Protein AF-0000000077528931 (afdb_homodimer)

Foldseek 3Di:
DPAFFEEEEEEAWAQLLWDDPDQADLDDIDTQVHDPVVLCVVAVVLVVQGHYHYDYLYHDAQVPDFQLSLLVVLLVLLVVLVDPSHQFYEYEHHQPCQLLSQLLSLQAHDFQQEYEYEYWSGHPSHPDTQSNLQVLLRSNLNRDPQNGQQGYWYTFDFFTAASFFKDQCDNHDRPRIFGDPVTTQFGDDVSHTDGPDGHHYDPLRHHQHCNPPNSVVGFAAEEEDEADPPDDLVVLVVCVVVRHQEYEYQAAAQQAHDLVNQVSNVVSVVVPSQHAYERAHNDSWDAHAQDPVVRNHHNSYAYQGGGGRSSSRSLSRSCVSSPHDNVVSSCSRNPD/DPAFFEEEEEEAWAQLLWDDPDQADLDDIDTQVHDPVVLCVVAVVLVVQGHYHYDYLYHDAQVPDFQLSLLVVLLVLLVVLVDPSHQFYEYEHHQPCQLLSQLLSLQAHDFQQEYEYEYWSGHPSHPDTQSNLQVLLRSNLNRDPQNGQQGYWYTFDFFTAASFFKDQCDNHDRPRIFGDPVTTQFGDDVSHTDGPDGHHYDPLRHHQHCNPPNSVVGFAAEEEDEADPPDDLVVLVVCVVVRHQEYEYQAAAQQAHDLVNQVSNVVSVVVPSQHAYERAHVDSWDAHAQDPVVRNHHNSYAYQGGGHRSSSRSLSRSCVSSPHDNVVSSCSRNPD

Structure (mmCIF, N/CA/C/O backbone):
data_AF-0000000077528931-model_v1
#
loop_
_entity.id
_entity.type
_entity.pdbx_description
1 polymer asparaginase
#
loop_
_atom_site.group_PDB
_atom_site.id
_atom_site.type_symbol
_atom_site.label_atom_id
_atom_site.label_alt_id
_atom_site.label_comp_id
_atom_site.label_asym_id
_atom_site.label_entity_id
_atom_site.label_seq_id
_atom_site.pdbx_PDB_ins_code
_atom_site.Cartn_x
_atom_site.Cartn_y
_atom_site.Cartn_z
_atom_site.occupancy
_atom_site.B_iso_or_equiv
_atom_site.auth_seq_id
_atom_site.auth_comp_id
_atom_site.auth_asym_id
_atom_site.auth_atom_id
_atom_site.pdbx_PDB_model_num
ATOM 1 N N . MET A 1 1 ? -2.42 -29.531 -40.875 1 33.91 1 MET A N 1
ATOM 2 C CA . MET A 1 1 ? -3.104 -28.703 -39.875 1 33.91 1 MET A CA 1
ATOM 3 C C . MET A 1 1 ? -2.15 -28.297 -38.75 1 33.91 1 MET A C 1
ATOM 5 O O . MET A 1 1 ? -1.534 -29.156 -38.125 1 33.91 1 MET A O 1
ATOM 9 N N . THR A 1 2 ? -1.497 -27.219 -38.781 1 44.16 2 THR A N 1
ATOM 10 C CA . THR A 1 2 ? -0.448 -26.891 -37.844 1 44.16 2 THR A CA 1
ATOM 11 C C . THR A 1 2 ? -0.882 -27.234 -36.406 1 44.16 2 THR A C 1
ATOM 13 O O . THR A 1 2 ? -1.938 -26.797 -35.969 1 44.16 2 THR A O 1
ATOM 16 N N . THR A 1 3 ? -0.545 -28.391 -35.906 1 55.44 3 THR A N 1
ATOM 17 C CA . THR A 1 3 ? -0.952 -29.031 -34.656 1 55.44 3 THR A CA 1
ATOM 18 C C . THR A 1 3 ? -0.969 -28.016 -33.531 1 55.44 3 THR A C 1
ATOM 20 O O . THR A 1 3 ? 0.022 -27.312 -33.281 1 55.44 3 THR A O 1
ATOM 23 N N . LYS A 1 4 ? -2.238 -27.5 -33.219 1 72.31 4 LYS A N 1
ATOM 24 C CA . LYS A 1 4 ? -2.412 -26.562 -32.125 1 72.31 4 LYS A CA 1
ATOM 25 C C . LYS A 1 4 ? -1.664 -27.031 -30.875 1 72.31 4 LYS A C 1
ATOM 27 O O . LYS A 1 4 ? -1.69 -28.219 -30.547 1 72.31 4 LYS A O 1
ATOM 32 N N . GLY A 1 5 ? -0.824 -26.312 -30.375 1 84.81 5 GLY A N 1
ATOM 33 C CA . GLY A 1 5 ? -0.206 -26.641 -29.094 1 84.81 5 GLY A CA 1
ATOM 34 C C . GLY A 1 5 ? -1.21 -26.797 -27.969 1 84.81 5 GLY A C 1
ATOM 35 O O . GLY A 1 5 ? -2.35 -26.344 -28.078 1 84.81 5 GLY A O 1
ATOM 36 N N . THR A 1 6 ? -0.949 -27.688 -27 1 95.62 6 THR A N 1
ATOM 37 C CA . THR A 1 6 ? -1.797 -27.922 -25.844 1 95.62 6 THR A CA 1
ATOM 38 C C . THR A 1 6 ? -1.542 -26.875 -24.766 1 95.62 6 THR A C 1
ATOM 40 O O . THR A 1 6 ? -0.391 -26.531 -24.484 1 95.62 6 THR A O 1
ATOM 43 N N . VAL A 1 7 ? -2.584 -26.297 -24.281 1 97.94 7 VAL A N 1
ATOM 44 C CA . VAL A 1 7 ? -2.533 -25.422 -23.109 1 97.94 7 VAL A CA 1
ATOM 45 C C . VAL A 1 7 ? -3.244 -26.078 -21.938 1 97.94 7 VAL A C 1
ATOM 47 O O . VAL A 1 7 ? -4.375 -26.562 -22.062 1 97.94 7 VAL A O 1
ATOM 50 N N . ILE A 1 8 ? -2.596 -26.188 -20.812 1 98.38 8 ILE A N 1
ATOM 51 C CA . ILE A 1 8 ? -3.205 -26.719 -19.609 1 98.38 8 ILE A CA 1
ATOM 52 C C . ILE A 1 8 ? -3.705 -25.578 -18.734 1 98.38 8 ILE A C 1
ATOM 54 O O . ILE A 1 8 ? -2.959 -24.641 -18.438 1 98.38 8 ILE A O 1
ATOM 58 N N . ILE A 1 9 ? -4.949 -25.641 -18.328 1 98.25 9 ILE A N 1
ATOM 59 C CA . ILE A 1 9 ? -5.535 -24.656 -17.422 1 98.25 9 ILE A CA 1
ATOM 60 C C . ILE A 1 9 ? -5.645 -25.234 -16.016 1 98.25 9 ILE A C 1
ATOM 62 O O . ILE A 1 9 ? -6.305 -26.25 -15.805 1 98.25 9 ILE A O 1
ATOM 66 N N . TYR A 1 10 ? -4.938 -24.625 -15.086 1 98.38 10 TYR A N 1
ATOM 67 C CA . TYR A 1 10 ? -5.059 -24.922 -13.656 1 98.38 10 TYR A CA 1
ATOM 68 C C . TYR A 1 10 ? -5.98 -23.922 -12.977 1 98.38 10 TYR A C 1
ATOM 70 O O . TYR A 1 10 ? -5.727 -22.703 -13 1 98.38 10 TYR A O 1
ATOM 78 N N . ALA A 1 11 ? -7.023 -24.391 -12.336 1 97.44 11 ALA A N 1
ATOM 79 C CA . ALA A 1 11 ? -8.016 -23.5 -11.742 1 97.44 11 ALA A CA 1
ATOM 80 C C . ALA A 1 11 ? -7.91 -23.516 -10.219 1 97.44 11 ALA A C 1
ATOM 82 O O . ALA A 1 11 ? -7.914 -24.578 -9.594 1 97.44 11 ALA A O 1
ATOM 83 N N . THR A 1 12 ? -7.836 -22.328 -9.625 1 96.56 12 THR A N 1
ATOM 84 C CA . THR A 1 12 ? -7.719 -22.25 -8.172 1 96.56 12 THR A CA 1
ATOM 85 C C . THR A 1 12 ? -8.93 -21.547 -7.57 1 96.56 12 THR A C 1
ATOM 87 O O . THR A 1 12 ? -9.07 -21.469 -6.348 1 96.56 12 THR A O 1
ATOM 90 N N . GLY A 1 13 ? -9.836 -21.078 -8.391 1 94.44 13 GLY A N 1
ATOM 91 C CA . GLY A 1 13 ? -11 -20.344 -7.941 1 94.44 13 GLY A CA 1
ATOM 92 C C . GLY A 1 13 ? -10.938 -18.859 -8.289 1 94.44 13 GLY A C 1
ATOM 93 O O . GLY A 1 13 ? -10.672 -18.5 -9.43 1 94.44 13 GLY A O 1
ATOM 94 N N . GLY A 1 14 ? -11.336 -18.062 -7.266 1 90.75 14 GLY A N 1
ATOM 95 C CA . GLY A 1 14 ? -11.281 -16.625 -7.465 1 90.75 14 GLY A CA 1
ATOM 96 C C . GLY A 1 14 ? -12.539 -16.062 -8.094 1 90.75 14 GLY A C 1
ATOM 97 O O . GLY A 1 14 ? -13.484 -16.812 -8.383 1 90.75 14 GLY A O 1
ATOM 98 N N . THR A 1 15 ? -12.477 -14.766 -8.312 1 85 15 THR A N 1
ATOM 99 C CA . THR A 1 15 ? -13.609 -14.016 -8.844 1 85 15 THR A CA 1
ATOM 100 C C . THR A 1 15 ? -13.969 -14.508 -10.242 1 85 15 THR A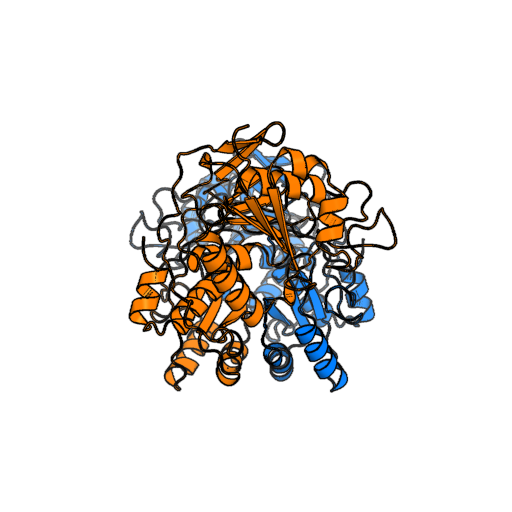 C 1
ATOM 102 O O . THR A 1 15 ? -15.148 -14.547 -10.609 1 85 15 THR A O 1
ATOM 105 N N . ILE A 1 16 ? -12.984 -14.875 -11.016 1 89.75 16 ILE A N 1
ATOM 106 C CA . ILE A 1 16 ? -13.195 -15.32 -12.391 1 89.75 16 ILE A CA 1
ATOM 107 C C . ILE A 1 16 ? -14.125 -16.531 -12.406 1 89.75 16 ILE A C 1
ATOM 109 O O . ILE A 1 16 ? -14.844 -16.75 -13.383 1 89.75 16 ILE A O 1
ATOM 113 N N . ALA A 1 17 ? -14.102 -17.266 -11.328 1 88.56 17 ALA A N 1
ATOM 114 C CA . ALA A 1 17 ? -15 -18.406 -11.133 1 88.56 17 ALA A CA 1
ATOM 115 C C . ALA A 1 17 ? -16.109 -18.078 -10.133 1 88.56 17 ALA A C 1
ATOM 117 O O . ALA A 1 17 ? -16.641 -18.969 -9.477 1 88.56 17 ALA A O 1
ATOM 118 N N . GLY A 1 18 ? -16.328 -16.781 -9.938 1 87.69 18 GLY A N 1
ATOM 119 C CA . GLY A 1 18 ? -17.297 -16.359 -8.93 1 87.69 18 GLY A CA 1
ATOM 120 C C . GLY A 1 18 ? -18.703 -16.266 -9.461 1 87.69 18 GLY A C 1
ATOM 121 O O . GLY A 1 18 ? -18.922 -16.031 -10.656 1 87.69 18 GLY A O 1
ATOM 122 N N . ALA A 1 19 ? -19.641 -16.375 -8.539 1 86.31 19 ALA A N 1
ATOM 123 C CA . ALA A 1 19 ? -21.062 -16.25 -8.883 1 86.31 19 ALA A CA 1
ATOM 124 C C . ALA A 1 19 ? -21.812 -15.445 -7.832 1 86.31 19 ALA A C 1
ATOM 126 O O . ALA A 1 19 ? -21.578 -15.602 -6.633 1 86.31 19 ALA A O 1
ATOM 127 N N . ALA A 1 20 ? -22.609 -14.562 -8.32 1 83.44 20 ALA A N 1
ATOM 128 C CA . ALA A 1 20 ? -23.469 -13.75 -7.453 1 83.44 20 ALA A CA 1
ATOM 129 C C . ALA A 1 20 ? -24.938 -13.992 -7.762 1 83.44 20 ALA A C 1
ATOM 131 O O . ALA A 1 20 ? -25.281 -14.414 -8.867 1 83.44 20 ALA A O 1
ATOM 132 N N . PRO A 1 21 ? -25.797 -13.734 -6.684 1 78.25 21 PRO A N 1
ATOM 133 C CA . PRO A 1 21 ? -27.234 -13.867 -6.938 1 78.25 21 PRO A CA 1
ATOM 134 C C . PRO A 1 21 ? -27.75 -12.852 -7.953 1 78.25 21 PRO A C 1
ATOM 136 O O . PRO A 1 21 ? -28.719 -13.133 -8.664 1 78.25 21 PRO A O 1
ATOM 139 N N . SER A 1 22 ? -27.125 -11.695 -7.938 1 80.75 22 SER A N 1
ATOM 140 C CA . SER A 1 22 ? -27.516 -10.648 -8.867 1 80.75 22 SER A CA 1
ATOM 141 C C . SER A 1 22 ? -26.438 -10.398 -9.914 1 80.75 22 SER A C 1
ATOM 143 O O . SER A 1 22 ? -25.25 -10.375 -9.594 1 80.75 22 SER A O 1
ATOM 145 N N . SER A 1 23 ? -26.969 -10.227 -11.18 1 81.12 23 SER A N 1
ATOM 146 C CA . SER A 1 23 ? -26.031 -10.016 -12.273 1 81.12 23 SER A CA 1
ATOM 147 C C . SER A 1 23 ? -25.406 -8.625 -12.203 1 81.12 23 SER A C 1
ATOM 149 O O . SER A 1 23 ? -24.406 -8.359 -12.875 1 81.12 23 SER A O 1
ATOM 151 N N . THR A 1 24 ? -25.938 -7.758 -11.344 1 74.38 24 THR A N 1
ATOM 152 C CA . THR A 1 24 ? -25.391 -6.414 -11.234 1 74.38 24 THR A CA 1
ATOM 153 C C . THR A 1 24 ? -24.422 -6.32 -10.055 1 74.38 24 THR A C 1
ATOM 155 O O . THR A 1 24 ? -23.781 -5.289 -9.852 1 74.38 24 THR A O 1
ATOM 158 N N . SER A 1 25 ? -24.312 -7.414 -9.344 1 75.31 25 SER A N 1
ATOM 159 C CA . SER A 1 25 ? -23.391 -7.41 -8.203 1 75.31 25 SER A CA 1
ATOM 160 C C . SER A 1 25 ? -21.953 -7.613 -8.656 1 75.31 25 SER A C 1
ATOM 162 O O . SER A 1 25 ? -21.641 -8.578 -9.352 1 75.31 25 SER A O 1
ATOM 164 N N . THR A 1 26 ? -21.109 -6.684 -8.266 1 71.94 26 THR A N 1
ATOM 165 C CA . THR A 1 26 ? -19.688 -6.816 -8.578 1 71.94 26 THR A CA 1
ATOM 166 C C . THR A 1 26 ? -18.859 -6.941 -7.301 1 71.94 26 THR A C 1
ATOM 168 O O . THR A 1 26 ? -17.641 -7.039 -7.355 1 71.94 26 THR A O 1
ATOM 171 N N . ALA A 1 27 ? -19.5 -6.941 -6.098 1 75.06 27 ALA A N 1
ATOM 172 C CA . ALA A 1 27 ? -18.766 -6.992 -4.836 1 75.06 27 ALA A CA 1
ATOM 173 C C . ALA A 1 27 ? -19.312 -8.102 -3.934 1 75.06 27 ALA A C 1
ATOM 175 O O . ALA A 1 27 ? -18.594 -8.586 -3.051 1 75.06 27 ALA A O 1
ATOM 176 N N . MET A 1 28 ? -20.516 -8.523 -4.105 1 73.44 28 MET A N 1
ATOM 177 C CA . MET A 1 28 ? -21.141 -9.547 -3.277 1 73.44 28 MET A CA 1
ATOM 178 C C . MET A 1 28 ? -21.344 -10.836 -4.066 1 73.44 28 MET A C 1
ATOM 180 O O . MET A 1 28 ? -22.391 -11.039 -4.68 1 73.44 28 MET A O 1
ATOM 184 N N . TYR A 1 29 ? -20.328 -11.625 -3.973 1 75.38 29 TYR A N 1
ATOM 185 C CA . TYR A 1 29 ? -20.344 -12.883 -4.707 1 75.38 29 TYR A CA 1
ATOM 186 C C . TYR A 1 29 ? -19.547 -13.953 -3.984 1 75.38 29 TYR A C 1
ATOM 188 O O . TYR A 1 29 ? -18.703 -13.648 -3.133 1 75.38 29 TYR A O 1
ATOM 196 N N . GLN A 1 30 ? -19.844 -15.18 -4.301 1 79.81 30 GLN A N 1
ATOM 197 C CA . GLN A 1 30 ? -19.062 -16.312 -3.801 1 79.81 30 GLN A CA 1
ATOM 198 C C . GLN A 1 30 ? -17.891 -16.609 -4.727 1 79.81 30 GLN A C 1
ATOM 200 O O . GLN A 1 30 ? -18.094 -16.984 -5.883 1 79.81 30 GLN A O 1
ATOM 205 N N . SER A 1 31 ? -16.734 -16.422 -4.246 1 81.12 31 SER A N 1
ATOM 206 C CA . SER A 1 31 ? -15.547 -16.75 -5.023 1 81.12 31 SER A CA 1
ATOM 207 C C . SER A 1 31 ? -15.445 -18.25 -5.289 1 81.12 31 SER A C 1
ATOM 209 O O . SER A 1 31 ? -15.742 -19.062 -4.41 1 81.12 31 SER A O 1
ATOM 211 N N . GLY A 1 32 ? -14.984 -18.594 -6.488 1 83.56 32 GLY A N 1
ATOM 212 C CA . GLY A 1 32 ? -14.75 -19.984 -6.828 1 83.56 32 GLY A CA 1
ATOM 213 C C . GLY A 1 32 ? -16.031 -20.797 -6.887 1 83.56 32 GLY A C 1
ATOM 214 O O . GLY A 1 32 ? -16.031 -21.984 -6.539 1 83.56 32 GLY A O 1
ATOM 215 N N . ALA A 1 33 ? -17.078 -20.219 -7.254 1 84.25 33 ALA A N 1
ATOM 216 C CA . ALA A 1 33 ? -18.375 -20.891 -7.316 1 84.25 33 ALA A CA 1
ATOM 217 C C . ALA A 1 33 ? -18.438 -21.828 -8.523 1 84.25 33 ALA A C 1
ATOM 219 O O . ALA A 1 33 ? -19.109 -22.859 -8.484 1 84.25 33 ALA A O 1
ATOM 220 N N . LEU A 1 34 ? -17.734 -21.531 -9.648 1 87.06 34 LEU A N 1
ATOM 221 C CA . LEU A 1 34 ? -17.734 -22.312 -10.875 1 87.06 34 LEU A CA 1
ATOM 222 C C . LEU A 1 34 ? -16.453 -23.156 -10.969 1 87.06 34 LEU A C 1
ATOM 224 O O . LEU A 1 34 ? -15.383 -22.719 -10.547 1 87.06 34 LEU A O 1
ATOM 228 N N . ARG A 1 35 ? -16.625 -24.281 -11.539 1 90.38 35 ARG A N 1
ATOM 229 C CA . ARG A 1 35 ? -15.469 -25.125 -11.828 1 90.38 35 ARG A CA 1
ATOM 230 C C . ARG A 1 35 ? -14.883 -24.797 -13.195 1 90.38 35 ARG A C 1
ATOM 232 O O . ARG A 1 35 ? -15.555 -24.188 -14.031 1 90.38 35 ARG A O 1
ATOM 239 N N . VAL A 1 36 ? -13.695 -25.266 -13.336 1 92.69 36 VAL A N 1
ATOM 240 C CA . VAL A 1 36 ? -12.938 -24.891 -14.523 1 92.69 36 VAL A CA 1
ATOM 241 C C . VAL A 1 36 ? -13.664 -25.391 -15.773 1 92.69 36 VAL A C 1
ATOM 243 O O . VAL A 1 36 ? -13.672 -24.719 -16.812 1 92.69 36 VAL A O 1
ATOM 246 N N . ASP A 1 37 ? -14.25 -26.516 -15.734 1 92.25 37 ASP A N 1
ATOM 247 C CA . ASP A 1 37 ? -14.953 -27.062 -16.891 1 92.25 37 ASP A CA 1
ATOM 248 C C . ASP A 1 37 ? -16.109 -26.156 -17.312 1 92.25 37 ASP A C 1
ATOM 250 O O . ASP A 1 37 ? -16.391 -26.031 -18.5 1 92.25 37 ASP A O 1
ATOM 254 N N . GLU A 1 38 ? -16.75 -25.562 -16.328 1 91.81 38 GLU A N 1
ATOM 255 C CA . GLU A 1 38 ? -17.844 -24.641 -16.609 1 91.81 38 GLU A CA 1
ATOM 256 C C . GLU A 1 38 ? -17.328 -23.375 -17.297 1 91.81 38 GLU A C 1
ATOM 258 O O . GLU A 1 38 ? -17.969 -22.844 -18.203 1 91.81 38 GLU A O 1
ATOM 263 N N . LEU A 1 39 ? -16.219 -22.891 -16.844 1 91.94 39 LEU A N 1
ATOM 264 C CA . LEU A 1 39 ? -15.617 -21.703 -17.453 1 91.94 39 LEU A CA 1
ATOM 265 C C . LEU A 1 39 ? -15.273 -21.969 -18.922 1 91.94 39 LEU A C 1
ATOM 267 O O . LEU A 1 39 ? -15.555 -21.141 -19.797 1 91.94 39 LEU A O 1
ATOM 271 N N . ILE A 1 40 ? -14.727 -23.125 -19.203 1 93.19 40 ILE A N 1
ATOM 272 C CA . ILE A 1 40 ? -14.289 -23.5 -20.547 1 93.19 40 ILE A CA 1
ATOM 273 C C . ILE A 1 40 ? -15.5 -23.703 -21.438 1 93.19 40 ILE A C 1
ATOM 275 O O . ILE A 1 40 ? -15.516 -23.234 -22.578 1 93.19 40 ILE A O 1
ATOM 279 N N . ARG A 1 41 ? -16.5 -24.344 -20.922 1 92.38 41 ARG A N 1
ATOM 280 C CA . ARG A 1 41 ? -17.719 -24.578 -21.703 1 92.38 41 ARG A CA 1
ATOM 281 C C . ARG A 1 41 ? -18.375 -23.266 -22.094 1 92.38 41 ARG A C 1
ATOM 283 O O . ARG A 1 41 ? -18.984 -23.156 -23.172 1 92.38 41 ARG A O 1
ATOM 290 N N . GLY A 1 42 ? -18.234 -22.344 -21.219 1 91 42 GLY A N 1
ATOM 291 C CA . GLY A 1 42 ? -18.844 -21.047 -21.453 1 91 42 GLY A CA 1
ATOM 292 C C . GLY A 1 42 ? -18.094 -20.203 -22.469 1 91 42 GLY A C 1
ATOM 293 O O . GLY A 1 42 ? -18.562 -19.125 -22.875 1 91 42 GLY A O 1
ATOM 294 N N . LEU A 1 43 ? -16.969 -20.672 -22.875 1 93.19 43 LEU A N 1
ATOM 295 C CA . LEU A 1 43 ? -16.125 -19.922 -23.781 1 93.19 43 LEU A CA 1
ATOM 296 C C . LEU A 1 43 ? -15.656 -20.797 -24.938 1 93.19 43 LEU A C 1
ATOM 298 O O . LEU A 1 43 ? -14.461 -21.094 -25.062 1 93.19 43 LEU A O 1
ATOM 302 N N . PRO A 1 44 ? -16.469 -21.141 -25.891 1 92.88 44 PRO A N 1
ATOM 303 C CA . PRO A 1 44 ? -16.141 -22.062 -26.984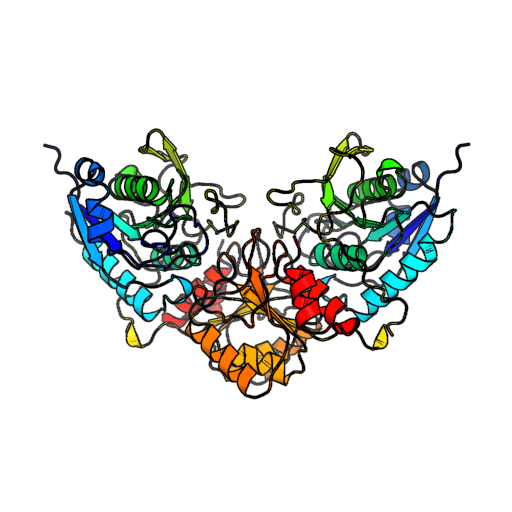 1 92.88 44 PRO A CA 1
ATOM 304 C C . PRO A 1 44 ? -15.016 -21.531 -27.875 1 92.88 44 PRO A C 1
ATOM 306 O O . PRO A 1 44 ? -14.336 -22.328 -28.547 1 92.88 44 PRO A O 1
ATOM 309 N N . GLU A 1 45 ? -14.805 -20.234 -27.859 1 90.88 45 GLU A N 1
ATOM 310 C CA . GLU A 1 45 ? -13.742 -19.625 -28.656 1 90.88 45 GLU A CA 1
ATOM 311 C C . GLU A 1 45 ? -12.383 -20.203 -28.312 1 90.88 45 GLU A C 1
ATOM 313 O O . GLU A 1 45 ? -11.453 -20.172 -29.125 1 90.88 45 GLU A O 1
ATOM 318 N N . LEU A 1 46 ? -12.234 -20.812 -27.141 1 94.12 46 LEU A N 1
ATOM 319 C CA . LEU A 1 46 ? -10.961 -21.375 -26.703 1 94.12 46 LEU A CA 1
ATOM 320 C C . LEU A 1 46 ? -10.508 -22.5 -27.641 1 94.12 46 LEU A C 1
ATOM 322 O O . LEU A 1 46 ? -9.312 -22.672 -27.859 1 94.12 46 LEU A O 1
ATOM 326 N N . GLU A 1 47 ? -11.422 -23.203 -28.188 1 90.56 47 GLU A N 1
ATOM 327 C CA . GLU A 1 47 ? -11.133 -24.344 -29.062 1 90.56 47 GLU A CA 1
ATOM 328 C C . GLU A 1 47 ? -10.406 -23.906 -30.328 1 90.56 47 GLU A C 1
ATOM 330 O O . GLU A 1 47 ? -9.664 -24.688 -30.922 1 90.56 47 GLU A O 1
ATOM 335 N N . HIS A 1 48 ? -10.633 -22.703 -30.688 1 91.19 48 HIS A N 1
ATOM 336 C CA . HIS A 1 48 ? -10.008 -22.188 -31.906 1 91.19 48 HIS A CA 1
ATOM 337 C C . HIS A 1 48 ? -8.586 -21.719 -31.641 1 91.19 48 HIS A C 1
ATOM 339 O O . HIS A 1 48 ? -7.832 -21.438 -32.594 1 91.19 48 HIS A O 1
ATOM 345 N N . VAL A 1 49 ? -8.234 -21.672 -30.406 1 92.31 49 VAL A N 1
ATOM 346 C CA . VAL A 1 49 ? -6.938 -21.109 -30.047 1 92.31 49 VAL A CA 1
ATOM 347 C C . VAL A 1 49 ? -5.945 -22.234 -29.75 1 92.31 49 VAL A C 1
ATOM 349 O O . VAL A 1 49 ? -4.816 -22.219 -30.234 1 92.31 49 VAL A O 1
ATOM 352 N N . ALA A 1 50 ? -6.379 -23.219 -28.984 1 94.38 50 ALA A N 1
ATOM 353 C CA . ALA A 1 50 ? -5.496 -24.297 -28.578 1 94.38 50 ALA A CA 1
ATOM 354 C C . ALA A 1 50 ? -6.297 -25.531 -28.156 1 94.38 50 ALA A C 1
ATOM 356 O O . ALA A 1 50 ? -7.516 -25.453 -28 1 94.38 50 ALA A O 1
ATOM 357 N N . GLU A 1 51 ? -5.582 -26.688 -28.125 1 95.69 51 GLU A N 1
ATOM 358 C CA . GLU A 1 51 ? -6.125 -27.828 -27.391 1 95.69 51 GLU A CA 1
ATOM 359 C C . GLU A 1 51 ? -6.055 -27.578 -25.875 1 95.69 51 GLU A C 1
ATOM 361 O O . GLU A 1 51 ? -4.984 -27.297 -25.344 1 95.69 51 GLU A O 1
ATOM 366 N N . ILE A 1 52 ? -7.199 -27.719 -25.234 1 96.12 52 ILE A N 1
ATOM 367 C CA . ILE A 1 52 ? -7.266 -27.344 -23.828 1 96.12 52 ILE A CA 1
ATOM 368 C C . ILE A 1 52 ? -7.391 -28.594 -22.953 1 96.12 52 ILE A C 1
ATOM 370 O O . ILE A 1 52 ? -8.195 -29.484 -23.25 1 96.12 52 ILE A O 1
ATOM 374 N N . THR A 1 53 ? -6.59 -28.703 -22.031 1 95.69 53 THR A N 1
ATOM 375 C CA . THR A 1 53 ? -6.75 -29.594 -20.875 1 95.69 53 THR A CA 1
ATOM 376 C C . THR A 1 53 ? -6.844 -28.781 -19.578 1 95.69 53 THR A C 1
ATOM 378 O O . THR A 1 53 ? -6.281 -27.688 -19.484 1 95.69 53 THR A O 1
ATOM 381 N N . SER A 1 54 ? -7.668 -29.281 -18.625 1 95.88 54 SER A N 1
ATOM 382 C CA . SER A 1 54 ? -7.84 -28.484 -17.422 1 95.88 54 SER A CA 1
ATOM 383 C C . SER A 1 54 ? -7.738 -29.359 -16.172 1 95.88 54 SER A C 1
ATOM 385 O O . SER A 1 54 ? -7.941 -30.578 -16.234 1 95.88 54 SER A O 1
ATOM 387 N N . GLN A 1 55 ? -7.328 -28.781 -15.102 1 96.19 55 GLN A N 1
ATOM 388 C CA . GLN A 1 55 ? -7.258 -29.391 -13.773 1 96.19 55 GLN A CA 1
ATOM 389 C C . GLN A 1 55 ? -7.762 -28.422 -12.703 1 96.19 55 GLN A C 1
ATOM 391 O O . GLN A 1 55 ? -7.328 -27.266 -12.648 1 96.19 55 GLN A O 1
ATOM 396 N N . GLN A 1 56 ? -8.664 -28.969 -11.898 1 95.81 56 GLN A N 1
ATOM 397 C CA . GLN A 1 56 ? -9.109 -28.203 -10.734 1 95.81 56 GLN A CA 1
ATOM 398 C C . GLN A 1 56 ? -8.18 -28.422 -9.547 1 95.81 56 GLN A C 1
ATOM 400 O O . GLN A 1 56 ? -8.164 -29.516 -8.953 1 95.81 56 GLN A O 1
ATOM 405 N N . ILE A 1 57 ? -7.426 -27.438 -9.164 1 96 57 ILE A N 1
ATOM 406 C CA . ILE A 1 57 ? -6.473 -27.547 -8.062 1 96 57 ILE A CA 1
ATOM 407 C C . ILE A 1 57 ? -7.188 -27.297 -6.738 1 96 57 ILE A C 1
ATOM 409 O O . ILE A 1 57 ? -6.98 -28.047 -5.773 1 96 57 ILE A O 1
ATOM 413 N N . CYS A 1 58 ? -7.938 -26.266 -6.656 1 93.38 58 CYS A N 1
ATOM 414 C CA . CYS A 1 58 ? -8.789 -25.875 -5.535 1 93.38 58 CYS A CA 1
ATOM 415 C C . CYS A 1 58 ? -9.844 -24.859 -5.9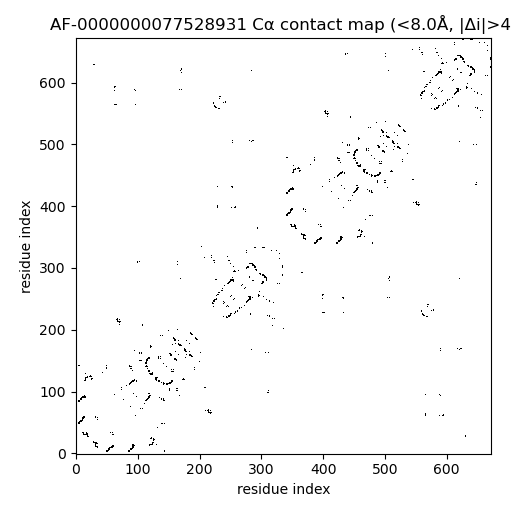69 1 93.38 58 CYS A C 1
ATOM 417 O O . CYS A 1 58 ? -9.898 -24.484 -7.141 1 93.38 58 CYS A O 1
ATOM 419 N N . ASN A 1 59 ? -10.734 -24.547 -5.09 1 92.38 59 ASN A N 1
ATOM 420 C CA . ASN A 1 59 ? -11.773 -23.547 -5.324 1 92.38 59 ASN A CA 1
ATOM 421 C C . ASN A 1 59 ? -11.898 -22.578 -4.148 1 92.38 59 ASN A C 1
ATOM 423 O O . ASN A 1 59 ? -12.914 -22.578 -3.449 1 92.38 59 ASN A O 1
ATOM 427 N N . LEU A 1 60 ? -10.93 -21.719 -4.109 1 91 60 LEU A N 1
ATOM 428 C CA . LEU A 1 60 ? -10.82 -20.844 -2.947 1 91 60 LEU A CA 1
ATOM 429 C C . LEU A 1 60 ? -10.734 -19.375 -3.371 1 91 60 LEU A C 1
ATOM 431 O O . LEU A 1 60 ? -10.359 -19.078 -4.508 1 91 60 LEU A O 1
ATOM 435 N N . GLY A 1 61 ? -11.188 -18.5 -2.426 1 92.12 61 GLY A N 1
ATOM 436 C CA . GLY A 1 61 ? -10.695 -17.141 -2.545 1 92.12 61 GLY A CA 1
ATOM 437 C C . GLY A 1 61 ? -9.188 -17.031 -2.373 1 92.12 61 GLY A C 1
ATOM 438 O O . GLY A 1 61 ? -8.602 -17.734 -1.555 1 92.12 61 GLY A O 1
ATOM 439 N N . SER A 1 62 ? -8.578 -16.203 -3.156 1 94.5 62 SER A N 1
ATOM 440 C CA . SER A 1 62 ? -7.125 -16.172 -3.236 1 94.5 62 SER A CA 1
ATOM 441 C C . SER A 1 62 ? -6.5 -15.875 -1.879 1 94.5 62 SER A C 1
ATOM 443 O O . SER A 1 62 ? -5.379 -16.297 -1.594 1 94.5 62 SER A O 1
ATOM 445 N N . PRO A 1 63 ? -7.117 -15.117 -0.956 1 94.19 63 PRO A N 1
ATOM 446 C CA . PRO A 1 63 ? -6.516 -14.914 0.365 1 94.19 63 PRO A CA 1
ATOM 447 C C . PRO A 1 63 ? -6.348 -16.219 1.141 1 94.19 63 PRO A C 1
ATOM 449 O O . PRO A 1 63 ? -5.598 -16.266 2.119 1 94.19 63 PRO A O 1
ATOM 452 N N . ASP A 1 64 ? -7.02 -17.234 0.736 1 94.5 64 ASP A N 1
ATOM 453 C CA . ASP A 1 64 ? -6.984 -18.5 1.452 1 94.5 64 ASP A CA 1
ATOM 454 C C . ASP A 1 64 ? -6.039 -19.5 0.767 1 94.5 64 ASP A C 1
ATOM 456 O O . ASP A 1 64 ? -5.891 -20.625 1.215 1 94.5 64 ASP A O 1
ATOM 460 N N . LEU A 1 65 ? -5.449 -19.094 -0.33 1 95 65 LEU A N 1
ATOM 461 C CA . LEU A 1 65 ? -4.445 -19.922 -0.991 1 95 65 LEU A CA 1
ATOM 462 C C . LEU A 1 65 ? -3.154 -19.969 -0.177 1 95 65 LEU A C 1
ATOM 464 O O . LEU A 1 65 ? -2.473 -18.953 -0.031 1 95 65 LEU A O 1
ATOM 468 N N . ASN A 1 66 ? -2.879 -21.141 0.409 1 95.81 66 ASN A N 1
ATOM 469 C CA . ASN A 1 66 ? -1.691 -21.266 1.25 1 95.81 66 ASN A CA 1
ATOM 470 C C . ASN A 1 66 ? -0.514 -21.844 0.48 1 95.81 66 ASN A C 1
ATOM 472 O O . ASN A 1 66 ? -0.648 -22.203 -0.691 1 95.81 66 ASN A O 1
ATOM 476 N N . SER A 1 67 ? 0.648 -21.953 1.161 1 97.5 67 SER A N 1
ATOM 477 C CA . SER A 1 67 ? 1.873 -22.312 0.459 1 97.5 67 SER A CA 1
ATOM 478 C C . SER A 1 67 ? 1.914 -23.812 0.169 1 97.5 67 SER A C 1
ATOM 480 O O . SER A 1 67 ? 2.707 -24.266 -0.659 1 97.5 67 SER A O 1
ATOM 482 N N . GLU A 1 68 ? 1.071 -24.625 0.852 1 97.94 68 GLU A N 1
ATOM 483 C CA . GLU A 1 68 ? 0.933 -26.031 0.46 1 97.94 68 GLU A CA 1
ATOM 484 C C . GLU A 1 68 ? 0.447 -26.141 -0.981 1 97.94 68 GLU A C 1
ATOM 486 O O . GLU A 1 68 ? 1.026 -26.891 -1.775 1 97.94 68 GLU A O 1
ATOM 491 N N . VAL A 1 69 ? -0.585 -25.406 -1.28 1 97.5 69 VAL A N 1
ATOM 492 C CA . VAL A 1 69 ? -1.167 -25.422 -2.619 1 97.5 69 VAL A CA 1
ATOM 493 C C . VAL A 1 69 ? -0.166 -24.844 -3.621 1 97.5 69 VAL A C 1
ATOM 495 O O . VAL A 1 69 ? -0.003 -25.375 -4.719 1 97.5 69 VAL A O 1
ATOM 498 N N . LEU A 1 70 ? 0.543 -23.781 -3.273 1 98.25 70 LEU A N 1
ATOM 499 C CA . LEU A 1 70 ? 1.467 -23.125 -4.184 1 98.25 70 LEU A CA 1
ATOM 500 C C . LEU A 1 70 ? 2.623 -24.031 -4.559 1 98.25 70 LEU A C 1
ATOM 502 O O . LEU A 1 70 ? 3.002 -24.125 -5.727 1 98.25 70 LEU A O 1
ATOM 506 N N . ILE A 1 71 ? 3.205 -24.703 -3.553 1 98.62 71 ILE A N 1
ATOM 507 C CA . ILE A 1 71 ? 4.316 -25.609 -3.805 1 98.62 71 ILE A CA 1
ATOM 508 C C . ILE A 1 71 ? 3.863 -26.734 -4.73 1 98.62 71 ILE A C 1
ATOM 510 O O . ILE A 1 71 ? 4.516 -27.031 -5.738 1 98.62 71 ILE A O 1
ATOM 514 N N . SER A 1 72 ? 2.691 -27.312 -4.414 1 98.5 72 SER A N 1
ATOM 515 C CA . SER A 1 72 ? 2.16 -28.391 -5.227 1 98.5 72 SER A CA 1
ATOM 516 C C . SER A 1 72 ? 1.889 -27.938 -6.656 1 98.5 72 SER A C 1
ATOM 518 O O . SER A 1 72 ? 2.191 -28.656 -7.609 1 98.5 72 SER A O 1
ATOM 520 N N . LEU A 1 73 ? 1.297 -26.797 -6.762 1 98.5 73 LEU A N 1
ATOM 521 C CA . LEU A 1 73 ? 0.979 -26.234 -8.07 1 98.5 73 LEU A CA 1
ATOM 522 C C . LEU A 1 73 ? 2.244 -26.031 -8.891 1 98.5 73 LEU A C 1
ATOM 524 O O . LEU A 1 73 ? 2.297 -26.406 -10.062 1 98.5 73 LEU A O 1
ATOM 528 N N . SER A 1 74 ? 3.27 -25.406 -8.312 1 98.75 74 SER A N 1
ATOM 529 C CA . SER A 1 74 ? 4.535 -25.156 -9 1 98.75 74 SER A CA 1
ATOM 530 C C . SER A 1 74 ? 5.188 -26.453 -9.469 1 98.75 74 SER A C 1
ATOM 532 O O . SER A 1 74 ? 5.645 -26.547 -10.602 1 98.75 74 SER A O 1
ATOM 534 N N . GLN A 1 75 ? 5.234 -27.469 -8.609 1 98.56 75 GLN A N 1
ATOM 535 C CA . GLN A 1 75 ? 5.836 -28.75 -8.938 1 98.56 75 GLN A CA 1
ATOM 536 C C . GLN A 1 75 ? 5.09 -29.422 -10.078 1 98.56 75 GLN A C 1
ATOM 538 O O . GLN A 1 75 ? 5.711 -29.984 -10.992 1 98.56 75 GLN A O 1
ATOM 543 N N . GLN A 1 76 ? 3.795 -29.344 -10.008 1 98.25 76 GLN A N 1
ATOM 544 C CA . GLN A 1 76 ? 2.977 -29.953 -11.055 1 98.25 76 GLN A CA 1
ATOM 545 C C . GLN A 1 76 ? 3.178 -29.25 -12.391 1 98.25 76 GLN A C 1
ATOM 547 O O . GLN A 1 76 ? 3.33 -29.891 -13.43 1 98.25 76 GLN A O 1
ATOM 552 N N . ILE A 1 77 ? 3.135 -27.922 -12.375 1 98.5 77 ILE A N 1
ATOM 553 C CA . ILE A 1 77 ? 3.314 -27.141 -13.594 1 98.5 77 ILE A CA 1
ATOM 554 C C . ILE A 1 77 ? 4.672 -27.469 -14.219 1 98.5 77 ILE A C 1
ATOM 556 O O . ILE A 1 77 ? 4.773 -27.672 -15.43 1 98.5 77 ILE A O 1
ATOM 560 N N . GLU A 1 78 ? 5.727 -27.5 -13.406 1 97.56 78 GLU A N 1
ATOM 561 C CA . GLU A 1 78 ? 7.062 -27.797 -13.914 1 97.56 78 GLU A CA 1
ATOM 562 C C . GLU A 1 78 ? 7.09 -29.156 -14.609 1 97.56 78 GLU A C 1
ATOM 564 O O . GLU A 1 78 ? 7.684 -29.297 -15.68 1 97.56 78 GLU A O 1
ATOM 569 N N . ARG A 1 79 ? 6.438 -30.125 -14.039 1 97.38 79 ARG A N 1
ATOM 570 C CA . ARG A 1 79 ? 6.387 -31.469 -14.617 1 97.38 79 ARG A CA 1
ATOM 571 C C . ARG A 1 79 ? 5.637 -31.453 -15.945 1 97.38 79 ARG A C 1
ATOM 573 O O . ARG A 1 79 ? 6.105 -32.031 -16.938 1 97.38 79 ARG A O 1
ATOM 580 N N . ASP A 1 80 ? 4.527 -30.812 -15.953 1 97.88 80 ASP A N 1
ATOM 581 C CA . ASP A 1 80 ? 3.691 -30.812 -17.156 1 97.88 80 ASP A CA 1
ATOM 582 C C . ASP A 1 80 ? 4.379 -30.062 -18.297 1 97.88 80 ASP A C 1
ATOM 584 O O . ASP A 1 80 ? 4.219 -30.438 -19.469 1 97.88 80 ASP A O 1
ATOM 588 N N . LEU A 1 81 ? 5.121 -29.047 -18 1 97.75 81 LEU A N 1
ATOM 589 C CA . LEU A 1 81 ? 5.777 -28.234 -19.016 1 97.75 81 LEU A CA 1
ATOM 590 C C . LEU A 1 81 ? 6.953 -28.984 -19.641 1 97.75 81 LEU A C 1
ATOM 592 O O . LEU A 1 81 ? 7.496 -28.562 -20.656 1 97.75 81 LEU A O 1
ATOM 596 N N . MET A 1 82 ? 7.359 -30.125 -19.078 1 96.69 82 MET A N 1
ATOM 597 C CA . MET A 1 82 ? 8.398 -30.953 -19.672 1 96.69 82 MET A CA 1
ATOM 598 C C . MET A 1 82 ? 7.871 -31.688 -20.891 1 96.69 82 MET A C 1
ATOM 600 O O . MET A 1 82 ? 8.648 -32.156 -21.734 1 96.69 82 MET A O 1
ATOM 604 N N . ASP A 1 83 ? 6.559 -31.859 -20.969 1 96.31 83 ASP A N 1
ATOM 605 C CA . ASP A 1 83 ? 5.93 -32.469 -22.125 1 96.31 83 ASP A CA 1
ATOM 606 C C . ASP A 1 83 ? 5.996 -31.547 -23.344 1 96.31 83 ASP A C 1
ATOM 608 O O . ASP A 1 83 ? 5.438 -30.438 -23.328 1 96.31 83 ASP A O 1
ATOM 612 N N . ASP A 1 84 ? 6.57 -32 -24.406 1 95.06 84 ASP A N 1
ATOM 613 C CA . ASP A 1 84 ? 6.797 -31.203 -25.609 1 95.06 84 ASP A CA 1
ATOM 614 C C . ASP A 1 84 ? 5.473 -30.781 -26.25 1 95.06 84 ASP A C 1
ATOM 616 O O . ASP A 1 84 ? 5.41 -29.797 -26.984 1 95.06 84 ASP A O 1
ATOM 620 N N . SER A 1 85 ? 4.457 -31.516 -25.984 1 95.62 85 SER A N 1
ATOM 621 C CA . SER A 1 85 ? 3.162 -31.219 -26.578 1 95.62 85 SER A CA 1
ATOM 622 C C . SER A 1 85 ? 2.486 -30.047 -25.891 1 95.62 85 SER A C 1
ATOM 624 O O . SER A 1 85 ? 1.526 -29.484 -26.422 1 95.62 85 SER A O 1
ATOM 626 N N . VAL A 1 86 ? 2.963 -29.75 -24.688 1 97.25 86 VAL A N 1
ATOM 627 C CA . VAL A 1 86 ? 2.387 -28.641 -23.938 1 97.25 86 VAL A CA 1
ATOM 628 C C . VAL A 1 86 ? 3.072 -27.344 -24.328 1 97.25 86 VAL A C 1
ATOM 630 O O . VAL A 1 86 ? 4.289 -27.203 -24.188 1 97.25 86 VAL A O 1
ATOM 633 N N . SER A 1 87 ? 2.303 -26.375 -24.812 1 97.12 87 SER A N 1
ATOM 634 C CA . SER A 1 87 ? 2.826 -25.078 -25.25 1 97.12 87 SER A CA 1
ATOM 635 C C . SER A 1 87 ? 2.99 -24.125 -24.062 1 97.12 87 SER A C 1
ATOM 637 O O . SER A 1 87 ? 3.885 -23.281 -24.062 1 97.12 87 SER A O 1
ATOM 639 N N . GLY A 1 88 ? 2.143 -24.219 -23.141 1 98.06 88 GLY A N 1
ATOM 640 C CA . GLY A 1 88 ? 2.119 -23.344 -21.984 1 98.06 88 GLY A CA 1
ATOM 641 C C . GLY A 1 88 ? 0.988 -23.672 -21.031 1 98.06 88 GLY A C 1
ATOM 642 O O . GLY A 1 88 ? 0.23 -24.609 -21.234 1 98.06 88 GLY A O 1
ATOM 643 N N . VAL A 1 89 ? 0.919 -22.953 -19.984 1 98.62 89 VAL A N 1
ATOM 644 C CA . VAL A 1 89 ? -0.118 -23.203 -18.984 1 98.62 89 VAL A CA 1
ATOM 645 C C . VAL A 1 89 ? -0.782 -21.875 -18.594 1 98.62 89 VAL A C 1
ATOM 647 O O . VAL A 1 89 ? -0.176 -20.812 -18.719 1 98.62 89 VAL A O 1
ATOM 650 N N . VAL A 1 90 ? -2.039 -21.969 -18.172 1 98.75 90 VAL A N 1
ATOM 651 C CA . VAL A 1 90 ? -2.828 -20.875 -17.625 1 98.75 90 VAL A CA 1
ATOM 652 C C . VAL A 1 90 ? -3.289 -21.234 -16.219 1 98.75 90 VAL A C 1
ATOM 654 O O . VAL A 1 90 ? -3.705 -22.359 -15.953 1 98.75 90 VAL A O 1
ATOM 657 N N . VAL A 1 91 ? -3.139 -20.344 -15.281 1 98.75 91 VAL A N 1
ATOM 658 C CA . VAL A 1 91 ? -3.662 -20.5 -13.93 1 98.75 91 VAL A CA 1
ATOM 659 C C . VAL A 1 91 ? -4.746 -19.469 -13.672 1 98.75 91 VAL A C 1
ATOM 661 O O . VAL A 1 91 ? -4.473 -18.266 -13.656 1 98.75 91 VAL A O 1
ATOM 664 N N . THR A 1 92 ? -5.98 -19.891 -13.523 1 98.25 92 THR A N 1
ATOM 665 C CA . THR A 1 92 ? -7.023 -18.984 -13.07 1 98.25 92 THR A CA 1
ATOM 666 C C . THR A 1 92 ? -6.906 -18.719 -11.57 1 98.25 92 THR A C 1
ATOM 668 O O . THR A 1 92 ? -6.625 -19.641 -10.797 1 98.25 92 THR A O 1
ATOM 671 N N . HIS A 1 93 ? -7.07 -17.547 -11.156 1 97.94 93 HIS A N 1
ATOM 672 C CA . HIS A 1 93 ? -6.715 -17.141 -9.797 1 97.94 93 HIS A CA 1
ATOM 673 C C . HIS A 1 93 ? -7.547 -15.945 -9.344 1 97.94 93 HIS A C 1
ATOM 675 O O . HIS A 1 93 ? -8.07 -15.195 -10.18 1 97.94 93 HIS A O 1
ATOM 681 N N . GLY A 1 94 ? -7.758 -15.828 -8.039 1 96.75 94 GLY A N 1
ATOM 682 C CA . GLY A 1 94 ? -8.312 -14.602 -7.504 1 96.75 94 GLY A CA 1
ATOM 683 C C . GLY A 1 94 ? -7.375 -13.414 -7.629 1 96.75 94 GLY A C 1
ATOM 684 O O . GLY A 1 94 ? -6.164 -13.562 -7.461 1 96.75 94 GLY A O 1
ATOM 685 N N . THR A 1 95 ? -7.961 -12.211 -7.785 1 96.81 95 THR A N 1
ATOM 686 C CA . THR A 1 95 ? -7.152 -11.039 -8.102 1 96.81 95 THR A CA 1
ATOM 687 C C . THR A 1 95 ? -6.508 -10.469 -6.844 1 96.81 95 THR A C 1
ATOM 689 O O . THR A 1 95 ? -5.535 -9.711 -6.926 1 96.81 95 THR A O 1
ATOM 692 N N . ASP A 1 96 ? -6.949 -10.805 -5.664 1 96.5 96 ASP A N 1
ATOM 693 C CA . ASP A 1 96 ? -6.457 -10.195 -4.43 1 96.5 96 ASP A CA 1
ATOM 694 C C . ASP A 1 96 ? -4.988 -10.539 -4.199 1 96.5 96 ASP A C 1
ATOM 696 O O . ASP A 1 96 ? -4.246 -9.742 -3.621 1 96.5 96 ASP A O 1
ATOM 700 N N . THR A 1 97 ? -4.543 -11.773 -4.605 1 97.75 97 THR A N 1
ATOM 701 C CA . THR A 1 97 ? -3.164 -12.18 -4.348 1 97.75 97 THR A CA 1
ATOM 702 C C . THR A 1 97 ? -2.535 -12.781 -5.602 1 97.75 97 THR A C 1
ATOM 704 O O . THR A 1 97 ? -1.573 -13.547 -5.512 1 97.75 97 THR A O 1
ATOM 707 N N . ILE A 1 98 ? -3.113 -12.453 -6.793 1 98.44 98 ILE A N 1
ATOM 708 C CA . ILE A 1 98 ? -2.654 -13.047 -8.047 1 98.44 98 ILE A CA 1
ATOM 709 C C . ILE A 1 98 ? -1.2 -12.648 -8.297 1 98.44 98 ILE A C 1
ATOM 711 O O . ILE A 1 98 ? -0.418 -13.453 -8.82 1 98.44 98 ILE A O 1
ATOM 715 N N . GLU A 1 99 ? -0.822 -11.43 -7.938 1 98.31 99 GLU A N 1
ATOM 716 C CA . GLU A 1 99 ? 0.553 -11 -8.18 1 98.31 99 GLU A CA 1
ATOM 717 C C . GLU A 1 99 ? 1.533 -11.789 -7.312 1 98.31 99 GLU A C 1
ATOM 719 O O . GLU A 1 99 ? 2.664 -12.055 -7.727 1 98.31 99 GLU A O 1
ATOM 724 N N . GLU A 1 100 ? 1.129 -12.211 -6.125 1 98.44 100 GLU A N 1
ATOM 725 C CA . GLU A 1 100 ? 1.965 -13.023 -5.246 1 98.44 100 GLU A CA 1
ATOM 726 C C . GLU A 1 100 ? 2.186 -14.414 -5.824 1 98.44 100 GLU A C 1
ATOM 728 O O . GLU A 1 100 ? 3.318 -14.898 -5.867 1 98.44 100 GLU A O 1
ATOM 733 N N . THR A 1 101 ? 1.098 -15.008 -6.277 1 98.69 101 THR A N 1
ATOM 734 C CA . THR A 1 101 ? 1.198 -16.344 -6.871 1 98.69 101 THR A CA 1
ATOM 735 C C . THR A 1 101 ? 2.018 -16.297 -8.156 1 98.69 101 THR A C 1
ATOM 737 O O . THR A 1 101 ? 2.842 -17.188 -8.406 1 98.69 101 THR A O 1
ATOM 740 N N . ALA A 1 102 ? 1.806 -15.273 -8.984 1 98.75 102 ALA A N 1
ATOM 741 C CA . ALA A 1 102 ? 2.561 -15.125 -10.227 1 98.75 102 ALA A CA 1
ATOM 742 C C . ALA A 1 102 ? 4.055 -14.992 -9.945 1 98.75 102 ALA A C 1
ATOM 744 O O . ALA A 1 102 ? 4.879 -15.625 -10.609 1 98.75 102 ALA A O 1
ATOM 745 N N . PHE A 1 103 ? 4.414 -14.188 -8.992 1 98.69 103 PHE A N 1
ATOM 746 C CA . PHE A 1 103 ? 5.809 -13.969 -8.633 1 98.69 103 PHE A CA 1
ATOM 747 C C . PHE A 1 103 ? 6.434 -15.25 -8.094 1 98.69 103 PHE A C 1
ATOM 749 O O . PHE A 1 103 ? 7.57 -15.586 -8.43 1 98.69 103 PHE A O 1
ATOM 756 N N . PHE A 1 104 ? 5.699 -16 -7.258 1 98.81 104 PHE A N 1
ATOM 757 C CA . PHE A 1 104 ? 6.156 -17.281 -6.73 1 98.81 104 PHE A CA 1
ATOM 758 C C . PHE A 1 104 ? 6.477 -18.25 -7.863 1 98.81 104 PHE A C 1
ATOM 760 O O . PHE A 1 104 ? 7.551 -18.859 -7.879 1 98.81 104 PHE A O 1
ATOM 767 N N . LEU A 1 105 ? 5.539 -18.359 -8.789 1 98.88 105 LEU A N 1
ATOM 768 C CA . LEU A 1 105 ? 5.734 -19.281 -9.906 1 98.88 105 LEU A CA 1
ATOM 769 C C . LEU A 1 105 ? 6.891 -18.812 -10.789 1 98.88 105 LEU A C 1
ATOM 771 O O . LEU A 1 105 ? 7.637 -19.641 -11.312 1 98.88 105 LEU A O 1
ATOM 775 N N . ASP A 1 106 ? 7.016 -17.531 -10.969 1 98.56 106 ASP A N 1
ATOM 776 C CA . ASP A 1 106 ? 8.117 -17 -11.766 1 98.56 106 ASP A CA 1
ATOM 777 C C . ASP A 1 106 ? 9.469 -17.422 -11.188 1 98.56 106 ASP A C 1
ATOM 779 O O . ASP A 1 106 ? 10.406 -17.703 -11.938 1 98.56 106 ASP A O 1
ATOM 783 N N . LEU A 1 107 ? 9.531 -17.469 -9.867 1 98.38 107 LEU A N 1
ATOM 784 C CA . LEU A 1 107 ? 10.789 -17.766 -9.195 1 98.38 107 LEU A CA 1
ATOM 785 C C . LEU A 1 107 ? 11.016 -19.266 -9.078 1 98.38 107 LEU A C 1
ATOM 787 O O . LEU A 1 107 ? 12.125 -19.719 -8.789 1 98.38 107 LEU A O 1
ATOM 791 N N . THR A 1 108 ? 10.008 -20.062 -9.305 1 98.75 108 THR A N 1
ATOM 792 C CA . THR A 1 108 ? 10.148 -21.469 -8.953 1 98.75 108 THR A CA 1
ATOM 793 C C . THR A 1 108 ? 10.016 -22.359 -10.195 1 98.75 108 THR A C 1
ATOM 795 O O . THR A 1 108 ? 10.281 -23.562 -10.133 1 98.75 108 THR A O 1
ATOM 798 N N . ILE A 1 109 ? 9.617 -21.828 -11.32 1 98.12 109 ILE A N 1
ATOM 799 C CA . ILE A 1 109 ? 9.523 -22.578 -12.562 1 98.12 109 ILE A CA 1
ATOM 800 C C . ILE A 1 109 ? 10.695 -22.219 -13.477 1 98.12 109 ILE A C 1
ATOM 802 O O . ILE A 1 109 ? 10.906 -21.047 -13.789 1 98.12 109 ILE A O 1
ATOM 806 N N . LYS A 1 110 ? 11.367 -23.156 -13.914 1 96.38 110 LYS A N 1
ATOM 807 C CA . LYS A 1 110 ? 12.57 -22.953 -14.719 1 96.38 110 LYS A CA 1
ATOM 808 C C . LYS A 1 110 ? 12.234 -22.938 -16.203 1 96.38 110 LYS A C 1
ATOM 810 O O . LYS A 1 110 ? 12.961 -22.328 -17 1 96.38 110 LYS A O 1
ATOM 815 N N . SER A 1 111 ? 11.203 -23.594 -16.641 1 97.19 111 SER A N 1
ATOM 816 C CA . SER A 1 111 ? 10.828 -23.734 -18.047 1 97.19 111 SER A CA 1
ATOM 817 C C . SER A 1 111 ? 10.766 -22.391 -18.75 1 97.19 111 SER A C 1
ATOM 819 O O . SER A 1 111 ? 10.336 -21.391 -18.141 1 97.19 111 SER A O 1
ATOM 821 N N . ASP A 1 112 ? 11.117 -22.344 -19.984 1 96.69 112 ASP A N 1
ATOM 822 C CA . ASP A 1 112 ? 11.008 -21.125 -20.781 1 96.69 112 ASP A CA 1
ATOM 823 C C . ASP A 1 112 ? 9.617 -21 -21.391 1 96.69 112 ASP A C 1
ATOM 825 O O . ASP A 1 112 ? 9.289 -19.969 -22 1 96.69 112 ASP A O 1
ATOM 829 N N . LYS A 1 113 ? 8.82 -22.062 -21.281 1 98 113 LYS A N 1
ATOM 830 C CA . LYS A 1 113 ? 7.457 -22.016 -21.812 1 98 113 LYS A CA 1
ATOM 831 C C . LYS A 1 113 ? 6.582 -21.062 -21.016 1 98 113 LYS A C 1
ATOM 833 O O . LYS A 1 113 ? 6.82 -20.844 -19.828 1 98 113 LYS A O 1
ATOM 838 N N . PRO A 1 114 ? 5.57 -20.516 -21.625 1 98.12 114 PRO A N 1
ATOM 839 C CA . PRO A 1 114 ? 4.777 -19.469 -20.969 1 98.12 114 PRO A CA 1
ATOM 840 C C . PRO A 1 114 ? 3.941 -20.016 -19.812 1 98.12 114 PRO A C 1
ATOM 842 O O . PRO A 1 114 ? 3.316 -21.078 -19.938 1 98.12 114 PRO A O 1
ATOM 845 N N . VAL A 1 115 ? 3.957 -19.375 -18.703 1 98.81 115 VAL A N 1
ATOM 846 C CA . VAL A 1 115 ? 3.057 -19.516 -17.562 1 98.81 115 VAL A CA 1
ATOM 847 C C . VAL A 1 115 ? 2.25 -18.234 -17.391 1 98.81 115 VAL A C 1
ATOM 849 O O . VAL A 1 115 ? 2.82 -17.172 -17.156 1 98.81 115 VAL A O 1
ATOM 852 N N . VAL A 1 116 ? 0.953 -18.344 -17.484 1 98.88 116 VAL A N 1
ATOM 853 C CA . VAL A 1 116 ? 0.117 -17.156 -17.516 1 98.88 116 VAL A CA 1
ATOM 854 C C . VAL A 1 116 ? -0.931 -17.234 -16.406 1 98.88 116 VAL A C 1
ATOM 856 O O . VAL A 1 116 ? -1.716 -18.172 -16.359 1 98.88 116 VAL A O 1
ATOM 859 N N . LEU A 1 117 ? -0.894 -16.297 -15.492 1 98.88 117 LEU A N 1
ATOM 860 C CA . LEU A 1 117 ? -1.976 -16.141 -14.523 1 98.88 117 LEU A CA 1
ATOM 861 C C . LEU A 1 117 ? -3.049 -15.195 -15.047 1 98.88 117 LEU A C 1
ATOM 863 O O . LEU A 1 117 ? -2.734 -14.172 -15.664 1 98.88 117 LEU A O 1
ATOM 867 N N . VAL A 1 118 ? -4.277 -15.555 -14.742 1 98.56 118 VAL A N 1
ATOM 868 C CA . VAL A 1 118 ? -5.395 -14.75 -15.219 1 98.56 118 VAL A CA 1
ATOM 869 C C . VAL A 1 118 ? -6.5 -14.719 -14.164 1 98.56 118 VAL A C 1
ATOM 871 O O . VAL A 1 118 ? -6.719 -15.703 -13.453 1 98.56 118 VAL A O 1
ATOM 874 N N . GLY A 1 119 ? -7.098 -13.656 -13.914 1 97.25 119 GLY A N 1
ATOM 875 C CA . GLY A 1 119 ? -8.258 -13.438 -13.062 1 97.25 119 GLY A CA 1
ATOM 876 C C . GLY A 1 119 ? -9.273 -12.484 -13.656 1 97.25 119 GLY A C 1
ATOM 877 O O . GLY A 1 119 ? -9.258 -12.242 -14.867 1 97.25 119 GLY A O 1
ATOM 878 N N . SER A 1 120 ? -10.203 -12.133 -12.883 1 95.69 120 SER A N 1
ATOM 879 C CA . SER A 1 120 ? -11.195 -11.133 -13.258 1 95.69 120 SER A CA 1
ATOM 880 C C . SER A 1 120 ? -11.594 -10.273 -12.07 1 95.69 120 SER A C 1
ATOM 882 O O . SER A 1 120 ? -11.461 -10.695 -10.914 1 95.69 120 SER A O 1
ATOM 884 N N . MET A 1 121 ? -11.977 -9.039 -12.383 1 94.25 121 MET A N 1
ATOM 885 C CA . MET A 1 121 ? -12.438 -8.133 -11.328 1 94.25 121 MET A CA 1
ATOM 886 C C . MET A 1 121 ? -13.938 -8.297 -11.094 1 94.25 121 MET A C 1
ATOM 888 O O . MET A 1 121 ? -14.43 -8.023 -10 1 94.25 121 MET A O 1
ATOM 892 N N . ARG A 1 122 ? -14.641 -8.773 -12.062 1 92.56 122 ARG A N 1
ATOM 893 C CA . ARG A 1 122 ? -16.062 -9.047 -11.953 1 92.56 122 ARG A CA 1
ATOM 894 C C . ARG A 1 122 ? -16.344 -10.547 -11.969 1 92.56 122 ARG A C 1
ATOM 896 O O . ARG A 1 122 ? -15.641 -11.305 -12.641 1 92.56 122 ARG A O 1
ATOM 903 N N . PRO A 1 123 ? -17.406 -10.938 -11.156 1 91 123 PRO A N 1
ATOM 904 C CA . PRO A 1 123 ? -17.734 -12.359 -11.156 1 91 123 PRO A CA 1
ATOM 905 C C . PRO A 1 123 ? -18.312 -12.836 -12.492 1 91 123 PRO A C 1
ATOM 907 O O . PRO A 1 123 ? -18.766 -12.023 -13.297 1 91 123 PRO A O 1
ATOM 910 N N . ALA A 1 124 ? -18.234 -14.133 -12.672 1 89.44 124 ALA A N 1
ATOM 911 C CA . ALA A 1 124 ? -18.719 -14.734 -13.922 1 89.44 124 ALA A CA 1
ATOM 912 C C . ALA A 1 124 ? -20.188 -14.438 -14.141 1 89.44 124 ALA A C 1
ATOM 914 O O . ALA A 1 124 ? -20.656 -14.367 -15.281 1 89.44 124 ALA A O 1
ATOM 915 N N . SER A 1 125 ? -20.906 -14.164 -13.062 1 86.69 125 SER A N 1
ATOM 916 C CA . SER A 1 125 ? -22.344 -13.961 -13.148 1 86.69 125 SER A CA 1
ATOM 917 C C . SER A 1 125 ? -22.672 -12.508 -13.492 1 86.69 125 SER A C 1
ATOM 919 O O . SER A 1 125 ? -23.844 -12.164 -13.703 1 86.69 125 SER A O 1
ATOM 921 N N . SER A 1 126 ? -21.688 -11.695 -13.531 1 85.94 126 SER A N 1
ATOM 922 C CA . SER A 1 126 ? -21.906 -10.289 -13.82 1 85.94 126 SER A CA 1
ATOM 923 C C . SER A 1 126 ? -22.484 -10.086 -15.219 1 85.94 126 SER A C 1
ATOM 925 O O . SER A 1 126 ? -22.234 -10.898 -16.109 1 85.94 126 SER A O 1
ATOM 927 N N . LEU A 1 127 ? -23.203 -8.984 -15.438 1 82.12 127 LEU A N 1
ATOM 928 C CA . LEU A 1 127 ? -23.75 -8.602 -16.734 1 82.12 127 LEU A CA 1
ATOM 929 C C . LEU A 1 127 ? -22.641 -8.422 -17.766 1 82.12 127 LEU A C 1
ATOM 931 O O . LEU A 1 127 ? -22.828 -8.695 -18.953 1 82.12 127 LEU A O 1
ATOM 935 N N . SER A 1 128 ? -21.578 -7.906 -17.344 1 83.69 128 SER A N 1
ATOM 936 C CA . SER A 1 128 ? -20.406 -7.668 -18.188 1 83.69 128 SER A CA 1
ATOM 937 C C . SER A 1 128 ? -19.141 -8.195 -17.547 1 83.69 128 SER A C 1
ATOM 939 O O . SER A 1 128 ? -18.266 -7.422 -17.141 1 83.69 128 SER A O 1
ATOM 941 N N . PRO A 1 129 ? -19.047 -9.461 -17.484 1 91.69 129 PRO A N 1
ATOM 942 C CA . PRO A 1 129 ? -17.859 -10.016 -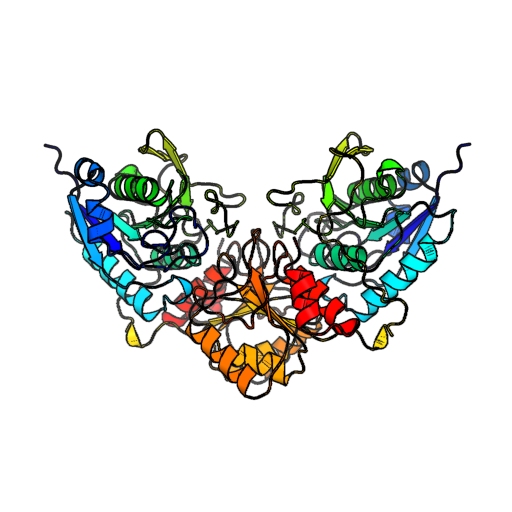16.859 1 91.69 129 PRO A CA 1
ATOM 943 C C . PRO A 1 129 ? -16.594 -9.836 -17.719 1 91.69 129 PRO A C 1
ATOM 945 O O . PRO A 1 129 ? -16.641 -10.016 -18.938 1 91.69 129 PRO A O 1
ATOM 948 N N . ASP A 1 130 ? -15.492 -9.398 -17.094 1 94.25 130 ASP A N 1
ATOM 949 C CA . ASP A 1 130 ? -14.234 -9.273 -17.812 1 94.25 130 ASP A CA 1
ATOM 950 C C . ASP A 1 130 ? -13.516 -10.617 -17.922 1 94.25 130 ASP A C 1
ATOM 952 O O . ASP A 1 130 ? -12.594 -10.773 -18.719 1 94.25 130 ASP A O 1
ATOM 956 N N . GLY A 1 131 ? -13.953 -11.648 -17.234 1 95.06 131 GLY A N 1
ATOM 957 C CA . GLY A 1 131 ? -13.32 -12.953 -17.109 1 95.06 131 GLY A CA 1
ATOM 958 C C . GLY A 1 131 ? -13.156 -13.672 -18.438 1 95.06 131 GLY A C 1
ATOM 959 O O . GLY A 1 131 ? -12.07 -14.148 -18.766 1 95.06 131 GLY A O 1
ATOM 960 N N . PRO A 1 132 ? -14.266 -13.711 -19.219 1 94.06 132 PRO A N 1
ATOM 961 C CA . PRO A 1 132 ? -14.188 -14.477 -20.469 1 94.06 132 PRO A CA 1
ATOM 962 C C . PRO A 1 132 ? -13.109 -13.945 -21.422 1 94.06 132 PRO A C 1
ATOM 964 O O . PRO A 1 132 ? -12.305 -14.719 -21.938 1 94.06 132 PRO A O 1
ATOM 967 N N . MET A 1 133 ? -13.062 -12.664 -21.625 1 94.12 133 MET A N 1
ATOM 968 C CA . MET A 1 133 ? -12.039 -12.102 -22.5 1 94.12 133 MET A CA 1
ATOM 969 C C . MET A 1 133 ? -10.648 -12.281 -21.906 1 94.12 133 MET A C 1
ATOM 971 O O . MET A 1 133 ? -9.703 -12.609 -22.625 1 94.12 133 MET A O 1
ATOM 975 N N . ASN A 1 134 ? -10.523 -12.047 -20.594 1 97.38 134 ASN A N 1
ATOM 976 C CA . ASN A 1 134 ? -9.242 -12.281 -19.938 1 97.38 134 ASN A CA 1
ATOM 977 C C . ASN A 1 134 ? -8.75 -13.711 -20.156 1 97.38 134 ASN A C 1
ATOM 979 O O . ASN A 1 134 ? -7.578 -13.922 -20.469 1 97.38 134 ASN A O 1
ATOM 983 N N . LEU A 1 135 ? -9.633 -14.656 -19.984 1 97.19 135 LEU A N 1
ATOM 984 C CA . LEU A 1 135 ? -9.273 -16.062 -20.109 1 97.19 135 LEU A CA 1
ATOM 985 C C . LEU A 1 135 ? -8.875 -16.391 -21.547 1 97.19 135 LEU A C 1
ATOM 987 O O . LEU A 1 135 ? -7.887 -17.094 -21.781 1 97.19 135 LEU A O 1
ATOM 991 N N . LEU A 1 136 ? -9.617 -15.898 -22.5 1 96.56 136 LEU A N 1
ATOM 992 C CA . LEU A 1 136 ? -9.281 -16.109 -23.906 1 96.56 136 LEU A CA 1
ATOM 993 C C . LEU A 1 136 ? -7.887 -15.57 -24.219 1 96.56 136 LEU A C 1
ATOM 995 O O . LEU A 1 136 ? -7.078 -16.266 -24.844 1 96.56 136 LEU A O 1
ATOM 999 N N . GLU A 1 137 ? -7.633 -14.422 -23.781 1 97.31 137 GLU A N 1
ATOM 1000 C CA . GLU A 1 137 ? -6.344 -13.781 -24.016 1 97.31 137 GLU A CA 1
ATOM 1001 C C . GLU A 1 137 ? -5.215 -14.539 -23.312 1 97.31 137 GLU A C 1
ATOM 1003 O O . GLU A 1 137 ? -4.121 -14.672 -23.875 1 97.31 137 GLU A O 1
ATOM 1008 N N . ALA A 1 138 ? -5.508 -14.992 -22.125 1 98.38 138 ALA A N 1
ATOM 1009 C CA . ALA A 1 138 ? -4.508 -15.766 -21.391 1 98.38 138 ALA A CA 1
ATOM 1010 C C . ALA A 1 138 ? -4.129 -17.031 -22.141 1 98.38 138 ALA A C 1
ATOM 1012 O O . ALA A 1 138 ? -2.949 -17.375 -22.25 1 98.38 138 ALA A O 1
ATOM 1013 N N . VAL A 1 139 ? -5.09 -17.719 -22.672 1 97.62 139 VAL A N 1
ATOM 1014 C CA . VAL A 1 139 ? -4.844 -18.953 -23.422 1 97.62 139 VAL A CA 1
ATOM 1015 C C . VAL A 1 139 ? -4.086 -18.641 -24.719 1 97.62 139 VAL A C 1
ATOM 1017 O O . VAL A 1 139 ? -3.15 -19.344 -25.078 1 97.62 139 VAL A O 1
ATOM 1020 N N . ARG A 1 140 ? -4.461 -17.578 -25.359 1 96.88 140 ARG A N 1
ATOM 1021 C CA . ARG A 1 140 ? -3.734 -17.141 -26.562 1 96.88 140 ARG A CA 1
ATOM 1022 C C . ARG A 1 140 ? -2.271 -16.859 -26.234 1 96.88 140 ARG A C 1
ATOM 1024 O O . ARG A 1 140 ? -1.375 -17.25 -26.984 1 96.88 140 ARG A O 1
ATOM 1031 N N . LEU A 1 141 ? -2.082 -16.188 -25.125 1 98.06 141 LEU A N 1
ATOM 1032 C CA . LEU A 1 141 ? -0.724 -15.844 -24.719 1 98.06 141 LEU A CA 1
ATOM 1033 C C . LEU A 1 141 ? 0.076 -17.094 -24.391 1 98.06 141 LEU A C 1
ATOM 1035 O O . LEU A 1 141 ? 1.243 -17.219 -24.781 1 98.06 141 LEU A O 1
ATOM 1039 N N . ALA A 1 142 ? -0.536 -18.031 -23.719 1 97.94 142 ALA A N 1
ATOM 1040 C CA . ALA A 1 142 ? 0.124 -19.281 -23.328 1 97.94 142 ALA A CA 1
ATOM 1041 C C . ALA A 1 142 ? 0.496 -20.125 -24.547 1 97.94 142 ALA A C 1
ATOM 1043 O O . ALA A 1 142 ? 1.383 -20.969 -24.469 1 97.94 142 ALA A O 1
ATOM 1044 N N . SER A 1 143 ? -0.184 -19.891 -25.641 1 95.75 143 SER A N 1
ATOM 1045 C CA . SER A 1 143 ? 0.064 -20.641 -26.859 1 95.75 143 SER A CA 1
ATOM 1046 C C . SER A 1 143 ? 0.95 -19.859 -27.812 1 95.75 143 SER A C 1
ATOM 1048 O O . SER A 1 143 ? 1.272 -20.344 -28.906 1 95.75 143 SER A O 1
ATOM 1050 N N . CYS A 1 144 ? 1.332 -18.734 -27.469 1 94.38 144 CYS A N 1
ATOM 1051 C CA . CYS A 1 144 ? 2.068 -17.828 -28.344 1 94.38 144 CYS A CA 1
ATOM 1052 C C . CYS A 1 144 ? 3.566 -18.094 -28.266 1 94.38 144 CYS A C 1
ATOM 1054 O O . CYS A 1 144 ? 4.156 -18.062 -27.188 1 94.38 144 CYS A O 1
ATOM 1056 N N . LYS A 1 145 ? 4.215 -18.281 -29.344 1 94.12 145 LYS A N 1
ATOM 1057 C CA . LYS A 1 145 ? 5.648 -18.562 -29.391 1 94.12 145 LYS A CA 1
ATOM 1058 C C . LYS A 1 145 ? 6.453 -17.375 -28.875 1 94.12 145 LYS A C 1
ATOM 1060 O O . LYS A 1 145 ? 7.5 -17.562 -28.25 1 94.12 145 LYS A O 1
ATOM 1065 N N . ASP A 1 146 ? 5.941 -16.219 -29.125 1 95.25 146 ASP A N 1
ATOM 1066 C CA . ASP A 1 146 ? 6.656 -15.008 -28.719 1 95.25 146 ASP A CA 1
ATOM 1067 C C . ASP A 1 146 ? 6.617 -14.82 -27.203 1 95.25 146 ASP A C 1
ATOM 1069 O O . ASP A 1 146 ? 7.328 -13.977 -26.656 1 95.25 146 ASP A O 1
ATOM 1073 N N . ALA A 1 147 ? 5.805 -15.586 -26.531 1 96.81 147 ALA A N 1
ATOM 1074 C CA . ALA A 1 147 ? 5.691 -15.484 -25.078 1 96.81 147 ALA A CA 1
ATOM 1075 C C . ALA A 1 147 ? 6.773 -16.312 -24.391 1 96.81 147 ALA A C 1
ATOM 1077 O O . ALA A 1 147 ? 7.004 -16.156 -23.188 1 96.81 147 ALA A O 1
ATOM 1078 N N . LYS A 1 148 ? 7.441 -17.172 -25.156 1 96.81 148 LYS A N 1
ATOM 1079 C CA . LYS A 1 148 ? 8.5 -18 -24.578 1 96.81 148 LYS A CA 1
ATOM 1080 C C . LYS A 1 148 ? 9.664 -17.156 -24.094 1 96.81 148 LYS A C 1
ATOM 1082 O O . LYS A 1 148 ? 10.047 -16.172 -24.734 1 96.81 148 LYS A O 1
ATOM 1087 N N . GLY A 1 149 ? 10.234 -17.562 -22.969 1 96.81 149 GLY A N 1
ATOM 1088 C CA . GLY A 1 149 ? 11.43 -16.922 -22.453 1 96.81 149 GLY A CA 1
ATOM 1089 C C . GLY A 1 149 ? 11.133 -15.672 -21.641 1 96.81 149 GLY A C 1
ATOM 1090 O O . GLY A 1 149 ? 12.047 -14.93 -21.266 1 96.81 149 GLY A O 1
ATOM 1091 N N . ARG A 1 150 ? 9.859 -15.461 -21.344 1 96.5 150 ARG A N 1
ATOM 1092 C CA . ARG A 1 150 ? 9.484 -14.219 -20.672 1 96.5 150 ARG A CA 1
ATOM 1093 C C . ARG A 1 150 ? 9.133 -14.477 -19.219 1 96.5 150 ARG A C 1
ATOM 1095 O O . ARG A 1 150 ? 8.852 -13.539 -18.469 1 96.5 150 ARG A O 1
ATOM 1102 N N . GLY A 1 151 ? 9.141 -15.75 -18.781 1 95.69 151 GLY A N 1
ATOM 1103 C CA . GLY A 1 151 ? 8.742 -16.094 -17.422 1 95.69 151 GLY A CA 1
ATOM 1104 C C . GLY A 1 151 ? 7.242 -16.062 -17.219 1 95.69 151 GLY A C 1
ATOM 1105 O O . GLY A 1 151 ? 6.477 -16.266 -18.172 1 95.69 151 GLY A O 1
ATOM 1106 N N . THR A 1 152 ? 6.828 -15.969 -16.016 1 98.5 152 THR A N 1
ATOM 1107 C CA . THR A 1 152 ? 5.414 -15.945 -15.656 1 98.5 152 THR A CA 1
ATOM 1108 C C . THR A 1 152 ? 4.816 -14.562 -15.93 1 98.5 152 THR A C 1
ATOM 1110 O O . THR A 1 152 ? 5.441 -13.547 -15.633 1 98.5 152 THR A O 1
ATOM 1113 N N . MET A 1 153 ? 3.674 -14.531 -16.5 1 98.62 153 MET A N 1
ATOM 1114 C CA . MET A 1 153 ? 2.994 -13.289 -16.844 1 98.62 153 MET A CA 1
ATOM 1115 C C . MET A 1 153 ? 1.576 -13.266 -16.281 1 98.62 153 MET A C 1
ATOM 1117 O O . MET A 1 153 ? 1.04 -14.305 -15.898 1 98.62 153 MET A O 1
ATOM 1121 N N . ILE A 1 154 ? 1.003 -12.117 -16.141 1 98.69 154 ILE A N 1
ATOM 1122 C CA . ILE A 1 154 ? -0.37 -11.898 -15.695 1 98.69 154 ILE A CA 1
ATOM 1123 C C . ILE A 1 154 ? -1.169 -11.211 -16.797 1 98.69 154 ILE A C 1
ATOM 1125 O O . ILE A 1 154 ? -0.682 -10.273 -17.438 1 98.69 154 ILE A O 1
ATOM 1129 N N . VAL A 1 155 ? -2.4 -11.688 -16.984 1 98.31 155 VAL A N 1
ATOM 1130 C CA . VAL A 1 155 ? -3.232 -11.117 -18.031 1 98.31 155 VAL A CA 1
ATOM 1131 C C . VAL A 1 155 ? -4.551 -10.625 -17.438 1 98.31 155 VAL A C 1
ATOM 1133 O O . VAL A 1 155 ? -5.293 -11.398 -16.828 1 98.31 155 VAL A O 1
ATOM 1136 N N . LEU A 1 156 ? -4.844 -9.406 -17.578 1 96.69 156 LEU A N 1
ATOM 1137 C CA . LEU A 1 156 ? -6.121 -8.758 -17.297 1 96.69 156 LEU A CA 1
ATOM 1138 C C . LEU A 1 156 ? -6.254 -7.461 -18.109 1 96.69 156 LEU A C 1
ATOM 1140 O O . LEU A 1 156 ? -5.266 -6.766 -18.344 1 96.69 156 LEU A O 1
ATOM 1144 N N . ASN A 1 157 ? -7.418 -7.141 -18.562 1 96.62 157 ASN A N 1
ATOM 1145 C CA . ASN A 1 157 ? -7.758 -5.848 -19.141 1 96.62 157 ASN A CA 1
ATOM 1146 C C . ASN A 1 157 ? -6.875 -5.531 -20.344 1 96.62 157 ASN A C 1
ATOM 1148 O O . ASN A 1 157 ? -6.363 -4.418 -20.469 1 96.62 157 ASN A O 1
ATOM 1152 N N . ASP A 1 158 ? -6.617 -6.477 -21.156 1 96.06 158 ASP A N 1
ATOM 1153 C CA . ASP A 1 158 ? -5.91 -6.375 -22.422 1 96.06 158 ASP A CA 1
ATOM 1154 C C . ASP A 1 158 ? -4.445 -5.996 -22.219 1 96.06 158 ASP A C 1
ATOM 1156 O O . ASP A 1 158 ? -3.85 -5.309 -23.047 1 96.06 158 ASP A O 1
ATOM 1160 N N . ARG A 1 159 ? -3.938 -6.312 -21.031 1 97.38 159 ARG A N 1
ATOM 1161 C CA . ARG A 1 159 ? -2.539 -6.012 -20.734 1 97.38 159 ARG A CA 1
ATOM 1162 C C . ARG A 1 159 ? -1.758 -7.285 -20.422 1 97.38 159 ARG A C 1
ATOM 1164 O O . ARG A 1 159 ? -2.289 -8.211 -19.812 1 97.38 159 ARG A O 1
ATOM 1171 N N . ILE A 1 160 ? -0.558 -7.367 -20.906 1 97.81 160 ILE A N 1
ATOM 1172 C CA . ILE A 1 160 ? 0.403 -8.398 -20.516 1 97.81 160 ILE A CA 1
ATOM 1173 C C . ILE A 1 160 ? 1.36 -7.844 -19.469 1 97.81 160 ILE A C 1
ATOM 1175 O O . ILE A 1 160 ? 2.17 -6.961 -19.766 1 97.81 160 ILE A O 1
ATOM 1179 N N . CYS A 1 161 ? 1.27 -8.445 -18.297 1 97.44 161 CYS A N 1
ATOM 1180 C CA . CYS A 1 161 ? 1.952 -7.879 -17.141 1 97.44 161 CYS A CA 1
ATOM 1181 C C . CYS A 1 161 ? 3.08 -8.789 -16.672 1 97.44 161 CYS A C 1
ATOM 1183 O O . CYS A 1 161 ? 2.957 -10.016 -16.734 1 97.44 161 CYS A O 1
ATOM 1185 N N . SER A 1 162 ? 4.18 -8.148 -16.172 1 96.25 162 SER A N 1
ATOM 1186 C CA . SER A 1 162 ? 5.277 -8.883 -15.562 1 96.25 162 SER A CA 1
ATOM 1187 C C . SER A 1 162 ? 4.887 -9.406 -14.188 1 96.25 162 SER A C 1
ATOM 1189 O O . SER A 1 162 ? 4.262 -8.695 -13.398 1 96.25 162 SER A O 1
ATOM 1191 N N . ALA A 1 163 ? 5.25 -10.648 -13.898 1 97.56 163 ALA A N 1
ATOM 1192 C CA . ALA A 1 163 ? 5.023 -11.195 -12.562 1 97.56 163 ALA A CA 1
ATOM 1193 C C . ALA A 1 163 ? 5.812 -10.422 -11.516 1 97.56 163 ALA A C 1
ATOM 1195 O O . ALA A 1 163 ? 5.359 -10.266 -10.375 1 97.56 163 ALA A O 1
ATOM 1196 N N . ARG A 1 164 ? 6.938 -9.938 -11.844 1 96.38 164 ARG A N 1
ATOM 1197 C CA . ARG A 1 164 ? 7.848 -9.328 -10.883 1 96.38 164 ARG A CA 1
ATOM 1198 C C . ARG A 1 164 ? 7.406 -7.91 -10.531 1 96.38 164 ARG A C 1
ATOM 1200 O O . ARG A 1 164 ? 7.445 -7.512 -9.367 1 96.38 164 ARG A O 1
ATOM 1207 N N . PHE A 1 165 ? 6.867 -7.172 -11.508 1 95.62 165 PHE A N 1
ATOM 1208 C CA . PHE A 1 165 ? 6.777 -5.734 -11.281 1 95.62 165 PHE A CA 1
ATOM 1209 C C . PHE A 1 165 ? 5.32 -5.289 -11.219 1 95.62 165 PHE A C 1
ATOM 1211 O O . PHE A 1 165 ? 5.023 -4.184 -10.758 1 95.62 165 PHE A O 1
ATOM 1218 N N . THR A 1 166 ? 4.398 -6.133 -11.625 1 95.75 166 THR A N 1
ATOM 1219 C CA . THR A 1 166 ? 2.996 -5.734 -11.656 1 95.75 166 THR A CA 1
ATOM 1220 C C . THR A 1 166 ? 2.357 -5.898 -10.281 1 95.75 166 THR A C 1
ATOM 1222 O O . THR A 1 166 ? 2.607 -6.887 -9.586 1 95.75 166 THR A O 1
ATOM 1225 N N . THR A 1 167 ? 1.587 -4.941 -9.867 1 96.44 167 THR A N 1
ATOM 1226 C CA . THR A 1 167 ? 0.85 -4.977 -8.609 1 96.44 167 THR A CA 1
ATOM 1227 C C . THR A 1 167 ? -0.588 -4.508 -8.812 1 96.44 167 THR A C 1
ATOM 1229 O O . THR A 1 167 ? -0.872 -3.734 -9.734 1 96.44 167 THR A O 1
ATOM 1232 N N . LYS A 1 168 ? -1.485 -5.137 -8.055 1 96.19 168 LYS A N 1
ATOM 1233 C CA . LYS A 1 168 ? -2.842 -4.602 -7.996 1 96.19 168 LYS A CA 1
ATOM 1234 C C . LYS A 1 168 ? -2.857 -3.201 -7.391 1 96.19 168 LYS A C 1
ATOM 1236 O O . LYS A 1 168 ? -2.453 -3.012 -6.242 1 96.19 168 LYS A O 1
ATOM 1241 N N . ILE A 1 169 ? -3.348 -2.188 -8.148 1 95.25 169 ILE A N 1
ATOM 1242 C CA . ILE A 1 169 ? -3.266 -0.81 -7.68 1 95.25 169 ILE A CA 1
ATOM 1243 C C . ILE A 1 169 ? -4.652 -0.323 -7.262 1 95.25 169 ILE A C 1
ATOM 1245 O O . ILE A 1 169 ? -4.777 0.656 -6.523 1 95.25 169 ILE A O 1
ATOM 1249 N N . ASN A 1 170 ? -5.668 -0.924 -7.766 1 95.44 170 ASN A N 1
ATOM 1250 C CA . ASN A 1 170 ? -7.035 -0.562 -7.414 1 95.44 170 ASN A CA 1
ATOM 1251 C C . ASN A 1 170 ? -7.859 -1.789 -7.039 1 95.44 170 ASN A C 1
ATOM 1253 O O . ASN A 1 170 ? -7.887 -2.775 -7.777 1 95.44 170 ASN A O 1
ATOM 1257 N N . ALA A 1 171 ? -8.57 -1.694 -5.949 1 93.81 171 ALA A N 1
ATOM 1258 C CA . ALA A 1 171 ? -9.273 -2.846 -5.395 1 93.81 171 ALA A CA 1
ATOM 1259 C C . ALA A 1 171 ? -10.555 -3.135 -6.176 1 93.81 171 ALA A C 1
ATOM 1261 O O . ALA A 1 171 ? -11.133 -4.215 -6.055 1 93.81 171 ALA A O 1
ATOM 1262 N N . ASN A 1 172 ? -11.031 -2.182 -7.023 1 92.81 172 ASN A N 1
ATOM 1263 C CA . ASN A 1 172 ? -12.422 -2.285 -7.457 1 92.81 172 ASN A CA 1
ATOM 1264 C C . ASN A 1 172 ? -12.547 -2.135 -8.969 1 92.81 172 ASN A C 1
ATOM 1266 O O . ASN A 1 172 ? -13.57 -2.486 -9.555 1 92.81 172 ASN A O 1
ATOM 1270 N N . ARG A 1 173 ? -11.508 -1.604 -9.656 1 92.19 173 ARG A N 1
ATOM 1271 C CA . ARG A 1 173 ? -11.609 -1.257 -11.07 1 92.19 173 ARG A CA 1
ATOM 1272 C C . ARG A 1 173 ? -11.117 -2.4 -11.953 1 92.19 173 ARG A C 1
ATOM 1274 O O . ARG A 1 173 ? -10.266 -3.186 -11.539 1 92.19 173 ARG A O 1
ATOM 1281 N N . VAL A 1 174 ? -11.625 -2.428 -13.164 1 93 174 VAL A N 1
ATOM 1282 C CA . VAL A 1 174 ? -11.234 -3.482 -14.094 1 93 174 VAL A CA 1
ATOM 1283 C C . VAL A 1 174 ? -9.781 -3.287 -14.516 1 93 174 VAL A C 1
ATOM 1285 O O . VAL A 1 174 ? -9.062 -4.262 -14.758 1 93 174 VAL A O 1
ATOM 1288 N N . ASP A 1 175 ? -9.336 -2.072 -14.648 1 93.31 175 ASP A N 1
ATOM 1289 C CA . ASP A 1 175 ? -7.934 -1.791 -14.953 1 93.31 175 ASP A CA 1
ATOM 1290 C C . ASP A 1 175 ? -7.102 -1.71 -13.672 1 93.31 175 ASP A C 1
ATOM 1292 O O . ASP A 1 175 ? -6.379 -0.735 -13.461 1 93.31 175 ASP A O 1
ATOM 1296 N N . ALA A 1 176 ? -7.137 -2.787 -12.93 1 93.94 176 ALA A N 1
ATOM 1297 C CA . ALA A 1 176 ? -6.719 -2.785 -11.531 1 93.94 176 ALA A CA 1
ATOM 1298 C C . ALA A 1 176 ? -5.223 -3.049 -11.406 1 93.94 176 ALA A C 1
ATOM 1300 O O . ALA A 1 176 ? -4.637 -2.865 -10.336 1 93.94 176 ALA A O 1
ATOM 1301 N N . PHE A 1 177 ? -4.527 -3.504 -12.461 1 96.12 177 PHE A N 1
ATOM 1302 C CA . PHE A 1 177 ? -3.137 -3.92 -12.328 1 96.12 177 PHE A CA 1
ATOM 1303 C C . PHE A 1 177 ? -2.225 -3.027 -13.164 1 96.12 177 PHE A C 1
ATOM 1305 O O . PHE A 1 177 ? -2.512 -2.756 -14.328 1 96.12 177 PHE A O 1
ATOM 1312 N N . LYS A 1 178 ? -1.166 -2.518 -12.531 1 94.25 178 LYS A N 1
ATOM 1313 C CA . LYS A 1 178 ? -0.178 -1.654 -13.172 1 94.25 178 LYS A CA 1
ATOM 1314 C C . LYS A 1 178 ? 1.226 -1.941 -12.648 1 94.25 178 LYS A C 1
ATOM 1316 O O . LYS A 1 178 ? 1.386 -2.447 -11.531 1 94.25 178 LYS A O 1
ATOM 1321 N N . ALA A 1 179 ? 2.076 -1.686 -13.586 1 91.94 179 ALA A N 1
ATOM 1322 C CA . ALA A 1 179 ? 3.465 -1.548 -13.148 1 91.94 179 ALA A CA 1
ATOM 1323 C C . ALA A 1 179 ? 3.889 -0.082 -13.125 1 91.94 179 ALA A C 1
ATOM 1325 O O . ALA A 1 179 ? 3.301 0.752 -13.82 1 91.94 179 ALA A O 1
ATOM 1326 N N . GLY A 1 180 ? 4.754 0.302 -12.125 1 90.06 180 GLY A N 1
ATOM 1327 C CA . GLY A 1 180 ? 5.254 1.666 -12.07 1 90.06 180 GLY A CA 1
ATOM 1328 C C . GLY A 1 180 ? 6.086 2.039 -13.289 1 90.06 180 GLY A C 1
ATOM 1329 O O . GLY A 1 180 ? 5.586 2.033 -14.414 1 90.06 180 GLY A O 1
ATOM 1330 N N . ASP A 1 181 ? 7.305 2.328 -13.188 1 86.81 181 ASP A N 1
ATOM 1331 C CA . ASP A 1 181 ? 8.211 2.797 -14.227 1 86.81 181 ASP A CA 1
ATOM 1332 C C . ASP A 1 181 ? 8.477 1.701 -15.258 1 86.81 181 ASP A C 1
ATOM 1334 O O . ASP A 1 181 ? 8.742 1.991 -16.422 1 86.81 181 ASP A O 1
ATOM 1338 N N . GLN A 1 182 ? 8.289 0.47 -14.867 1 91 182 GLN A N 1
ATOM 1339 C CA . GLN A 1 182 ? 8.625 -0.656 -15.734 1 91 182 GLN A CA 1
ATOM 1340 C C . GLN A 1 182 ? 7.57 -0.85 -16.812 1 91 182 GLN A C 1
ATOM 1342 O O . GLN A 1 182 ? 7.871 -1.359 -17.906 1 91 182 GLN A O 1
ATOM 1347 N N . GLY A 1 183 ? 6.312 -0.465 -16.531 1 92.44 183 GLY A N 1
ATOM 1348 C CA . GLY A 1 183 ? 5.238 -0.577 -17.5 1 92.44 183 GLY A CA 1
ATOM 1349 C C . GLY A 1 183 ? 4.832 -2.012 -17.781 1 92.44 183 GLY A C 1
ATOM 1350 O O . GLY A 1 183 ? 4.977 -2.881 -16.922 1 92.44 183 GLY A O 1
ATOM 1351 N N . TYR A 1 184 ? 4.098 -2.215 -18.891 1 95.25 184 TYR A N 1
ATOM 1352 C CA . TYR A 1 184 ? 3.625 -3.533 -19.297 1 95.25 184 TYR A CA 1
ATOM 1353 C C . TYR A 1 184 ? 4.621 -4.203 -20.234 1 95.25 184 TYR A C 1
ATOM 1355 O O . TYR A 1 184 ? 5.488 -3.539 -20.812 1 95.25 184 TYR A O 1
ATOM 1363 N N . LEU A 1 185 ? 4.559 -5.48 -20.281 1 96.06 185 LEU A N 1
ATOM 1364 C CA . LEU A 1 185 ? 5.352 -6.215 -21.266 1 96.06 185 LEU A CA 1
ATOM 1365 C C . LEU A 1 185 ? 4.762 -6.059 -22.656 1 96.06 185 LEU A C 1
ATOM 1367 O O . LEU A 1 185 ? 5.477 -6.172 -23.656 1 96.06 185 LEU A O 1
ATOM 1371 N N . GLY A 1 186 ? 3.477 -5.867 -22.812 1 96 186 GLY A N 1
ATOM 1372 C CA . GLY A 1 186 ? 2.721 -5.727 -24.047 1 96 186 GLY A CA 1
ATOM 1373 C C . GLY A 1 186 ? 1.23 -5.555 -23.812 1 96 186 GLY A C 1
ATOM 1374 O O . GLY A 1 186 ? 0.788 -5.375 -22.688 1 96 186 GLY A O 1
ATOM 1375 N N . THR A 1 187 ? 0.507 -5.523 -24.906 1 96.06 187 THR A N 1
ATOM 1376 C CA . THR A 1 187 ? -0.946 -5.395 -24.891 1 96.06 187 THR A CA 1
ATOM 1377 C C . THR A 1 187 ? -1.587 -6.391 -25.859 1 96.06 187 THR A C 1
ATOM 1379 O O . THR A 1 187 ? -0.887 -7.113 -26.562 1 96.06 187 THR A O 1
ATOM 1382 N N . PHE A 1 188 ? -2.846 -6.484 -25.672 1 94.31 188 PHE A N 1
ATOM 1383 C CA . PHE A 1 188 ? -3.605 -7.234 -26.672 1 94.31 188 PHE A CA 1
ATOM 1384 C C . PHE A 1 188 ? -4.301 -6.293 -27.641 1 94.31 188 PHE A C 1
ATOM 1386 O O . PHE A 1 188 ? -4.895 -5.293 -27.234 1 94.31 188 PHE A O 1
ATOM 1393 N N . GLU A 1 189 ? -4.16 -6.617 -28.953 1 89.62 189 GLU A N 1
ATOM 1394 C CA . GLU A 1 189 ? -4.914 -5.973 -30.016 1 89.62 189 GLU A CA 1
ATOM 1395 C C . GLU A 1 189 ? -5.766 -6.988 -30.781 1 89.62 189 GLU A C 1
ATOM 1397 O O . GLU A 1 189 ? -5.234 -7.926 -31.375 1 89.62 189 GLU A O 1
ATOM 1402 N N . ASN A 1 190 ? -7.078 -6.773 -30.766 1 89.06 190 ASN A N 1
ATOM 1403 C CA . ASN A 1 190 ? -7.996 -7.77 -31.312 1 89.06 190 ASN A CA 1
ATOM 1404 C C . ASN A 1 190 ? -7.719 -9.156 -30.734 1 89.06 190 ASN A C 1
ATOM 1406 O O . ASN A 1 190 ? -7.633 -10.133 -31.469 1 89.06 190 ASN A O 1
ATOM 1410 N N . SER A 1 191 ? -7.383 -9.242 -29.391 1 89.75 191 SER A N 1
ATOM 1411 C CA . SER A 1 191 ? -7.156 -10.43 -28.562 1 89.75 191 SER A CA 1
ATOM 1412 C C . SER A 1 191 ? -5.852 -11.125 -28.953 1 89.75 191 SER A C 1
ATOM 1414 O O . SER A 1 191 ? -5.648 -12.297 -28.625 1 89.75 191 SER A O 1
ATOM 1416 N N . MET A 1 192 ? -5.043 -10.383 -29.703 1 93.06 192 MET A N 1
ATOM 1417 C CA . MET A 1 192 ? -3.734 -10.914 -30.078 1 93.06 192 MET A CA 1
ATOM 1418 C C . MET A 1 192 ? -2.627 -10.227 -29.281 1 93.06 192 MET A C 1
ATOM 1420 O O . MET A 1 192 ? -2.602 -9 -29.188 1 93.06 192 MET A O 1
ATOM 1424 N N . PRO A 1 193 ? -1.75 -11.086 -28.734 1 96.06 193 PRO A N 1
ATOM 1425 C CA . PRO A 1 193 ? -0.675 -10.469 -27.953 1 96.06 193 PRO A CA 1
ATOM 1426 C C . PRO A 1 193 ? 0.278 -9.641 -28.828 1 96.06 193 PRO A C 1
ATOM 1428 O O . PRO A 1 193 ? 0.647 -10.07 -29.922 1 96.06 193 PRO A O 1
ATOM 1431 N N . ASN A 1 194 ? 0.63 -8.477 -28.422 1 94.88 194 ASN A N 1
ATOM 1432 C CA . ASN A 1 194 ? 1.58 -7.539 -29.016 1 94.88 194 ASN A CA 1
ATOM 1433 C C . ASN A 1 194 ? 2.598 -7.047 -27.984 1 94.88 194 ASN A C 1
ATOM 1435 O O . ASN A 1 194 ? 2.293 -6.172 -27.172 1 94.88 194 ASN A O 1
ATOM 1439 N N . PHE A 1 195 ? 3.844 -7.555 -28.078 1 96.06 195 PHE A N 1
ATOM 1440 C CA . PHE A 1 195 ? 4.879 -7.238 -27.094 1 96.06 195 PHE A CA 1
ATOM 1441 C C . PHE A 1 195 ? 5.648 -5.988 -27.516 1 96.06 195 PHE A C 1
ATOM 1443 O O . PHE A 1 195 ? 5.871 -5.746 -28.703 1 96.06 195 PHE A O 1
ATOM 1450 N N . PHE A 1 196 ? 6.113 -5.289 -26.594 1 93.69 196 PHE A N 1
ATOM 1451 C CA . PHE A 1 196 ? 6.852 -4.059 -26.844 1 93.69 196 PHE A CA 1
ATOM 1452 C C . PHE A 1 196 ? 8.328 -4.352 -27.094 1 93.69 196 PHE A C 1
ATOM 1454 O O . PHE A 1 196 ? 9.008 -3.607 -27.797 1 93.69 196 PHE A O 1
ATOM 1461 N N . TYR A 1 197 ? 8.891 -5.449 -26.453 1 91.88 197 TYR A N 1
ATOM 1462 C CA . TYR A 1 197 ? 10.312 -5.781 -26.5 1 91.88 197 TYR A CA 1
ATOM 1463 C C . TYR A 1 197 ? 10.508 -7.273 -26.75 1 91.88 197 TYR A C 1
ATOM 1465 O O . TYR A 1 197 ? 9.578 -8.07 -26.578 1 91.88 197 TYR A O 1
ATOM 1473 N N . PRO A 1 198 ? 11.734 -7.711 -27.172 1 92.94 198 PRO A N 1
ATOM 1474 C CA . PRO A 1 198 ? 12.039 -9.141 -27.281 1 92.94 198 PRO A CA 1
ATOM 1475 C C . PRO A 1 198 ? 11.945 -9.859 -25.938 1 92.94 198 PRO A C 1
ATOM 1477 O O . PRO A 1 198 ? 11.984 -9.219 -24.891 1 92.94 198 PRO A O 1
ATOM 1480 N N . PRO A 1 199 ? 11.781 -11.125 -25.984 1 94.5 199 PRO A N 1
ATOM 1481 C CA . PRO A 1 199 ? 11.609 -11.898 -24.75 1 94.5 199 PRO A CA 1
ATOM 1482 C C . PRO A 1 199 ? 12.836 -11.82 -23.844 1 94.5 199 PRO A C 1
ATOM 1484 O O . PRO A 1 199 ? 13.953 -12.07 -24.281 1 94.5 199 PRO A O 1
ATOM 1487 N N . VAL A 1 200 ? 12.617 -11.484 -22.625 1 91.5 200 VAL A N 1
ATOM 1488 C CA . VAL A 1 200 ? 13.641 -11.469 -21.594 1 91.5 200 VAL A CA 1
ATOM 1489 C C . VAL A 1 200 ? 12.977 -11.523 -20.219 1 91.5 200 VAL A C 1
ATOM 1491 O O . VAL A 1 200 ? 11.836 -11.086 -20.047 1 91.5 200 VAL A O 1
ATOM 1494 N N . ARG A 1 201 ? 13.672 -12.109 -19.266 1 91.56 201 ARG A N 1
ATOM 1495 C CA . ARG A 1 201 ? 13.227 -12.047 -17.891 1 91.56 201 ARG A CA 1
ATOM 1496 C C . ARG A 1 201 ? 13.758 -10.789 -17.203 1 91.56 201 ARG A C 1
ATOM 1498 O O . ARG A 1 201 ? 14.711 -10.172 -17.672 1 91.56 201 ARG A O 1
ATOM 1505 N N . ALA A 1 202 ? 13.07 -10.43 -16.156 1 89.31 202 ALA A N 1
ATOM 1506 C CA . ALA A 1 202 ? 13.461 -9.25 -15.406 1 89.31 202 ALA A CA 1
ATOM 1507 C C . ALA A 1 202 ? 14.875 -9.391 -14.852 1 89.31 202 ALA A C 1
ATOM 1509 O O . ALA A 1 202 ? 15.32 -10.5 -14.547 1 89.31 202 ALA A O 1
ATOM 1510 N N . ASN A 1 203 ? 15.484 -8.234 -14.672 1 86.69 203 ASN A N 1
ATOM 1511 C CA . ASN A 1 203 ? 16.781 -8.234 -14.008 1 86.69 203 ASN A CA 1
ATOM 1512 C C . ASN A 1 203 ? 16.688 -8.836 -12.609 1 86.69 203 ASN A C 1
ATOM 1514 O O . ASN A 1 203 ? 15.656 -8.711 -11.945 1 86.69 203 ASN A O 1
ATOM 1518 N N . CYS A 1 204 ? 17.609 -9.555 -12.117 1 84.12 204 CYS A N 1
ATOM 1519 C CA . CYS A 1 204 ? 17.734 -10.109 -10.773 1 84.12 204 CYS A CA 1
ATOM 1520 C C . CYS A 1 204 ? 16.844 -11.336 -10.609 1 84.12 204 CYS A C 1
ATOM 1522 O O . CYS A 1 204 ? 16.594 -11.781 -9.484 1 84.12 204 CYS A O 1
ATOM 1524 N N . TRP A 1 205 ? 16.25 -11.719 -11.773 1 91.88 205 TRP A N 1
ATOM 1525 C CA . TRP A 1 205 ? 15.531 -12.984 -11.695 1 91.88 205 TRP A CA 1
ATOM 1526 C C . TRP A 1 205 ? 16.469 -14.109 -11.242 1 91.88 205 TRP A C 1
ATOM 1528 O O . TRP A 1 205 ? 17.625 -14.172 -11.664 1 91.88 205 TRP A O 1
ATOM 1538 N N . ARG A 1 206 ? 15.969 -14.961 -10.398 1 93.19 206 ARG A N 1
ATOM 1539 C CA . ARG A 1 206 ? 16.656 -16.156 -9.945 1 93.19 206 ARG A CA 1
ATOM 1540 C C . ARG A 1 206 ? 15.688 -17.328 -9.773 1 93.19 206 ARG A C 1
ATOM 1542 O O . ARG A 1 206 ? 14.562 -17.141 -9.32 1 93.19 206 ARG A O 1
ATOM 1549 N N . HIS A 1 207 ? 16.234 -18.531 -10.117 1 97.25 207 HIS A N 1
ATOM 1550 C CA . HIS A 1 207 ? 15.422 -19.719 -9.922 1 97.25 207 HIS A CA 1
ATOM 1551 C C . HIS A 1 207 ? 15.672 -20.344 -8.555 1 97.25 207 HIS A C 1
ATOM 1553 O O . HIS A 1 207 ? 16.828 -20.562 -8.164 1 97.25 207 HIS A O 1
ATOM 1559 N N . PHE A 1 208 ? 14.594 -20.562 -7.836 1 98.31 208 PHE A N 1
ATOM 1560 C CA . PHE A 1 208 ? 14.625 -21.375 -6.621 1 98.31 208 PHE A CA 1
ATOM 1561 C C . PHE A 1 208 ? 14.094 -22.766 -6.887 1 98.31 208 PHE A C 1
ATOM 1563 O O . PHE A 1 208 ? 12.906 -22.953 -7.152 1 98.31 208 PHE A O 1
ATOM 1570 N N . ASP A 1 209 ? 14.945 -23.75 -6.871 1 98.06 209 ASP A N 1
ATOM 1571 C CA . ASP A 1 209 ? 14.516 -25.125 -7.07 1 98.06 209 ASP A CA 1
ATOM 1572 C C . ASP A 1 209 ? 13.766 -25.641 -5.848 1 98.06 209 ASP A C 1
ATOM 1574 O O . ASP A 1 209 ? 14.367 -25.891 -4.801 1 98.06 209 ASP A O 1
ATOM 1578 N N . ILE A 1 210 ? 12.453 -25.844 -6.027 1 98.19 210 ILE A N 1
ATOM 1579 C CA . ILE A 1 210 ? 11.656 -26.297 -4.891 1 98.19 210 ILE A CA 1
ATOM 1580 C C . ILE A 1 210 ? 11.109 -27.688 -5.172 1 98.19 210 ILE A C 1
ATOM 1582 O O . ILE A 1 210 ? 10.109 -28.094 -4.578 1 98.19 210 ILE A O 1
ATOM 1586 N N . SER A 1 211 ? 11.68 -28.438 -6.125 1 97.19 211 SER A N 1
ATOM 1587 C CA . SER A 1 211 ? 11.188 -29.734 -6.555 1 97.19 211 SER A CA 1
ATOM 1588 C C . SER A 1 211 ? 11.227 -30.75 -5.41 1 97.19 211 SER A C 1
ATOM 1590 O O . SER A 1 211 ? 10.438 -31.688 -5.379 1 97.19 211 SER A O 1
ATOM 1592 N N . HIS A 1 212 ? 12.07 -30.5 -4.453 1 96.69 212 HIS A N 1
ATOM 1593 C CA . HIS A 1 212 ? 12.289 -31.469 -3.387 1 96.69 212 HIS A CA 1
ATOM 1594 C C . HIS A 1 212 ? 11.477 -31.109 -2.145 1 96.69 212 HIS A C 1
ATOM 1596 O O . HIS A 1 212 ? 11.453 -31.875 -1.177 1 96.69 212 HIS A O 1
ATOM 1602 N N . LEU A 1 213 ? 10.859 -29.922 -2.164 1 97.69 213 LEU A N 1
ATOM 1603 C CA . LEU A 1 213 ? 10.125 -29.5 -0.98 1 97.69 213 LEU A CA 1
ATOM 1604 C C . LEU A 1 213 ? 8.875 -30.359 -0.784 1 97.69 213 LEU A C 1
ATOM 1606 O O . LEU A 1 213 ? 8.211 -30.719 -1.756 1 97.69 213 LEU A O 1
ATOM 1610 N N . ASP A 1 214 ? 8.539 -30.672 0.446 1 98.06 214 ASP A N 1
ATOM 1611 C CA . ASP A 1 214 ? 7.281 -31.281 0.845 1 98.06 214 ASP A CA 1
ATOM 1612 C C . ASP A 1 214 ? 6.18 -30.234 1.002 1 98.06 214 ASP A C 1
ATOM 1614 O O . ASP A 1 214 ? 6.184 -29.469 1.963 1 98.06 214 ASP A O 1
ATOM 1618 N N . PRO A 1 215 ? 5.242 -30.266 0.079 1 97.62 215 PRO A N 1
ATOM 1619 C CA . PRO A 1 215 ? 4.195 -29.25 0.152 1 97.62 215 PRO A CA 1
ATOM 1620 C C . PRO A 1 215 ? 3.506 -29.203 1.515 1 97.62 215 PRO A C 1
ATOM 1622 O O . PRO A 1 215 ? 3.109 -28.125 1.977 1 97.62 215 PRO A O 1
ATOM 1625 N N . SER A 1 216 ? 3.357 -30.312 2.199 1 97.12 216 SER A N 1
ATOM 1626 C CA . SER A 1 216 ? 2.621 -30.375 3.457 1 97.12 216 SER A CA 1
ATOM 1627 C C . SER A 1 216 ? 3.32 -29.578 4.551 1 97.12 216 SER A C 1
ATOM 1629 O O . SER A 1 216 ? 2.699 -29.203 5.547 1 97.12 216 SER A O 1
ATOM 1631 N N . LYS A 1 217 ? 4.609 -29.266 4.355 1 96.94 217 LYS A N 1
ATOM 1632 C CA . LYS A 1 217 ? 5.367 -28.484 5.336 1 96.94 217 LYS A CA 1
ATOM 1633 C C . LYS A 1 217 ? 5.211 -26.984 5.098 1 96.94 217 LYS A C 1
ATOM 1635 O O . LYS A 1 217 ? 5.602 -26.172 5.938 1 96.94 217 LYS A O 1
ATOM 1640 N N . ARG A 1 218 ? 4.684 -26.641 4.043 1 96 218 ARG A N 1
ATOM 1641 C CA . ARG A 1 218 ? 4.445 -25.25 3.689 1 96 218 ARG A CA 1
ATOM 1642 C C . ARG A 1 218 ? 5.754 -24.469 3.656 1 96 218 ARG A C 1
ATOM 1644 O O . ARG A 1 218 ? 6.828 -25.031 3.885 1 96 218 ARG A O 1
ATOM 1651 N N . LEU A 1 219 ? 5.773 -23.234 3.256 1 98.25 219 LEU A N 1
ATOM 1652 C CA . LEU A 1 219 ? 6.93 -22.344 3.27 1 98.25 219 LEU A CA 1
ATOM 1653 C C . LEU A 1 219 ? 7.168 -21.781 4.668 1 98.25 219 LEU A C 1
ATOM 1655 O O . LEU A 1 219 ? 6.242 -21.719 5.48 1 98.25 219 LEU A O 1
ATOM 1659 N N . PRO A 1 220 ? 8.422 -21.422 4.949 1 97.88 220 PRO A N 1
ATOM 1660 C CA . PRO A 1 220 ? 8.703 -20.781 6.242 1 97.88 220 PRO A CA 1
ATOM 1661 C C . PRO A 1 220 ? 7.828 -19.562 6.496 1 97.88 220 PRO A C 1
ATOM 1663 O O . PRO A 1 220 ? 7.535 -18.797 5.57 1 97.88 220 PRO A O 1
ATOM 1666 N N . LYS A 1 221 ? 7.48 -19.438 7.754 1 97.44 221 LYS A N 1
ATOM 1667 C CA . LYS A 1 221 ? 6.609 -18.328 8.164 1 97.44 221 LYS A CA 1
ATOM 1668 C C . LYS A 1 221 ? 7.332 -17 8.078 1 97.44 221 LYS A C 1
ATOM 1670 O O . LYS A 1 221 ? 8.398 -16.828 8.672 1 97.44 221 LYS A O 1
ATOM 1675 N N . VAL A 1 222 ? 6.805 -16.078 7.289 1 98.31 222 VAL A N 1
ATOM 1676 C CA . VAL A 1 222 ? 7.273 -14.703 7.184 1 98.31 222 VAL A CA 1
ATOM 1677 C C . VAL A 1 222 ? 6.098 -13.742 7.34 1 98.31 222 VAL A C 1
ATOM 1679 O O . VAL A 1 222 ? 5.117 -13.828 6.598 1 98.31 222 VAL A O 1
ATOM 1682 N N . ASN A 1 223 ? 6.172 -12.812 8.297 1 98 223 ASN A N 1
ATOM 1683 C CA . ASN A 1 223 ? 5.117 -11.82 8.516 1 98 223 ASN A CA 1
ATOM 1684 C C . ASN A 1 223 ? 5.465 -10.477 7.883 1 98 223 ASN A C 1
ATOM 1686 O O . ASN A 1 223 ? 6.641 -10.172 7.676 1 98 223 ASN A O 1
ATOM 1690 N N . ILE A 1 224 ? 4.434 -9.781 7.52 1 98.25 224 ILE A N 1
ATOM 1691 C CA . ILE A 1 224 ? 4.578 -8.391 7.09 1 98.25 224 ILE A CA 1
ATOM 1692 C C . ILE A 1 224 ? 4.059 -7.457 8.18 1 98.25 224 ILE A C 1
ATOM 1694 O O . ILE A 1 224 ? 2.934 -7.621 8.656 1 98.25 224 ILE A O 1
ATOM 1698 N N . LEU A 1 225 ? 4.836 -6.551 8.617 1 97.38 225 LEU A N 1
ATOM 1699 C CA . LEU A 1 225 ? 4.43 -5.504 9.547 1 97.38 225 LEU A CA 1
ATOM 1700 C C . LEU A 1 225 ? 4.305 -4.16 8.836 1 97.38 225 LEU A C 1
ATOM 1702 O O . LEU A 1 225 ? 5.172 -3.791 8.047 1 97.38 225 LEU A O 1
ATOM 1706 N N . CYS A 1 226 ? 3.234 -3.48 9.133 1 96.25 226 CYS A N 1
ATOM 1707 C CA . CYS A 1 226 ? 2.951 -2.203 8.484 1 96.25 226 CYS A CA 1
ATOM 1708 C C . CYS A 1 226 ? 3.559 -1.049 9.273 1 96.25 226 CYS A C 1
ATOM 1710 O O . CYS A 1 226 ? 3.355 -0.945 10.484 1 96.25 226 CYS A O 1
ATOM 1712 N N . GLY A 1 227 ? 4.242 -0.176 8.57 1 95.31 227 GLY A N 1
ATOM 1713 C CA . GLY A 1 227 ? 4.801 1.009 9.195 1 95.31 227 GLY A CA 1
ATOM 1714 C C . GLY A 1 227 ? 3.799 2.141 9.336 1 95.31 227 GLY A C 1
ATOM 1715 O O . GLY A 1 227 ? 2.986 2.367 8.438 1 95.31 227 GLY A O 1
ATOM 1716 N N . HIS A 1 228 ? 3.805 2.83 10.398 1 95.69 228 HIS A N 1
ATOM 1717 C CA . HIS A 1 228 ? 3.074 4.059 10.695 1 95.69 228 HIS A CA 1
ATOM 1718 C C . HIS A 1 228 ? 3.639 4.754 11.922 1 95.69 228 HIS A C 1
ATOM 1720 O O . HIS A 1 228 ? 4.344 4.133 12.727 1 95.69 228 HIS A O 1
ATOM 1726 N N . PRO A 1 229 ? 3.406 6.062 12.039 1 94.69 229 PRO A N 1
ATOM 1727 C CA . PRO A 1 229 ? 3.869 6.719 13.266 1 94.69 229 PRO A CA 1
ATOM 1728 C C . PRO A 1 229 ? 3.326 6.059 14.531 1 94.69 229 PRO A C 1
ATOM 1730 O O . PRO A 1 229 ? 2.193 5.566 14.539 1 94.69 229 PRO A O 1
ATOM 1733 N N . GLU A 1 230 ? 4.121 6 15.578 1 94.69 230 GLU A N 1
ATOM 1734 C CA . GLU A 1 230 ? 3.77 5.434 16.875 1 94.69 230 GLU A CA 1
ATOM 1735 C C . GLU A 1 230 ? 3.477 3.939 16.766 1 94.69 230 GLU A C 1
ATOM 1737 O O . GLU A 1 230 ? 2.553 3.436 17.406 1 94.69 230 GLU A O 1
ATOM 1742 N N . LEU A 1 231 ? 4.203 3.307 15.93 1 92.88 231 LEU A N 1
ATOM 1743 C CA . LEU A 1 231 ? 4.02 1.873 15.734 1 92.88 231 LEU A CA 1
ATOM 1744 C C . LEU A 1 231 ? 4.211 1.117 17.047 1 92.88 231 LEU A C 1
ATOM 1746 O O . LEU A 1 231 ? 4.918 1.585 17.938 1 92.88 231 LEU A O 1
ATOM 1750 N N . GLU A 1 232 ? 3.557 -0.043 17.156 1 93 232 GLU A N 1
ATOM 1751 C CA . GLU A 1 232 ? 3.662 -0.931 18.312 1 93 232 GLU A CA 1
ATOM 1752 C C . GLU A 1 232 ? 4.875 -1.851 18.188 1 93 232 GLU A C 1
ATOM 1754 O O . GLU A 1 232 ? 4.859 -2.807 17.406 1 93 232 GLU A O 1
ATOM 1759 N N . ALA A 1 233 ? 5.789 -1.615 19.047 1 88.81 233 ALA A N 1
ATOM 1760 C CA . ALA A 1 233 ? 7.062 -2.328 18.984 1 88.81 233 ALA A CA 1
ATOM 1761 C C . ALA A 1 233 ? 6.875 -3.811 19.281 1 88.81 233 ALA A C 1
ATOM 1763 O O . ALA A 1 233 ? 7.602 -4.656 18.766 1 88.81 233 ALA A O 1
ATOM 1764 N N . GLU A 1 234 ? 5.898 -4.16 20.016 1 93.56 234 GLU A N 1
ATOM 1765 C CA . GLU A 1 234 ? 5.695 -5.527 20.484 1 93.56 234 GLU A CA 1
ATOM 1766 C C . GLU A 1 234 ? 5.227 -6.434 19.359 1 93.56 234 GLU A C 1
ATOM 1768 O O . GLU A 1 234 ? 5.273 -7.66 19.469 1 93.56 234 GLU A O 1
ATOM 1773 N N . LEU A 1 235 ? 4.738 -5.855 18.344 1 95.25 235 LEU A N 1
ATOM 1774 C CA . LEU A 1 235 ? 4.25 -6.676 17.234 1 95.25 235 LEU A CA 1
ATOM 1775 C C . LEU A 1 235 ? 5.395 -7.414 16.562 1 95.25 235 LEU A C 1
ATOM 1777 O O . LEU A 1 235 ? 5.227 -8.547 16.094 1 95.25 235 LEU A O 1
ATOM 1781 N N . PHE A 1 236 ? 6.562 -6.77 16.5 1 95.5 236 PHE A N 1
ATOM 1782 C CA . PHE A 1 236 ? 7.727 -7.449 15.953 1 95.5 236 PHE A CA 1
ATOM 1783 C C . PHE A 1 236 ? 8.125 -8.633 16.828 1 95.5 236 PHE A C 1
ATOM 1785 O O . PHE A 1 236 ? 8.328 -9.742 16.328 1 95.5 236 PHE A O 1
ATOM 1792 N N . ALA A 1 237 ? 8.219 -8.352 18.062 1 94.69 237 ALA A N 1
ATOM 1793 C CA . ALA A 1 237 ? 8.594 -9.406 19 1 94.69 237 ALA A CA 1
ATOM 1794 C C . ALA A 1 237 ? 7.602 -10.57 18.938 1 94.69 237 ALA A C 1
ATOM 1796 O O . ALA A 1 237 ? 8 -11.734 18.984 1 94.69 237 ALA A O 1
ATOM 1797 N N . GLU A 1 238 ? 6.34 -10.227 18.859 1 94.81 238 GLU A N 1
ATOM 1798 C CA . GLU A 1 238 ? 5.305 -11.258 18.797 1 94.81 238 GLU A CA 1
ATOM 1799 C C . GLU A 1 238 ? 5.438 -12.094 17.531 1 94.81 238 GLU A C 1
ATOM 1801 O O . GLU A 1 238 ? 5.168 -13.297 17.531 1 94.81 238 GLU A O 1
ATOM 1806 N N . SER A 1 239 ? 5.777 -11.461 16.422 1 95.31 239 SER A N 1
ATOM 1807 C CA . SER A 1 239 ? 6 -12.195 15.188 1 95.31 239 SER A CA 1
ATOM 1808 C C . SER A 1 239 ? 7.035 -13.297 15.367 1 95.31 239 SER A C 1
ATOM 1810 O O . SER A 1 239 ? 6.848 -14.414 14.883 1 95.31 239 SER A O 1
ATOM 1812 N N . ILE A 1 240 ? 8.055 -12.945 16.078 1 94.12 240 ILE A N 1
ATOM 1813 C CA . ILE A 1 240 ? 9.125 -13.906 16.312 1 94.12 240 ILE A CA 1
ATOM 1814 C C . ILE A 1 240 ? 8.641 -14.992 17.266 1 94.12 240 ILE A C 1
ATOM 1816 O O . ILE A 1 240 ? 8.883 -16.188 17.047 1 94.12 240 ILE A O 1
ATOM 1820 N N . ARG A 1 241 ? 7.973 -14.617 18.281 1 93.5 241 ARG A N 1
ATOM 1821 C CA . ARG A 1 241 ? 7.457 -15.562 19.281 1 93.5 241 ARG A CA 1
ATOM 1822 C C . ARG A 1 241 ? 6.543 -16.594 18.625 1 93.5 241 ARG A C 1
ATOM 1824 O O . ARG A 1 241 ? 6.5 -17.75 19.062 1 93.5 241 ARG A O 1
ATOM 1831 N N . CYS A 1 242 ? 5.887 -16.156 17.594 1 94.56 242 CYS A N 1
ATOM 1832 C CA . CYS A 1 242 ? 4.93 -17.031 16.922 1 94.56 242 CYS A CA 1
ATOM 1833 C C . CYS A 1 242 ? 5.621 -17.891 15.875 1 94.56 242 CYS A C 1
ATOM 1835 O O . CYS A 1 242 ? 4.961 -18.625 15.141 1 94.56 242 CYS A O 1
ATOM 1837 N N . GLY A 1 243 ? 6.926 -17.75 15.766 1 94.25 243 GLY A N 1
ATOM 1838 C CA . GLY A 1 243 ? 7.68 -18.703 14.969 1 94.25 243 GLY A CA 1
ATOM 1839 C C . GLY A 1 243 ? 8.07 -18.156 13.609 1 94.25 243 GLY A C 1
ATOM 1840 O O . GLY A 1 243 ? 8.516 -18.906 12.734 1 94.25 243 GLY A O 1
ATOM 1841 N N . ALA A 1 244 ? 7.852 -16.859 13.352 1 96.25 244 ALA A N 1
ATOM 1842 C CA . ALA A 1 244 ? 8.305 -16.281 12.086 1 96.25 244 ALA A CA 1
ATOM 1843 C C . ALA A 1 244 ? 9.805 -16.484 11.891 1 96.25 244 ALA A C 1
ATOM 1845 O O . ALA A 1 244 ? 10.586 -16.281 12.828 1 96.25 244 ALA A O 1
ATOM 1846 N N . LYS A 1 245 ? 10.203 -16.922 10.711 1 96.56 245 LYS A N 1
ATOM 1847 C CA . LYS A 1 245 ? 11.609 -17.109 10.359 1 96.56 245 LYS A CA 1
ATOM 1848 C C . LYS A 1 245 ? 12.156 -15.883 9.625 1 96.56 245 LYS A C 1
ATOM 1850 O O . LYS A 1 245 ? 13.352 -15.797 9.359 1 96.56 245 LYS A O 1
ATOM 1855 N N . GLY A 1 246 ? 11.375 -14.945 9.297 1 97.06 246 GLY A N 1
ATOM 1856 C CA . GLY A 1 246 ? 11.68 -13.656 8.695 1 97.06 246 GLY A CA 1
ATOM 1857 C C . GLY A 1 246 ? 10.547 -12.648 8.844 1 97.06 246 GLY A C 1
ATOM 1858 O O . GLY A 1 246 ? 9.414 -13.023 9.156 1 97.06 246 GLY A O 1
ATOM 1859 N N . VAL A 1 247 ? 10.859 -11.406 8.688 1 97.44 247 VAL A N 1
ATOM 1860 C CA . VAL A 1 247 ? 9.867 -10.344 8.758 1 97.44 247 VAL A CA 1
ATOM 1861 C C . VAL A 1 247 ? 10.109 -9.328 7.645 1 97.44 247 VAL A C 1
ATOM 1863 O O . VAL A 1 247 ? 11.25 -8.969 7.363 1 97.44 247 VAL A O 1
ATOM 1866 N N . VAL A 1 248 ? 9.078 -8.969 6.965 1 98.25 248 VAL A N 1
ATOM 1867 C CA . VAL A 1 248 ? 9.109 -7.863 6.012 1 98.25 248 VAL A CA 1
ATOM 1868 C C . VAL A 1 248 ? 8.5 -6.617 6.645 1 98.25 248 VAL A C 1
ATOM 1870 O O . VAL A 1 248 ? 7.414 -6.672 7.219 1 98.25 248 VAL A O 1
ATOM 1873 N N . LEU A 1 249 ? 9.242 -5.551 6.609 1 97 249 LEU A N 1
ATOM 1874 C CA . LEU A 1 249 ? 8.75 -4.258 7.074 1 97 249 LEU A CA 1
ATOM 1875 C C . LEU A 1 249 ? 8.219 -3.424 5.914 1 97 249 LEU A C 1
ATOM 1877 O O . LEU A 1 249 ? 8.984 -3.033 5.027 1 97 249 LEU A O 1
ATOM 1881 N N . ALA A 1 250 ? 6.914 -3.244 5.895 1 97.94 250 ALA A N 1
ATOM 1882 C CA . ALA A 1 250 ? 6.328 -2.287 4.957 1 97.94 250 ALA A CA 1
ATOM 1883 C C . ALA A 1 250 ? 6.559 -0.852 5.426 1 97.94 250 ALA A C 1
ATOM 1885 O O . ALA A 1 250 ? 5.688 -0.252 6.059 1 97.94 250 ALA A O 1
ATOM 1886 N N . GLY A 1 251 ? 7.637 -0.344 5.023 1 96.12 251 GLY A N 1
ATOM 1887 C CA . GLY A 1 251 ? 8.117 0.919 5.555 1 96.12 251 GLY A CA 1
ATOM 1888 C C . GLY A 1 251 ? 7.465 2.127 4.914 1 96.12 251 GLY A C 1
ATOM 1889 O O . GLY A 1 251 ? 6.887 2.023 3.828 1 96.12 251 GLY A O 1
ATOM 1890 N N . MET A 1 252 ? 7.578 3.213 5.555 1 94.94 252 MET A N 1
ATOM 1891 C CA . MET A 1 252 ? 7.105 4.496 5.039 1 94.94 252 MET A CA 1
ATOM 1892 C C . MET A 1 252 ? 8.102 5.082 4.047 1 94.94 252 MET A C 1
ATOM 1894 O O . MET A 1 252 ? 9.312 5.055 4.289 1 94.94 252 MET A O 1
ATOM 1898 N N . GLY A 1 253 ? 7.633 5.637 2.953 1 92.31 253 GLY A N 1
ATOM 1899 C CA . GLY A 1 253 ? 8.547 6.129 1.934 1 92.31 253 GLY A CA 1
ATOM 1900 C C . GLY A 1 253 ? 9.484 5.059 1.407 1 92.31 253 GLY A C 1
ATOM 1901 O O . GLY A 1 253 ? 9.039 3.98 1.001 1 92.31 253 GLY A O 1
ATOM 1902 N N . ALA A 1 254 ? 10.82 5.441 1.38 1 90.56 254 ALA A N 1
ATOM 1903 C CA . ALA A 1 254 ? 11.82 4.5 0.883 1 90.56 254 ALA A CA 1
ATOM 1904 C C . ALA A 1 254 ? 12.297 3.572 1.996 1 90.56 254 ALA A C 1
ATOM 1906 O O . ALA A 1 254 ? 13.5 3.441 2.229 1 90.56 254 ALA A O 1
ATOM 1907 N N . GLY A 1 255 ? 11.297 2.893 2.652 1 91.81 255 GLY A N 1
ATOM 1908 C CA . GLY A 1 255 ? 11.617 1.897 3.664 1 91.81 255 GLY A CA 1
ATOM 1909 C C . GLY A 1 255 ? 11.867 2.498 5.035 1 91.81 255 GLY A C 1
ATOM 1910 O O . GLY A 1 255 ? 12.461 1.853 5.902 1 91.81 255 GLY A O 1
ATOM 1911 N N . CYS A 1 256 ? 11.453 3.705 5.285 1 91.88 256 CYS A N 1
ATOM 1912 C CA . CYS A 1 256 ? 11.68 4.375 6.559 1 91.88 256 CYS A CA 1
ATOM 1913 C C . CYS A 1 256 ? 10.82 3.762 7.656 1 91.88 256 CYS A C 1
ATOM 1915 O O . CYS A 1 256 ? 9.688 3.344 7.406 1 91.88 256 CYS A O 1
ATOM 1917 N N . TRP A 1 257 ? 11.461 3.68 8.805 1 93.12 257 TRP A N 1
ATOM 1918 C CA . TRP A 1 257 ? 10.828 3.213 10.031 1 93.12 257 TRP A CA 1
ATOM 1919 C C . TRP A 1 257 ? 10.984 4.238 11.148 1 93.12 257 TRP A C 1
ATOM 1921 O O . TRP A 1 257 ? 11.789 5.168 11.039 1 93.12 257 TRP A O 1
ATOM 1931 N N . SER A 1 258 ? 10.156 4.234 12.109 1 92.94 258 SER A N 1
ATOM 1932 C CA . SER A 1 258 ? 10.383 5.121 13.242 1 92.94 258 SER A CA 1
ATOM 1933 C C . SER A 1 258 ? 11.648 4.73 14.008 1 92.94 258 SER A C 1
ATOM 1935 O O . SER A 1 258 ? 11.984 3.549 14.102 1 92.94 258 SER A O 1
ATOM 1937 N N . LYS A 1 259 ? 12.312 5.73 14.57 1 91.81 259 LYS A N 1
ATOM 1938 C CA . LYS A 1 259 ? 13.523 5.469 15.336 1 91.81 259 LYS A CA 1
ATOM 1939 C C . LYS A 1 259 ? 13.242 4.539 16.516 1 91.81 259 LYS A C 1
ATOM 1941 O O . LYS A 1 259 ? 13.984 3.582 16.75 1 91.81 259 LYS A O 1
ATOM 1946 N N . ASP A 1 260 ? 12.148 4.773 17.188 1 91.56 260 ASP A N 1
ATOM 1947 C CA . ASP A 1 260 ? 11.766 3.928 18.312 1 91.56 260 ASP A CA 1
ATOM 1948 C C . ASP A 1 260 ? 11.477 2.502 17.844 1 91.56 260 ASP A C 1
ATOM 1950 O O . ASP A 1 260 ? 11.812 1.54 18.547 1 91.56 260 ASP A O 1
ATOM 1954 N N . GLY A 1 261 ? 10.812 2.393 16.766 1 92.19 261 GLY A N 1
ATOM 1955 C CA . GLY A 1 261 ? 10.555 1.07 16.203 1 92.19 261 GLY A CA 1
ATOM 1956 C C . GLY A 1 261 ? 11.82 0.317 15.852 1 92.19 261 GLY A C 1
ATOM 1957 O O . GLY A 1 261 ? 11.945 -0.876 16.141 1 92.19 261 GLY A O 1
ATOM 1958 N N . GLY A 1 262 ? 12.742 1.014 15.211 1 93.12 262 GLY A N 1
ATOM 1959 C CA . GLY A 1 262 ? 14.023 0.406 14.883 1 93.12 262 GLY A CA 1
ATOM 1960 C C . GLY A 1 262 ? 14.797 -0.058 16.094 1 93.12 262 GLY A C 1
ATOM 1961 O O . GLY A 1 262 ? 15.375 -1.149 16.094 1 93.12 262 GLY A O 1
ATOM 1962 N N . LYS A 1 263 ? 14.828 0.782 17.109 1 92.94 263 LYS A N 1
ATOM 1963 C CA . LYS A 1 263 ? 15.492 0.428 18.359 1 92.94 263 LYS A CA 1
ATOM 1964 C C . LYS A 1 263 ? 14.867 -0.812 18.984 1 92.94 263 LYS A C 1
ATOM 1966 O O . LYS A 1 263 ? 15.57 -1.675 19.5 1 92.94 263 LYS A O 1
ATOM 1971 N N . ALA A 1 264 ? 13.57 -0.864 18.922 1 92.75 264 ALA A N 1
ATOM 1972 C CA . ALA A 1 264 ? 12.859 -2.016 19.469 1 92.75 264 ALA A CA 1
ATOM 1973 C C . ALA A 1 264 ? 13.227 -3.295 18.719 1 92.75 264 ALA A C 1
ATOM 1975 O O . ALA A 1 264 ? 13.414 -4.348 19.344 1 92.75 264 ALA A O 1
ATOM 1976 N N . ILE A 1 265 ? 13.297 -3.189 17.438 1 93.25 265 ILE A N 1
ATOM 1977 C CA . ILE A 1 265 ? 13.664 -4.344 16.625 1 93.25 265 ILE A CA 1
ATOM 1978 C C . ILE A 1 265 ? 15.094 -4.777 16.969 1 93.25 265 ILE A C 1
ATOM 1980 O O . ILE A 1 265 ? 15.359 -5.969 17.125 1 93.25 265 ILE A O 1
ATOM 1984 N N . SER A 1 266 ? 15.984 -3.811 17.094 1 92.5 266 SER A N 1
ATOM 1985 C CA . SER A 1 266 ? 17.375 -4.102 17.453 1 92.5 266 SER A CA 1
ATOM 1986 C C . SER A 1 266 ? 17.453 -4.84 18.781 1 92.5 266 SER A C 1
ATOM 1988 O O . SER A 1 266 ? 18.25 -5.777 18.922 1 92.5 266 SER A O 1
ATOM 1990 N N . LYS A 1 267 ? 16.703 -4.41 19.672 1 92.56 267 LYS A N 1
ATOM 1991 C CA . LYS A 1 267 ? 16.688 -5.035 21 1 92.56 267 LYS A CA 1
ATOM 1992 C C . LYS A 1 267 ? 16.25 -6.492 20.906 1 92.56 267 LYS A C 1
ATOM 1994 O O . LYS A 1 267 ? 16.859 -7.367 21.531 1 92.56 267 LYS A O 1
ATOM 1999 N N . VAL A 1 268 ? 15.156 -6.73 20.188 1 91.88 268 VAL A N 1
ATOM 2000 C CA . VAL A 1 268 ? 14.656 -8.094 20.031 1 91.88 268 VAL A CA 1
ATOM 2001 C C . VAL A 1 268 ? 15.734 -8.969 19.375 1 91.88 268 VAL A C 1
ATOM 2003 O O . VAL A 1 268 ? 15.914 -10.125 19.766 1 91.88 268 VAL A O 1
ATOM 2006 N N . ARG A 1 269 ? 16.422 -8.453 18.406 1 90.06 269 ARG A N 1
ATOM 2007 C CA . ARG A 1 269 ? 17.484 -9.18 17.703 1 90.06 269 ARG A CA 1
ATOM 2008 C C . ARG A 1 269 ? 18.609 -9.547 18.656 1 90.06 269 ARG A C 1
ATOM 2010 O O . ARG A 1 269 ? 19.141 -10.664 18.609 1 90.06 269 ARG A O 1
ATOM 2017 N N . GLU A 1 270 ? 19 -8.641 19.406 1 89.19 270 GLU A N 1
ATOM 2018 C CA . GLU A 1 270 ? 20.094 -8.852 20.359 1 89.19 270 GLU A CA 1
ATOM 2019 C C . GLU A 1 270 ? 19.719 -9.922 21.391 1 89.19 270 GLU A C 1
ATOM 2021 O O . GLU A 1 270 ? 20.594 -10.633 21.891 1 89.19 270 GLU A O 1
ATOM 2026 N N . GLU A 1 271 ? 18.453 -10.062 21.625 1 89.06 271 GLU A N 1
ATOM 2027 C CA . GLU A 1 271 ? 17.984 -11.039 22.609 1 89.06 271 GLU A CA 1
ATOM 2028 C C . GLU A 1 271 ? 17.812 -12.414 21.984 1 89.06 271 GLU A C 1
ATOM 2030 O O . GLU A 1 271 ? 17.312 -13.344 22.625 1 89.06 271 GLU A O 1
ATOM 2035 N N . GLY A 1 272 ? 18.266 -12.578 20.734 1 76.69 272 GLY A N 1
ATOM 2036 C CA . GLY A 1 272 ? 18.297 -13.906 20.156 1 76.69 272 GLY A CA 1
ATOM 2037 C C . GLY A 1 272 ? 17.328 -14.086 19 1 76.69 272 GLY A C 1
ATOM 2038 O O . GLY A 1 272 ? 17.156 -15.195 18.5 1 76.69 272 GLY A O 1
ATOM 2039 N N . GLY A 1 273 ? 16.812 -13.133 18.594 1 72.56 273 GLY A N 1
ATOM 2040 C CA . GLY A 1 273 ? 15.859 -13.219 17.484 1 72.56 273 GLY A CA 1
ATOM 2041 C C . GLY A 1 273 ? 16.484 -12.891 16.141 1 72.56 273 GLY A C 1
ATOM 2042 O O . GLY A 1 273 ? 16.016 -11.992 15.445 1 72.56 273 GLY A O 1
ATOM 2043 N N . LEU A 1 274 ? 17.484 -13.781 15.75 1 80.56 274 LEU A N 1
ATOM 2044 C CA . LEU A 1 274 ? 18.219 -13.438 14.539 1 80.56 274 LEU A CA 1
ATOM 2045 C C . LEU A 1 274 ? 17.516 -13.984 13.297 1 80.56 274 LEU A C 1
ATOM 2047 O O . LEU A 1 274 ? 17.641 -15.164 12.977 1 80.56 274 LEU A O 1
ATOM 2051 N N . ILE A 1 275 ? 16.672 -13.195 12.805 1 90.31 275 ILE A N 1
ATOM 2052 C CA . ILE A 1 275 ? 15.961 -13.539 11.57 1 90.31 275 ILE A CA 1
ATOM 2053 C C . ILE A 1 275 ? 16.234 -12.469 10.516 1 90.31 275 ILE A C 1
ATOM 2055 O O . ILE A 1 275 ? 16.703 -11.383 10.828 1 90.31 275 ILE A O 1
ATOM 2059 N N . SER A 1 276 ? 16.047 -12.859 9.266 1 94.69 276 SER A N 1
ATOM 2060 C CA . SER A 1 276 ? 16.172 -11.883 8.188 1 94.69 276 SER A CA 1
ATOM 2061 C C . SER A 1 276 ? 15.016 -10.891 8.203 1 94.69 276 SER A C 1
ATOM 2063 O O . SER A 1 276 ? 13.859 -11.273 8.375 1 94.69 276 SER A O 1
ATOM 2065 N N . ILE A 1 277 ? 15.398 -9.703 8.164 1 96.25 277 ILE A N 1
ATOM 2066 C CA . ILE A 1 277 ? 14.438 -8.609 8.117 1 96.25 277 ILE A CA 1
ATOM 2067 C C . ILE A 1 277 ? 14.594 -7.84 6.805 1 96.25 277 ILE A C 1
ATOM 2069 O O . ILE A 1 277 ? 15.68 -7.34 6.492 1 96.25 277 ILE A O 1
ATOM 2073 N N . ILE A 1 278 ? 13.547 -7.805 5.996 1 97.62 278 ILE A N 1
ATOM 2074 C CA . ILE A 1 278 ? 13.555 -7.09 4.723 1 97.62 278 ILE A CA 1
ATOM 2075 C C . ILE A 1 278 ? 12.805 -5.77 4.863 1 97.62 278 ILE A C 1
ATOM 2077 O O . ILE A 1 278 ? 11.672 -5.742 5.336 1 97.62 278 ILE A O 1
ATOM 2081 N N . ALA A 1 279 ? 13.484 -4.68 4.527 1 96.69 279 ALA A N 1
ATOM 2082 C CA . ALA A 1 279 ? 12.828 -3.373 4.457 1 96.69 279 ALA A CA 1
ATOM 2083 C C . ALA A 1 279 ? 12.266 -3.111 3.064 1 96.69 279 ALA A C 1
ATOM 2085 O O . ALA A 1 279 ? 13.008 -3.115 2.078 1 96.69 279 ALA A O 1
ATOM 2086 N N . SER A 1 280 ? 11.031 -2.992 3.002 1 97.12 280 SER A N 1
ATOM 2087 C CA . SER A 1 280 ? 10.328 -2.637 1.775 1 97.12 280 SER A CA 1
ATOM 2088 C C . SER A 1 280 ? 9.562 -1.326 1.938 1 97.12 280 SER A C 1
ATOM 2090 O O . SER A 1 280 ? 9.906 -0.504 2.791 1 97.12 280 SER A O 1
ATOM 2092 N N . TYR A 1 281 ? 8.672 -1.041 1.005 1 95.62 281 TYR A N 1
ATOM 2093 C CA . TYR A 1 281 ? 7.914 0.207 0.97 1 95.62 281 TYR A CA 1
ATOM 2094 C C . TYR A 1 281 ? 6.414 -0.061 0.977 1 95.62 281 TYR A C 1
ATOM 2096 O O . TYR A 1 281 ? 5.945 -1.012 0.346 1 95.62 281 TYR A O 1
ATOM 2104 N N . ARG A 1 282 ? 5.664 0.748 1.691 1 95.81 282 ARG A N 1
ATOM 2105 C CA . ARG A 1 282 ? 4.219 0.545 1.725 1 95.81 282 ARG A CA 1
ATOM 2106 C C . ARG A 1 282 ? 3.531 1.313 0.601 1 95.81 282 ARG A C 1
ATOM 2108 O O . ARG A 1 282 ? 2.318 1.199 0.415 1 95.81 282 ARG A O 1
ATOM 2115 N N . THR A 1 283 ? 4.277 2.203 -0.157 1 95.81 283 THR A N 1
ATOM 2116 C CA . THR A 1 283 ? 3.734 2.877 -1.33 1 95.81 283 THR A CA 1
ATOM 2117 C C . THR A 1 283 ? 3.484 1.88 -2.459 1 95.81 283 THR A C 1
ATOM 2119 O O . THR A 1 283 ? 3.891 0.72 -2.369 1 95.81 283 THR A O 1
ATOM 2122 N N . ALA A 1 284 ? 2.803 2.291 -3.498 1 94.81 284 ALA A N 1
ATOM 2123 C CA . ALA A 1 284 ? 2.514 1.393 -4.613 1 94.81 284 ALA A CA 1
ATOM 2124 C C . ALA A 1 284 ? 3.797 0.978 -5.328 1 94.81 284 ALA A C 1
ATOM 2126 O O . ALA A 1 284 ? 3.941 -0.177 -5.738 1 94.81 284 ALA A O 1
ATOM 2127 N N . TYR A 1 285 ? 4.672 1.939 -5.48 1 95 285 TYR A N 1
ATOM 2128 C CA . TYR A 1 285 ? 5.945 1.723 -6.16 1 95 285 TYR A CA 1
ATOM 2129 C C . TYR A 1 285 ? 7.102 2.301 -5.352 1 95 285 TYR A C 1
ATOM 2131 O O . TYR A 1 285 ? 6.898 3.188 -4.516 1 95 285 TYR A O 1
ATOM 2139 N N . GLY A 1 286 ? 8.281 1.726 -5.68 1 94.38 286 GLY A N 1
ATOM 2140 C CA . GLY A 1 286 ? 9.43 2.273 -4.977 1 94.38 286 GLY A CA 1
ATOM 2141 C C . GLY A 1 286 ? 10.672 1.417 -5.105 1 94.38 286 GLY A C 1
ATOM 2142 O O . GLY A 1 286 ? 10.688 0.451 -5.875 1 94.38 286 GLY A O 1
ATOM 2143 N N . PHE A 1 287 ? 11.648 1.867 -4.426 1 94.31 287 PHE A N 1
ATOM 2144 C CA . PHE A 1 287 ? 12.953 1.219 -4.32 1 94.31 287 PHE A CA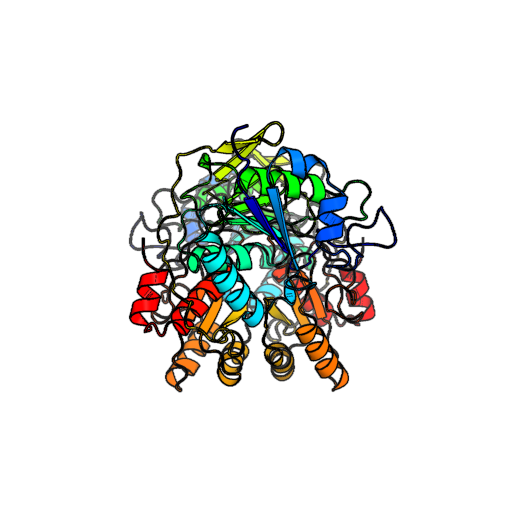 1
ATOM 2145 C C . PHE A 1 287 ? 13.562 1.439 -2.941 1 94.31 287 PHE A C 1
ATOM 2147 O O . PHE A 1 287 ? 13.602 2.568 -2.447 1 94.31 287 PHE A O 1
ATOM 2154 N N . VAL A 1 288 ? 13.852 0.378 -2.289 1 93.75 288 VAL A N 1
ATOM 2155 C CA . VAL A 1 288 ? 14.531 0.461 -1.002 1 93.75 288 VAL A CA 1
ATOM 2156 C C . VAL A 1 288 ? 15.93 -0.128 -1.12 1 93.75 288 VAL A C 1
ATOM 2158 O O . VAL A 1 288 ? 16.094 -1.322 -1.387 1 93.75 288 VAL A O 1
ATOM 2161 N N . ASP A 1 289 ? 16.859 0.675 -0.932 1 89.88 289 ASP A N 1
ATOM 2162 C CA . ASP A 1 289 ? 18.25 0.228 -0.926 1 89.88 289 ASP A CA 1
ATOM 2163 C C . ASP A 1 289 ? 18.625 -0.379 0.423 1 89.88 289 ASP A C 1
ATOM 2165 O O . ASP A 1 289 ? 17.75 -0.693 1.234 1 89.88 289 ASP A O 1
ATOM 2169 N N . SER A 1 290 ? 19.938 -0.517 0.692 1 82.12 290 SER A N 1
ATOM 2170 C CA . SER A 1 290 ? 20.375 -1.055 1.979 1 82.12 290 SER A CA 1
ATOM 2171 C C . SER A 1 290 ? 19.922 -0.157 3.129 1 82.12 290 SER A C 1
ATOM 2173 O O . SER A 1 290 ? 19.938 1.069 3.008 1 82.12 290 SER A O 1
ATOM 2175 N N . ALA A 1 291 ? 19.344 -0.813 4.039 1 69.19 291 ALA A N 1
ATOM 2176 C CA . ALA A 1 291 ? 18.812 -0.06 5.176 1 69.19 291 ALA A CA 1
ATOM 2177 C C . ALA A 1 291 ? 19.953 0.575 5.977 1 69.19 291 ALA A C 1
ATOM 2179 O O . ALA A 1 291 ? 21.094 0.11 5.93 1 69.19 291 ALA A O 1
ATOM 2180 N N . ASN A 1 292 ? 19.641 1.769 6.484 1 74.38 292 ASN A N 1
ATOM 2181 C CA . ASN A 1 292 ? 20.609 2.496 7.293 1 74.38 292 ASN A CA 1
ATOM 2182 C C . ASN A 1 292 ? 19.953 3.221 8.461 1 74.38 292 ASN A C 1
ATOM 2184 O O . ASN A 1 292 ? 18.719 3.279 8.531 1 74.38 292 ASN A O 1
ATOM 2188 N N . GLU A 1 293 ? 20.734 3.684 9.312 1 77.44 293 GLU A N 1
ATOM 2189 C CA . GLU A 1 293 ? 20.281 4.324 10.539 1 77.44 293 GLU A CA 1
ATOM 2190 C C . GLU A 1 293 ? 19.469 5.586 10.242 1 77.44 293 GLU A C 1
ATOM 2192 O O . GLU A 1 293 ? 18.594 5.961 11.008 1 77.44 293 GLU A O 1
ATOM 2197 N N . LEU A 1 294 ? 19.688 6.137 9.188 1 76.44 294 LEU A N 1
ATOM 2198 C CA . LEU A 1 294 ? 19 7.371 8.828 1 76.44 294 LEU A CA 1
ATOM 2199 C C . LEU A 1 294 ? 17.516 7.117 8.586 1 76.44 294 LEU A C 1
ATOM 2201 O O . LEU A 1 294 ? 16.688 8.016 8.75 1 76.44 294 LEU A O 1
ATOM 2205 N N . TYR A 1 295 ? 17.234 5.844 8.312 1 81.12 295 TYR A N 1
ATOM 2206 C CA . TYR A 1 295 ? 15.859 5.488 8.008 1 81.12 295 TYR A CA 1
ATOM 2207 C C . TYR A 1 295 ? 15.219 4.742 9.172 1 81.12 295 TYR A C 1
ATOM 2209 O O . TYR A 1 295 ? 14.18 4.09 9.008 1 81.12 295 TYR A O 1
ATOM 2217 N N . GLY A 1 296 ? 15.867 4.84 10.32 1 88.25 296 GLY A N 1
ATOM 2218 C CA . GLY A 1 296 ? 15.312 4.246 11.531 1 88.25 296 GLY A CA 1
ATOM 2219 C C . GLY A 1 296 ? 15.562 2.754 11.625 1 88.25 296 GLY A C 1
ATOM 2220 O O . GLY A 1 296 ? 14.906 2.061 12.406 1 88.25 296 GLY A O 1
ATOM 2221 N N . LEU A 1 297 ? 16.359 2.293 10.727 1 91.31 297 LEU A N 1
ATOM 2222 C CA . LEU A 1 297 ? 16.688 0.871 10.727 1 91.31 297 LEU A CA 1
ATOM 2223 C C . LEU A 1 297 ? 18.203 0.662 10.836 1 91.31 297 LEU A C 1
ATOM 2225 O O . LEU A 1 297 ? 18.969 1.595 10.633 1 91.31 297 LEU A O 1
ATOM 2229 N N . GLY A 1 298 ? 18.656 -0.442 11.32 1 88.69 298 GLY A N 1
ATOM 2230 C CA . GLY A 1 298 ? 20.062 -0.763 11.391 1 88.69 298 GLY A CA 1
ATOM 2231 C C . GLY A 1 298 ? 20.578 -1.522 10.18 1 88.69 298 GLY A C 1
ATOM 2232 O O . GLY A 1 298 ? 19.797 -1.858 9.289 1 88.69 298 GLY A O 1
ATOM 2233 N N . GLU A 1 299 ? 21.828 -1.748 10.133 1 88.12 299 GLU A N 1
ATOM 2234 C CA . GLU A 1 299 ? 22.484 -2.453 9.039 1 88.12 299 GLU A CA 1
ATOM 2235 C C . GLU A 1 299 ? 21.969 -3.881 8.906 1 88.12 299 GLU A C 1
ATOM 2237 O O . GLU A 1 299 ? 22.219 -4.551 7.902 1 88.12 299 GLU A O 1
ATOM 2242 N N . TRP A 1 300 ? 21.312 -4.297 9.906 1 89.75 300 TRP A N 1
ATOM 2243 C CA . TRP A 1 300 ? 20.766 -5.648 9.898 1 89.75 300 TRP A CA 1
ATOM 2244 C C . TRP A 1 300 ? 19.609 -5.758 8.906 1 89.75 300 TRP A C 1
ATOM 2246 O O . TRP A 1 300 ? 19.266 -6.855 8.461 1 89.75 300 TRP A O 1
ATOM 2256 N N . ALA A 1 301 ? 18.969 -4.703 8.609 1 93.62 301 ALA A N 1
ATOM 2257 C CA . ALA A 1 301 ? 17.859 -4.727 7.668 1 93.62 301 ALA A CA 1
ATOM 2258 C C . ALA A 1 301 ? 18.344 -4.84 6.23 1 93.62 301 ALA A C 1
ATOM 2260 O O . ALA A 1 301 ? 19.312 -4.172 5.844 1 93.62 301 ALA A O 1
ATOM 2261 N N . ILE A 1 302 ? 17.766 -5.699 5.469 1 95.88 302 ILE A N 1
ATOM 2262 C CA . ILE A 1 302 ? 18.094 -5.914 4.062 1 95.88 302 ILE A CA 1
ATOM 2263 C C . ILE A 1 302 ? 17.125 -5.129 3.18 1 95.88 302 ILE A C 1
ATOM 2265 O O . ILE A 1 302 ? 15.906 -5.184 3.375 1 95.88 302 ILE A O 1
ATOM 2269 N N . GLY A 1 303 ? 17.672 -4.363 2.191 1 95.75 303 GLY A N 1
ATOM 2270 C CA . GLY A 1 303 ? 16.828 -3.633 1.267 1 95.75 303 GLY A CA 1
ATOM 2271 C C . GLY A 1 303 ? 16.094 -4.535 0.292 1 95.75 303 GLY A C 1
ATOM 2272 O O . GLY A 1 303 ? 16.703 -5.418 -0.322 1 95.75 303 GLY A O 1
ATOM 2273 N N . GLY A 1 304 ? 14.859 -4.297 0.149 1 96.31 304 GLY A N 1
ATOM 2274 C CA . GLY A 1 304 ? 14.016 -5.121 -0.694 1 96.31 304 GLY A CA 1
ATOM 2275 C C . GLY A 1 304 ? 14.07 -4.738 -2.16 1 96.31 304 GLY A C 1
ATOM 2276 O O . GLY A 1 304 ? 13.43 -5.375 -3 1 96.31 304 GLY A O 1
ATOM 2277 N N . GLY A 1 305 ? 14.883 -3.668 -2.508 1 94.5 305 GLY A N 1
ATOM 2278 C CA . GLY A 1 305 ? 14.945 -3.221 -3.891 1 94.5 305 GLY A CA 1
ATOM 2279 C C . GLY A 1 305 ? 13.617 -2.729 -4.426 1 94.5 305 GLY A C 1
ATOM 2280 O O . GLY A 1 305 ? 12.961 -1.898 -3.795 1 94.5 305 GLY A O 1
ATOM 2281 N N . PHE A 1 306 ? 13.211 -3.275 -5.59 1 95 306 PHE A N 1
ATOM 2282 C CA . PHE A 1 306 ? 11.992 -2.832 -6.27 1 95 306 PHE A CA 1
ATOM 2283 C C . PHE A 1 306 ? 10.805 -3.689 -5.863 1 95 306 PHE A C 1
ATOM 2285 O O . PHE A 1 306 ? 9.727 -3.588 -6.457 1 95 306 PHE A O 1
ATOM 2292 N N . LEU A 1 307 ? 10.984 -4.559 -4.898 1 96.56 307 LEU A N 1
ATOM 2293 C CA . LEU A 1 307 ? 9.898 -5.461 -4.547 1 96.56 307 LEU A CA 1
ATOM 2294 C C . LEU A 1 307 ? 9.023 -4.855 -3.455 1 96.56 307 LEU A C 1
ATOM 2296 O O . LEU A 1 307 ? 9.531 -4.332 -2.463 1 96.56 307 LEU A O 1
ATOM 2300 N N . ASN A 1 308 ? 7.691 -4.891 -3.672 1 97.5 308 ASN A N 1
ATOM 2301 C CA . ASN A 1 308 ? 6.754 -4.504 -2.623 1 97.5 308 ASN A CA 1
ATOM 2302 C C . ASN A 1 308 ? 6.695 -5.547 -1.511 1 97.5 308 ASN A C 1
ATOM 2304 O O . ASN A 1 308 ? 7.285 -6.621 -1.63 1 97.5 308 ASN A O 1
ATOM 2308 N N . PRO A 1 309 ? 6 -5.285 -0.389 1 98.44 309 PRO A N 1
ATOM 2309 C CA . PRO A 1 309 ? 6.07 -6.152 0.79 1 98.44 309 PRO A CA 1
ATOM 2310 C C . PRO A 1 309 ? 5.594 -7.574 0.503 1 98.44 309 PRO A C 1
ATOM 2312 O O . PRO A 1 309 ? 6.27 -8.539 0.876 1 98.44 309 PRO A O 1
ATOM 2315 N N . PRO A 1 310 ? 4.461 -7.824 -0.178 1 98.44 310 PRO A N 1
ATOM 2316 C CA . PRO A 1 310 ? 4.055 -9.203 -0.451 1 98.44 310 PRO A CA 1
ATOM 2317 C C . PRO A 1 310 ? 5.09 -9.977 -1.269 1 98.44 310 PRO A C 1
ATOM 2319 O O . PRO A 1 310 ? 5.312 -11.164 -1.03 1 98.44 310 PRO A O 1
ATOM 2322 N N . LYS A 1 311 ? 5.719 -9.359 -2.223 1 98.38 311 LYS A N 1
ATOM 2323 C CA . LYS A 1 311 ? 6.707 -10.047 -3.045 1 98.38 311 LYS A CA 1
ATOM 2324 C C . LYS A 1 311 ? 8.016 -10.258 -2.281 1 98.38 311 LYS A C 1
ATOM 2326 O O . LYS A 1 311 ? 8.695 -11.266 -2.465 1 98.38 311 LYS A O 1
ATOM 2331 N N . CYS A 1 312 ? 8.367 -9.266 -1.422 1 98.5 312 CYS A N 1
ATOM 2332 C CA . CYS A 1 312 ? 9.484 -9.5 -0.513 1 98.5 312 CYS A CA 1
ATOM 2333 C C . CYS A 1 312 ? 9.234 -10.734 0.345 1 98.5 312 CYS A C 1
ATOM 2335 O O . CYS A 1 312 ? 10.148 -11.531 0.573 1 98.5 312 CYS A O 1
ATOM 2337 N N . ARG A 1 313 ? 8.031 -10.852 0.832 1 98.62 313 ARG A N 1
ATOM 2338 C CA . ARG A 1 313 ? 7.668 -12 1.658 1 98.62 313 ARG A CA 1
ATOM 2339 C C . ARG A 1 313 ? 7.871 -13.305 0.902 1 98.62 313 ARG A C 1
ATOM 2341 O O . ARG A 1 313 ? 8.484 -14.242 1.422 1 98.62 313 ARG A O 1
ATOM 2348 N N . ILE A 1 314 ? 7.426 -13.352 -0.359 1 98.62 314 ILE A N 1
ATOM 2349 C CA . ILE A 1 314 ? 7.539 -14.547 -1.179 1 98.62 314 ILE A CA 1
ATOM 2350 C C . ILE A 1 314 ? 9.008 -14.891 -1.398 1 98.62 314 ILE A C 1
ATOM 2352 O O . ILE A 1 314 ? 9.422 -16.031 -1.2 1 98.62 314 ILE A O 1
ATOM 2356 N N . GLN A 1 315 ? 9.797 -13.898 -1.849 1 98.5 315 GLN A N 1
ATOM 2357 C CA . GLN A 1 315 ? 11.211 -14.148 -2.127 1 98.5 315 GLN A CA 1
ATOM 2358 C C . GLN A 1 315 ? 11.953 -14.57 -0.863 1 98.5 315 GLN A C 1
ATOM 2360 O O . GLN A 1 315 ? 12.797 -15.469 -0.903 1 98.5 315 GLN A O 1
ATOM 2365 N N . LEU A 1 316 ? 11.625 -13.93 0.26 1 98.62 316 LEU A N 1
ATOM 2366 C CA . LEU A 1 316 ? 12.266 -14.312 1.516 1 98.62 316 LEU A CA 1
ATOM 2367 C C . LEU A 1 316 ? 11.883 -15.734 1.916 1 98.62 316 LEU A C 1
ATOM 2369 O O . LEU A 1 316 ? 12.734 -16.5 2.361 1 98.62 316 LEU A O 1
ATOM 2373 N N . GLN A 1 317 ? 10.609 -16.094 1.786 1 98.69 317 GLN A N 1
ATOM 2374 C CA . GLN A 1 317 ? 10.164 -17.453 2.072 1 98.69 317 GLN A CA 1
ATOM 2375 C C . GLN A 1 317 ? 10.953 -18.484 1.252 1 98.69 317 GLN A C 1
ATOM 2377 O O . GLN A 1 317 ? 11.352 -19.516 1.771 1 98.69 317 GLN A O 1
ATOM 2382 N N . LEU A 1 318 ? 11.172 -18.141 -0.015 1 98.69 318 LEU A N 1
ATOM 2383 C CA . LEU A 1 318 ? 11.883 -19.062 -0.896 1 98.69 318 LEU A CA 1
ATOM 2384 C C . LEU A 1 318 ? 13.359 -19.141 -0.519 1 98.69 318 LEU A C 1
ATOM 2386 O O . LEU A 1 318 ? 13.953 -20.219 -0.546 1 98.69 318 LEU A O 1
ATOM 2390 N N . CYS A 1 319 ? 13.977 -18 -0.151 1 98.5 319 CYS A N 1
ATOM 2391 C CA . CYS A 1 319 ? 15.352 -18.016 0.345 1 98.5 319 CYS A CA 1
ATOM 2392 C C . CYS A 1 319 ? 15.477 -18.938 1.557 1 98.5 319 CYS A C 1
ATOM 2394 O O . CYS A 1 319 ? 16.391 -19.75 1.622 1 98.5 319 CYS A O 1
ATOM 2396 N N . LEU A 1 320 ? 14.539 -18.797 2.482 1 98.19 320 LEU A N 1
ATOM 2397 C CA . LEU A 1 320 ? 14.555 -19.578 3.717 1 98.19 320 LEU A CA 1
ATOM 2398 C C . LEU A 1 320 ? 14.281 -21.047 3.438 1 98.19 320 LEU A C 1
ATOM 2400 O O . LEU A 1 320 ? 14.938 -21.922 4.004 1 98.19 320 LEU A O 1
ATOM 2404 N N . ALA A 1 321 ? 13.352 -21.312 2.539 1 98 321 ALA A N 1
ATOM 2405 C CA . ALA A 1 321 ? 12.961 -22.672 2.211 1 98 321 ALA A CA 1
ATOM 2406 C C . ALA A 1 321 ? 14.109 -23.438 1.541 1 98 321 ALA A C 1
ATOM 2408 O O . ALA A 1 321 ? 14.172 -24.656 1.597 1 98 321 ALA A O 1
ATOM 2409 N N . THR A 1 322 ? 14.977 -22.688 0.893 1 97.19 322 THR A N 1
ATOM 2410 C CA . THR A 1 322 ? 16.109 -23.312 0.22 1 97.19 322 THR A CA 1
ATOM 2411 C C . THR A 1 322 ? 17.391 -23.141 1.04 1 97.19 322 THR A C 1
ATOM 2413 O O . THR A 1 322 ? 18.484 -23.266 0.513 1 97.19 322 THR A O 1
ATOM 2416 N N . ASP A 1 323 ? 17.281 -22.75 2.277 1 96.56 323 ASP A N 1
ATOM 2417 C CA . ASP A 1 323 ? 18.312 -22.766 3.322 1 96.56 323 ASP A CA 1
ATOM 2418 C C . ASP A 1 323 ? 19.438 -21.781 3.01 1 96.56 323 ASP A C 1
ATOM 2420 O O . ASP A 1 323 ? 20.609 -22.094 3.193 1 96.56 323 ASP A O 1
ATOM 2424 N N . LEU A 1 324 ? 19.078 -20.672 2.453 1 96.19 324 LEU A N 1
ATOM 2425 C CA . LEU A 1 324 ? 20.094 -19.641 2.238 1 96.19 324 LEU A CA 1
ATOM 2426 C C . LEU A 1 324 ? 20.453 -18.953 3.551 1 96.19 324 LEU A C 1
ATOM 2428 O O . LEU A 1 324 ? 19.594 -18.703 4.387 1 96.19 324 LEU A O 1
ATOM 2432 N N . ALA A 1 325 ? 21.734 -18.641 3.701 1 94.94 325 ALA A N 1
ATOM 2433 C CA . ALA A 1 325 ? 22.203 -17.875 4.848 1 94.94 325 ALA A CA 1
ATOM 2434 C C . ALA A 1 325 ? 21.844 -16.391 4.703 1 94.94 325 ALA A C 1
ATOM 2436 O O . ALA A 1 325 ? 21.547 -15.93 3.602 1 94.94 325 ALA A O 1
ATOM 2437 N N . VAL A 1 326 ? 21.938 -15.719 5.797 1 92.81 326 VAL A N 1
ATOM 2438 C CA . VAL A 1 326 ? 21.547 -14.312 5.828 1 92.81 326 VAL A CA 1
ATOM 2439 C C . VAL A 1 326 ? 22.359 -13.531 4.809 1 92.81 326 VAL A C 1
ATOM 2441 O O . VAL A 1 326 ? 21.844 -12.648 4.121 1 92.81 326 VAL A O 1
ATOM 2444 N N . SER A 1 327 ? 23.641 -13.836 4.688 1 93.25 327 SER A N 1
ATOM 2445 C CA . SER A 1 327 ? 24.5 -13.133 3.748 1 93.25 327 SER A CA 1
ATOM 2446 C C . SER A 1 327 ? 24.062 -13.383 2.307 1 93.25 327 SER A C 1
ATOM 2448 O O . SER A 1 327 ? 24.141 -12.484 1.465 1 93.25 327 SER A O 1
ATOM 2450 N N . GLU A 1 328 ? 23.656 -14.594 2.012 1 95.94 328 GLU A N 1
ATOM 2451 C CA . GLU A 1 328 ? 23.172 -14.93 0.676 1 95.94 328 GLU A CA 1
ATOM 2452 C C . GLU A 1 328 ? 21.812 -14.281 0.4 1 95.94 328 GLU A C 1
ATOM 2454 O O . GLU A 1 328 ? 21.547 -13.852 -0.722 1 95.94 328 GLU A O 1
ATOM 2459 N N . ILE A 1 329 ? 21 -14.266 1.457 1 96.75 329 ILE A N 1
ATOM 2460 C CA . ILE A 1 329 ? 19.703 -13.602 1.334 1 96.75 329 ILE A CA 1
ATOM 2461 C C . ILE A 1 329 ? 19.906 -12.133 0.978 1 96.75 329 ILE A C 1
ATOM 2463 O O . ILE A 1 329 ? 19.234 -11.602 0.091 1 96.75 329 ILE A O 1
ATOM 2467 N N . ARG A 1 330 ? 20.828 -11.477 1.6 1 95.38 330 ARG A N 1
ATOM 2468 C CA . ARG A 1 330 ? 21.141 -10.086 1.304 1 95.38 330 ARG A CA 1
ATOM 2469 C C . ARG A 1 330 ? 21.562 -9.914 -0.154 1 95.38 330 ARG A C 1
ATOM 2471 O O . ARG A 1 330 ? 21.125 -8.977 -0.823 1 95.38 330 ARG A O 1
ATOM 2478 N N . LYS A 1 331 ? 22.328 -10.812 -0.687 1 95.06 331 LYS A N 1
ATOM 2479 C CA . LYS A 1 331 ? 22.766 -10.75 -2.078 1 95.06 331 LYS A CA 1
ATOM 2480 C C . LYS A 1 331 ? 21.594 -10.891 -3.033 1 95.06 331 LYS A C 1
ATOM 2482 O O . LYS A 1 331 ? 21.531 -10.211 -4.062 1 95.06 331 LYS A O 1
ATOM 2487 N N . VAL A 1 332 ? 20.719 -11.773 -2.668 1 96.06 332 VAL A N 1
ATOM 2488 C CA . VAL A 1 332 ? 19.547 -12.008 -3.51 1 96.06 332 VAL A CA 1
ATOM 2489 C C . VAL A 1 332 ? 18.719 -10.734 -3.611 1 96.06 332 VAL A C 1
ATOM 2491 O O . VAL A 1 332 ? 18.25 -10.367 -4.695 1 96.06 332 VAL A O 1
ATOM 2494 N N . PHE A 1 333 ? 18.516 -10.016 -2.512 1 96.19 333 PHE A N 1
ATOM 2495 C CA . PHE A 1 333 ? 17.656 -8.844 -2.486 1 96.19 333 PHE A CA 1
ATOM 2496 C C . PHE A 1 333 ? 18.391 -7.617 -3.012 1 96.19 333 PHE A C 1
ATOM 2498 O O . PHE A 1 333 ? 17.797 -6.762 -3.668 1 96.19 333 PHE A O 1
ATOM 2505 N N . GLU A 1 334 ? 19.641 -7.516 -2.74 1 92 334 GLU A N 1
ATOM 2506 C CA . GLU A 1 334 ? 20.359 -6.273 -3.035 1 92 334 GLU A CA 1
ATOM 2507 C C . GLU A 1 334 ? 21.156 -6.395 -4.324 1 92 334 GLU A C 1
ATOM 2509 O O . GLU A 1 334 ? 21.922 -5.484 -4.676 1 92 334 GLU A O 1
ATOM 2514 N N . ALA A 1 335 ? 20.875 -7.508 -5.027 1 83.88 335 ALA A N 1
ATOM 2515 C CA . ALA A 1 335 ? 21.5 -7.672 -6.336 1 83.88 335 ALA A CA 1
ATOM 2516 C C . ALA A 1 335 ? 20.984 -6.641 -7.328 1 83.88 335 ALA A C 1
ATOM 2518 O O . ALA A 1 335 ? 19.828 -6.223 -7.25 1 83.88 335 ALA A O 1
ATOM 2519 N N . ARG A 1 336 ? 21.922 -6.129 -8.195 1 73.19 336 ARG A N 1
ATOM 2520 C CA . ARG A 1 336 ? 21.531 -5.16 -9.219 1 73.19 336 ARG A CA 1
ATOM 2521 C C . ARG A 1 336 ? 21.609 -5.777 -10.609 1 73.19 336 ARG A C 1
ATOM 2523 O O . ARG A 1 336 ? 22.438 -6.648 -10.867 1 73.19 336 ARG A O 1
ATOM 2530 N N . MET B 1 1 ? -1.524 49.844 -1.398 1 33.31 1 MET B N 1
ATOM 2531 C CA . MET B 1 1 ? -0.727 48.625 -1.536 1 33.31 1 MET B CA 1
ATOM 2532 C C . MET B 1 1 ? -1.505 47.406 -1.051 1 33.31 1 MET B C 1
ATOM 2534 O O . MET B 1 1 ? -1.969 47.375 0.09 1 33.31 1 MET B O 1
ATOM 2538 N N . THR B 1 2 ? -2.215 46.75 -1.839 1 43.44 2 THR B N 1
ATOM 2539 C CA . THR B 1 2 ? -3.119 45.688 -1.384 1 43.44 2 THR B CA 1
ATOM 2540 C C . THR B 1 2 ? -2.449 44.812 -0.319 1 43.44 2 THR B C 1
ATOM 2542 O O . THR B 1 2 ? -1.36 44.281 -0.539 1 43.44 2 THR B O 1
ATOM 2545 N N . THR B 1 3 ? -2.637 45.125 0.931 1 55 3 THR B N 1
ATOM 2546 C CA . THR B 1 3 ? -2.01 44.562 2.125 1 55 3 THR B CA 1
ATOM 2547 C C . THR B 1 3 ? -1.874 43.062 2.006 1 55 3 THR B C 1
ATOM 2549 O O . THR B 1 3 ? -2.852 42.375 1.729 1 55 3 THR B O 1
ATOM 2552 N N . LYS B 1 4 ? -0.605 42.625 1.59 1 70.94 4 LYS B N 1
ATOM 2553 C CA . LYS B 1 4 ? -0.314 41.188 1.492 1 70.94 4 LYS B CA 1
ATOM 2554 C C . LYS B 1 4 ? -0.825 40.438 2.719 1 70.94 4 LYS B C 1
ATOM 2556 O O . LYS B 1 4 ? -0.666 40.906 3.85 1 70.94 4 LYS B O 1
ATOM 2561 N N . GLY B 1 5 ? -1.626 39.562 2.59 1 84.62 5 GLY B N 1
ATOM 2562 C CA . GLY B 1 5 ? -2.004 38.719 3.705 1 84.62 5 GLY B CA 1
ATOM 2563 C C . GLY B 1 5 ? -0.825 38 4.332 1 84.62 5 GLY B C 1
ATOM 2564 O O . GLY B 1 5 ? 0.243 37.906 3.727 1 84.62 5 GLY B O 1
ATOM 2565 N N . THR B 1 6 ? -0.852 37.781 5.641 1 95.69 6 THR B N 1
ATOM 2566 C CA . THR B 1 6 ? 0.185 37.062 6.379 1 95.69 6 THR B CA 1
ATOM 2567 C C . THR B 1 6 ? 0.02 35.531 6.219 1 95.69 6 THR B C 1
ATOM 2569 O O . THR B 1 6 ? -1.094 35.031 6.309 1 95.69 6 THR B O 1
ATOM 2572 N N . VAL B 1 7 ? 1.072 34.906 5.883 1 97.94 7 VAL B N 1
ATOM 2573 C CA . VAL B 1 7 ? 1.135 33.438 5.879 1 97.94 7 VAL B CA 1
ATOM 2574 C C . VAL B 1 7 ? 2.068 32.969 6.988 1 97.94 7 VAL B C 1
ATOM 2576 O O . VAL B 1 7 ? 3.197 33.438 7.109 1 97.94 7 VAL B O 1
ATOM 2579 N N . ILE B 1 8 ? 1.607 32.094 7.836 1 98.38 8 ILE B N 1
ATOM 2580 C CA . ILE B 1 8 ? 2.438 31.5 8.883 1 98.38 8 ILE B CA 1
ATOM 2581 C C . ILE B 1 8 ? 2.977 30.156 8.406 1 98.38 8 ILE B C 1
ATOM 2583 O O . ILE B 1 8 ? 2.215 29.297 7.953 1 98.38 8 ILE B O 1
ATOM 2587 N N . ILE B 1 9 ? 4.258 29.969 8.516 1 98.25 9 ILE B N 1
ATOM 2588 C CA . ILE B 1 9 ? 4.898 28.703 8.164 1 98.25 9 ILE B CA 1
ATOM 2589 C C . ILE B 1 9 ? 5.266 27.938 9.438 1 98.25 9 ILE B C 1
ATOM 2591 O O . ILE B 1 9 ? 6.023 28.438 10.273 1 98.25 9 ILE B O 1
ATOM 2595 N N . TYR B 1 10 ? 4.668 26.781 9.609 1 98.38 10 TYR B N 1
ATOM 2596 C CA . TYR B 1 10 ? 5.027 25.828 10.664 1 98.38 10 TYR B CA 1
ATOM 2597 C C . TYR B 1 10 ? 5.965 24.75 10.133 1 98.38 10 TYR B C 1
ATOM 2599 O O . TYR B 1 10 ? 5.617 24.031 9.195 1 98.38 10 TYR B O 1
ATOM 2607 N N . ALA B 1 11 ? 7.125 24.625 10.727 1 97.44 11 ALA B N 1
ATOM 2608 C CA . ALA B 1 11 ? 8.125 23.688 10.219 1 97.44 11 ALA B CA 1
ATOM 2609 C C . ALA B 1 11 ? 8.258 22.469 11.133 1 97.44 11 ALA B C 1
ATOM 2611 O O . ALA B 1 11 ? 8.438 22.625 12.344 1 97.44 11 ALA B O 1
ATOM 2612 N N . THR B 1 12 ? 8.195 21.281 10.547 1 96.62 12 THR B N 1
ATOM 2613 C CA . THR B 1 12 ? 8.297 20.078 11.359 1 96.62 12 THR B CA 1
ATOM 2614 C C . THR B 1 12 ? 9.531 19.266 10.969 1 96.62 12 THR B C 1
ATOM 2616 O O . THR B 1 12 ? 9.859 18.281 11.617 1 96.62 12 THR B O 1
ATOM 2619 N N . GLY B 1 13 ? 10.258 19.703 9.984 1 94.56 13 GLY B N 1
ATOM 2620 C CA . GLY B 1 13 ? 11.422 18.984 9.484 1 94.56 13 GLY B CA 1
ATOM 2621 C C . GLY B 1 13 ? 11.195 18.375 8.117 1 94.56 13 GLY B C 1
ATOM 2622 O O . GLY B 1 13 ? 10.727 19.031 7.191 1 94.56 13 GLY B O 1
ATOM 2623 N N . GLY B 1 14 ? 11.664 17.109 8.023 1 91 14 GLY B N 1
ATOM 2624 C CA . GLY B 1 14 ? 11.477 16.375 6.781 1 91 14 GLY B CA 1
ATOM 2625 C C . GLY B 1 14 ? 12.578 16.641 5.766 1 91 14 GLY B C 1
ATOM 2626 O O . GLY B 1 14 ? 13.516 17.375 6.043 1 91 14 GLY B O 1
ATOM 2627 N N . THR B 1 15 ? 12.375 16.016 4.613 1 85.44 15 THR B N 1
ATOM 2628 C CA . THR B 1 15 ? 13.359 16.078 3.531 1 85.44 15 THR B CA 1
ATOM 2629 C C . THR B 1 15 ? 13.531 17.516 3.043 1 85.44 15 THR B C 1
ATOM 2631 O O . THR B 1 15 ? 14.641 17.922 2.676 1 85.44 15 THR B O 1
ATOM 2634 N N . ILE B 1 16 ? 12.477 18.281 3.039 1 90.06 16 ILE B N 1
ATOM 2635 C CA . ILE B 1 16 ? 12.5 19.656 2.551 1 90.06 16 ILE B CA 1
ATOM 2636 C C . ILE B 1 16 ? 13.508 20.469 3.361 1 90.06 16 ILE B C 1
ATOM 2638 O O . ILE B 1 16 ? 14.086 21.438 2.857 1 90.06 16 ILE B O 1
ATOM 2642 N N . ALA B 1 17 ? 13.719 20.062 4.586 1 89.06 17 ALA B N 1
ATOM 2643 C CA . ALA B 1 17 ? 14.711 20.656 5.465 1 89.06 17 ALA B CA 1
ATOM 2644 C C . ALA B 1 17 ? 15.93 19.75 5.625 1 89.06 17 ALA B C 1
ATOM 2646 O O . ALA B 1 17 ? 16.625 19.812 6.637 1 89.06 17 ALA B O 1
ATOM 2647 N N . GLY B 1 18 ? 16.078 18.844 4.688 1 87.81 18 GLY B N 1
ATOM 2648 C CA . GLY B 1 18 ? 17.156 17.859 4.797 1 87.81 18 GLY B CA 1
ATOM 2649 C C . GLY B 1 18 ? 18.469 18.328 4.188 1 87.81 18 GLY B C 1
ATOM 2650 O O . GLY B 1 18 ? 18.469 19.172 3.287 1 87.81 18 GLY B O 1
ATOM 2651 N N . ALA B 1 19 ? 19.531 17.734 4.648 1 86.56 19 ALA B N 1
ATOM 2652 C CA . ALA B 1 19 ? 20.859 18.047 4.137 1 86.56 19 ALA B CA 1
ATOM 2653 C C . ALA B 1 19 ? 21.703 16.781 4.004 1 86.56 19 ALA B C 1
ATOM 2655 O O . ALA B 1 19 ? 21.656 15.898 4.863 1 86.56 19 ALA B O 1
ATOM 2656 N N . ALA B 1 20 ? 22.344 16.688 2.889 1 83.81 20 ALA B N 1
ATOM 2657 C CA . ALA B 1 20 ? 23.266 15.586 2.627 1 83.81 20 ALA B CA 1
ATOM 2658 C C . ALA B 1 20 ? 24.688 16.094 2.41 1 83.81 20 ALA B C 1
ATOM 2660 O O . ALA B 1 20 ? 24.891 17.25 2.039 1 83.81 20 ALA B O 1
ATOM 2661 N N . PRO B 1 21 ? 25.672 15.164 2.705 1 78.19 21 PRO B N 1
ATOM 2662 C CA . PRO B 1 21 ? 27.062 15.562 2.445 1 78.19 21 PRO B CA 1
ATOM 2663 C C . PRO B 1 21 ? 27.344 15.797 0.963 1 78.19 21 PRO B C 1
ATOM 2665 O O . PRO B 1 21 ? 28.203 16.609 0.616 1 78.19 21 PRO B O 1
ATOM 2668 N N . SER B 1 22 ? 26.641 15.047 0.148 1 80.81 22 SER B N 1
ATOM 2669 C CA . SER B 1 22 ? 26.812 15.188 -1.296 1 80.81 22 SER B CA 1
ATOM 2670 C C . SER B 1 22 ? 25.562 15.781 -1.939 1 80.81 22 SER B C 1
ATOM 2672 O O . SER B 1 22 ? 24.438 15.422 -1.581 1 80.81 22 SER B O 1
ATOM 2674 N N . SER B 1 23 ? 25.859 16.719 -2.896 1 81.25 23 SER B N 1
ATOM 2675 C CA . SER B 1 23 ? 24.75 17.375 -3.57 1 81.25 23 SER B CA 1
ATOM 2676 C C . SER B 1 23 ? 24.047 16.422 -4.527 1 81.25 23 SER B C 1
ATOM 2678 O O . SER B 1 23 ? 22.938 16.719 -4.988 1 81.25 23 SER B O 1
ATOM 2680 N N . THR B 1 24 ? 24.656 15.273 -4.785 1 74.44 24 THR B N 1
ATOM 2681 C CA . THR B 1 24 ? 24.031 14.32 -5.699 1 74.44 24 THR B CA 1
ATOM 2682 C C . THR B 1 24 ? 23.266 13.25 -4.93 1 74.44 24 THR B C 1
ATOM 2684 O O . THR B 1 24 ? 22.578 12.414 -5.527 1 74.44 24 THR B O 1
ATOM 2687 N N . SER B 1 25 ? 23.328 13.344 -3.635 1 76.06 25 SER B N 1
ATOM 2688 C CA . SER B 1 25 ? 22.609 12.375 -2.822 1 76.06 25 SER B CA 1
ATOM 2689 C C . SER B 1 25 ? 21.125 12.742 -2.703 1 76.06 25 SER B C 1
ATOM 2691 O O . SER B 1 25 ? 20.797 13.852 -2.289 1 76.06 25 SER B O 1
ATOM 2693 N N . THR B 1 26 ? 20.297 11.805 -3.07 1 72.5 26 THR B N 1
ATOM 2694 C CA . THR B 1 26 ? 18.859 12.031 -2.932 1 72.5 26 THR B CA 1
ATOM 2695 C C . THR B 1 26 ? 18.25 11.023 -1.959 1 72.5 26 THR B C 1
ATOM 2697 O O . THR B 1 26 ? 17.047 11.047 -1.719 1 72.5 26 THR B O 1
ATOM 2700 N N . ALA B 1 27 ? 19.062 10.109 -1.382 1 75.38 27 ALA B N 1
ATOM 2701 C CA . ALA B 1 27 ? 18.531 9.078 -0.497 1 75.38 27 ALA B CA 1
ATOM 2702 C C . ALA B 1 27 ? 19.266 9.062 0.837 1 75.38 27 ALA B C 1
ATOM 2704 O O . ALA B 1 27 ? 18.734 8.594 1.847 1 75.38 27 ALA B O 1
ATOM 2705 N N . MET B 1 28 ? 20.469 9.531 0.88 1 73.5 28 MET B N 1
ATOM 2706 C CA . MET B 1 28 ? 21.266 9.539 2.094 1 73.5 28 MET B CA 1
ATOM 2707 C C . MET B 1 28 ? 21.453 10.953 2.623 1 73.5 28 MET B C 1
ATOM 2709 O O . MET B 1 28 ? 22.406 11.648 2.252 1 73.5 28 MET B O 1
ATOM 2713 N N . TYR B 1 29 ? 20.531 11.281 3.469 1 75.75 29 TYR B N 1
ATOM 2714 C CA . TYR B 1 29 ? 20.547 12.625 4.031 1 75.75 29 TYR B CA 1
ATOM 2715 C C . TYR B 1 29 ? 19.938 12.641 5.43 1 75.75 29 TYR B C 1
ATOM 2717 O O . TYR B 1 29 ? 19.219 11.711 5.812 1 75.75 29 TYR B O 1
ATOM 2725 N N . GLN B 1 30 ? 20.281 13.656 6.16 1 80.44 30 GLN B N 1
ATOM 2726 C CA . GLN B 1 30 ? 19.672 13.883 7.465 1 80.44 30 GLN B CA 1
ATOM 2727 C C . GLN B 1 30 ? 18.406 14.711 7.348 1 80.44 30 GLN B C 1
ATOM 2729 O O . GLN B 1 30 ? 18.453 15.867 6.926 1 80.44 30 GLN B O 1
ATOM 2734 N N . SER B 1 31 ? 17.328 14.117 7.66 1 81.38 31 SER B N 1
ATOM 2735 C CA . SER B 1 31 ? 16.062 14.844 7.645 1 81.38 31 SER B CA 1
ATOM 2736 C C . SER B 1 31 ? 16.047 15.945 8.695 1 81.38 31 SER B C 1
ATOM 2738 O O . SER B 1 31 ? 16.531 15.758 9.812 1 81.38 31 SER B O 1
ATOM 2740 N N . GLY B 1 32 ? 15.43 17.078 8.328 1 83.69 32 GLY B N 1
ATOM 2741 C CA . GLY B 1 32 ? 15.25 18.172 9.273 1 83.69 32 GLY B CA 1
ATOM 2742 C C . GLY B 1 32 ? 16.562 18.812 9.695 1 83.69 32 GLY B C 1
ATOM 2743 O O . GLY B 1 32 ? 16.703 19.266 10.836 1 83.69 32 GLY B O 1
ATOM 2744 N N . ALA B 1 33 ? 17.484 18.844 8.859 1 84.25 33 ALA B N 1
ATOM 2745 C CA . ALA B 1 33 ? 18.797 19.391 9.164 1 84.25 33 ALA B CA 1
ATOM 2746 C C . ALA B 1 33 ? 18.75 20.922 9.172 1 84.25 33 ALA B C 1
ATOM 2748 O O . ALA B 1 33 ? 19.516 21.562 9.906 1 84.25 33 ALA B O 1
ATOM 2749 N N . LEU B 1 34 ? 17.875 21.578 8.359 1 85.75 34 LEU B N 1
ATOM 2750 C CA . LEU B 1 34 ? 17.734 23.031 8.266 1 85.75 34 LEU B CA 1
ATOM 2751 C C . LEU B 1 34 ? 16.547 23.516 9.078 1 85.75 34 LEU B C 1
ATOM 2753 O O . LEU B 1 34 ? 15.523 22.828 9.172 1 85.75 34 LEU B O 1
ATOM 2757 N N . ARG B 1 35 ? 16.734 24.703 9.625 1 88.56 35 ARG B N 1
ATOM 2758 C CA . ARG B 1 35 ? 15.625 25.375 10.297 1 88.56 35 ARG B CA 1
ATOM 2759 C C . ARG B 1 35 ? 14.805 26.203 9.32 1 88.56 35 ARG B C 1
ATOM 2761 O O . ARG B 1 35 ? 15.297 26.578 8.25 1 88.56 35 ARG B O 1
ATOM 2768 N N . VAL B 1 36 ? 13.656 26.453 9.766 1 91.88 36 VAL B N 1
ATOM 2769 C CA . VAL B 1 36 ? 12.695 27.125 8.883 1 91.88 36 VAL B CA 1
ATOM 2770 C C . VAL B 1 36 ? 13.258 28.469 8.43 1 91.88 36 VAL B C 1
ATOM 2772 O O . VAL B 1 36 ? 13.047 28.875 7.289 1 91.88 36 VAL B O 1
ATOM 2775 N N . ASP B 1 37 ? 13.891 29.172 9.266 1 92.5 37 ASP B N 1
ATOM 2776 C CA . ASP B 1 37 ? 14.445 30.469 8.906 1 92.5 37 ASP B CA 1
ATOM 2777 C C . ASP B 1 37 ? 15.445 30.344 7.762 1 92.5 37 ASP B C 1
ATOM 2779 O O . ASP B 1 37 ? 15.539 31.219 6.91 1 92.5 37 ASP B O 1
ATOM 2783 N N . GLU B 1 38 ? 16.203 29.25 7.785 1 92 38 GLU B N 1
ATOM 2784 C CA . GLU B 1 38 ? 17.172 29 6.715 1 92 38 GLU B CA 1
ATOM 2785 C C . GLU B 1 38 ? 16.453 28.719 5.391 1 92 38 GLU B C 1
ATOM 2787 O O . GLU B 1 38 ? 16.906 29.172 4.336 1 92 38 GLU B O 1
ATOM 2792 N N . LEU B 1 39 ? 15.383 27.984 5.445 1 92 39 LEU B N 1
ATOM 2793 C CA . LEU B 1 39 ? 14.594 27.719 4.242 1 92 39 LEU B CA 1
ATOM 2794 C C . LEU B 1 39 ? 14.055 29.016 3.645 1 92 39 LEU B C 1
ATOM 2796 O O . LEU B 1 39 ? 14.133 29.219 2.432 1 92 39 LEU B O 1
ATOM 2800 N N . ILE B 1 40 ? 13.57 29.891 4.496 1 93.31 40 ILE B N 1
ATOM 2801 C CA . ILE B 1 40 ? 12.953 31.156 4.066 1 93.31 40 ILE B CA 1
ATOM 2802 C C . ILE B 1 40 ? 14.031 32.094 3.502 1 93.31 40 ILE B C 1
ATOM 2804 O O . ILE B 1 40 ? 13.828 32.688 2.453 1 93.31 40 ILE B O 1
ATOM 2808 N N . ARG B 1 41 ? 15.141 32.125 4.137 1 92.56 41 ARG B N 1
ATOM 2809 C CA . ARG B 1 41 ? 16.234 33 3.678 1 92.56 41 ARG B CA 1
ATOM 2810 C C . ARG B 1 41 ? 16.734 32.562 2.305 1 92.56 41 ARG B C 1
ATOM 2812 O O . ARG B 1 41 ? 17.141 33.375 1.496 1 92.56 41 ARG B O 1
ATOM 2819 N N . GLY B 1 42 ? 16.641 31.281 2.119 1 91.06 42 GLY B N 1
ATOM 2820 C CA . GLY B 1 42 ? 17.109 30.734 0.857 1 91.06 42 GLY B CA 1
ATOM 2821 C C . GLY B 1 42 ? 16.141 30.969 -0.287 1 91.06 42 GLY B C 1
ATOM 2822 O O . GLY B 1 42 ? 16.453 30.672 -1.442 1 91.06 42 GLY B O 1
ATOM 2823 N N . LEU B 1 43 ? 15.016 31.5 0.031 1 93.19 43 LEU B N 1
ATOM 2824 C CA . LEU B 1 43 ? 13.977 31.703 -0.97 1 93.19 43 LEU B CA 1
ATOM 2825 C C . LEU B 1 43 ? 13.406 33.125 -0.883 1 93.19 43 LEU B C 1
ATOM 2827 O O . LEU B 1 43 ? 12.234 33.312 -0.545 1 93.19 43 LEU B O 1
ATOM 2831 N N . PRO B 1 44 ? 14.086 34.125 -1.289 1 92.81 44 PRO B N 1
ATOM 2832 C CA . PRO B 1 44 ? 13.672 35.531 -1.151 1 92.81 44 PRO B CA 1
ATOM 2833 C C . PRO B 1 44 ? 12.383 35.844 -1.917 1 92.81 44 PRO B C 1
ATOM 2835 O O . PRO B 1 44 ? 11.68 36.812 -1.583 1 92.81 44 PRO B O 1
ATOM 2838 N N . GLU B 1 45 ? 12.07 35.031 -2.916 1 90.75 45 GLU B N 1
ATOM 2839 C CA . GLU B 1 45 ? 10.859 35.219 -3.709 1 90.75 45 GLU B CA 1
ATOM 2840 C C . GLU B 1 45 ? 9.617 35.188 -2.826 1 90.75 45 GLU B C 1
ATOM 2842 O O . GLU B 1 45 ? 8.578 35.75 -3.197 1 90.75 45 GLU B O 1
ATOM 2847 N N . LEU B 1 46 ? 9.703 34.625 -1.633 1 94.12 46 LEU B N 1
ATOM 2848 C CA . LEU B 1 46 ? 8.555 34.531 -0.732 1 94.12 46 LEU B CA 1
ATOM 2849 C C . LEU B 1 46 ? 8.055 35.906 -0.324 1 94.12 46 LEU B C 1
ATOM 2851 O O . LEU B 1 46 ? 6.852 36.094 -0.124 1 94.12 46 LEU B O 1
ATOM 2855 N N . GLU B 1 47 ? 8.922 36.844 -0.235 1 90.5 47 GLU B N 1
ATOM 2856 C CA . GLU B 1 47 ? 8.586 38.188 0.21 1 90.5 47 GLU B CA 1
ATOM 2857 C C . GLU B 1 47 ? 7.641 38.875 -0.773 1 90.5 47 GLU B C 1
ATOM 2859 O O . GLU B 1 47 ? 6.871 39.75 -0.391 1 90.5 47 GLU B O 1
ATOM 2864 N N . HIS B 1 48 ? 7.711 38.438 -1.987 1 91.19 48 HIS B N 1
ATOM 2865 C CA . HIS B 1 48 ? 6.871 39.062 -3.018 1 91.19 48 HIS B CA 1
ATOM 2866 C C . HIS B 1 48 ? 5.473 38.438 -3.012 1 91.19 48 HIS B C 1
ATOM 2868 O O . HIS B 1 48 ? 4.562 38.969 -3.66 1 91.19 48 HIS B O 1
ATOM 2874 N N . VAL B 1 49 ? 5.312 37.406 -2.256 1 92.31 49 VAL B N 1
ATOM 2875 C CA . VAL B 1 49 ? 4.051 36.656 -2.283 1 92.31 49 VAL B CA 1
ATOM 2876 C C . VAL B 1 49 ? 3.209 37.062 -1.067 1 92.31 49 VAL B C 1
ATOM 2878 O O . VAL B 1 49 ? 2.016 37.344 -1.195 1 92.31 49 VAL B O 1
ATOM 2881 N N . ALA B 1 50 ? 3.84 37.062 0.079 1 94.44 50 ALA B N 1
ATOM 2882 C CA . ALA B 1 50 ? 3.119 37.344 1.322 1 94.44 50 ALA B CA 1
ATOM 2883 C C . ALA B 1 50 ? 4.066 37.812 2.42 1 94.44 50 ALA B C 1
ATOM 2885 O O . ALA B 1 50 ? 5.289 37.719 2.27 1 94.44 50 ALA B O 1
ATOM 2886 N N . GLU B 1 51 ? 3.457 38.438 3.463 1 95.69 51 GLU B N 1
ATOM 2887 C CA . GLU B 1 51 ? 4.195 38.562 4.715 1 95.69 51 GLU B CA 1
ATOM 2888 C C . GLU B 1 51 ? 4.34 37.219 5.422 1 95.69 51 GLU B C 1
ATOM 2890 O O . GLU B 1 51 ? 3.348 36.531 5.676 1 95.69 51 GLU B O 1
ATOM 2895 N N . ILE B 1 52 ? 5.578 36.875 5.738 1 96.19 52 ILE B N 1
ATOM 2896 C CA . ILE B 1 52 ? 5.832 35.531 6.254 1 96.19 52 ILE B CA 1
ATOM 2897 C C . ILE B 1 52 ? 6.188 35.594 7.738 1 96.19 52 ILE B C 1
ATOM 2899 O O . ILE B 1 52 ? 7.012 36.438 8.148 1 96.19 52 ILE B O 1
ATOM 2903 N N . THR B 1 53 ? 5.555 34.875 8.492 1 95.75 53 THR B N 1
ATOM 2904 C CA . THR B 1 53 ? 5.961 34.5 9.844 1 95.75 53 THR B CA 1
ATOM 2905 C C . THR B 1 53 ? 6.188 33 9.953 1 95.75 53 THR B C 1
ATOM 2907 O O . THR B 1 53 ? 5.57 32.219 9.234 1 95.75 53 THR B O 1
ATOM 2910 N N . SER B 1 54 ? 7.172 32.594 10.789 1 95.94 54 SER B N 1
ATOM 2911 C CA . SER B 1 54 ? 7.461 31.172 10.852 1 95.94 54 SER B CA 1
ATOM 2912 C C . SER B 1 54 ? 7.621 30.703 12.289 1 95.94 54 SER B C 1
ATOM 2914 O O . SER B 1 54 ? 7.906 31.516 13.188 1 95.94 54 SER B O 1
ATOM 2916 N N . GLN B 1 55 ? 7.34 29.484 12.523 1 96.25 55 GLN B N 1
ATOM 2917 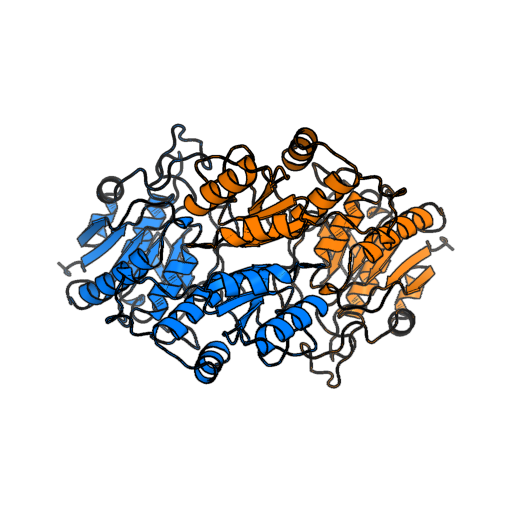C CA . GLN B 1 55 ? 7.52 28.797 13.789 1 96.25 55 GLN B CA 1
ATOM 2918 C C . GLN B 1 55 ? 8.109 27.406 13.578 1 96.25 55 GLN B C 1
ATOM 2920 O O . GLN B 1 55 ? 7.605 26.625 12.758 1 96.25 55 GLN B O 1
ATOM 2925 N N . GLN B 1 56 ? 9.164 27.172 14.352 1 95.94 56 GLN B N 1
ATOM 2926 C CA . GLN B 1 56 ? 9.727 25.812 14.359 1 95.94 56 GLN B CA 1
ATOM 2927 C C . GLN B 1 56 ? 9.016 24.938 15.383 1 95.94 56 GLN B C 1
ATOM 2929 O O . GLN B 1 56 ? 9.18 25.109 16.594 1 95.94 56 GLN B O 1
ATOM 2934 N N . ILE B 1 57 ? 8.258 23.984 14.93 1 95.94 57 ILE B N 1
ATOM 2935 C CA . ILE B 1 57 ? 7.5 23.094 15.812 1 95.94 57 ILE B CA 1
ATOM 2936 C C . ILE B 1 57 ? 8.391 21.953 16.281 1 95.94 57 ILE B C 1
ATOM 2938 O O . ILE B 1 57 ? 8.398 21.625 17.469 1 95.94 57 ILE B O 1
ATOM 2942 N N . CYS B 1 58 ? 9.062 21.312 15.406 1 93.44 58 CYS B N 1
ATOM 2943 C CA . CYS B 1 58 ? 10.047 20.266 15.633 1 93.44 58 CYS B CA 1
ATOM 2944 C C . CYS B 1 58 ? 10.938 20.078 14.406 1 93.44 58 CYS B C 1
ATOM 2946 O O . CYS B 1 58 ? 10.797 20.781 13.414 1 93.44 58 CYS B O 1
ATOM 2948 N N . ASN B 1 59 ? 11.93 19.25 14.539 1 92.5 59 ASN B N 1
ATOM 2949 C CA . ASN B 1 59 ? 12.844 18.922 13.453 1 92.5 59 ASN B CA 1
ATOM 2950 C C . ASN B 1 59 ? 13.07 17.406 13.359 1 92.5 59 ASN B C 1
ATOM 2952 O O . ASN B 1 59 ? 14.18 16.938 13.617 1 92.5 59 ASN B O 1
ATOM 2956 N N . LEU B 1 60 ? 12.055 16.781 12.836 1 91.12 60 LEU B N 1
ATOM 2957 C CA . LEU B 1 60 ? 12.055 15.328 12.844 1 91.12 60 LEU B CA 1
ATOM 2958 C C . LEU B 1 60 ? 11.789 14.773 11.453 1 91.12 60 LEU B C 1
ATOM 2960 O O . LEU B 1 60 ? 11.227 15.469 10.602 1 91.12 60 LEU B O 1
ATOM 2964 N N . GLY B 1 61 ? 12.312 13.531 11.242 1 92.44 61 GLY B N 1
ATOM 2965 C CA . GLY B 1 61 ? 11.695 12.766 10.172 1 92.44 61 GLY B CA 1
ATOM 2966 C C . GLY B 1 61 ? 10.234 12.453 10.422 1 92.44 61 GLY B C 1
ATOM 2967 O O . GLY B 1 61 ? 9.836 12.188 11.555 1 92.44 61 GLY B O 1
ATOM 2968 N N . SER B 1 62 ? 9.445 12.516 9.391 1 94.56 62 SER B N 1
ATOM 2969 C CA . SER B 1 62 ? 8 12.461 9.555 1 94.56 62 SER B CA 1
ATOM 2970 C C . SER B 1 62 ? 7.57 11.148 10.211 1 94.56 62 SER B C 1
ATOM 2972 O O . SER B 1 62 ? 6.551 11.102 10.906 1 94.56 62 SER B O 1
ATOM 2974 N N . PRO B 1 63 ? 8.258 10.008 10.062 1 94.31 63 PRO B N 1
ATOM 2975 C CA . PRO B 1 63 ? 7.859 8.797 10.781 1 94.31 63 PRO B CA 1
ATOM 2976 C C . PRO B 1 63 ? 7.914 8.961 12.297 1 94.31 63 PRO B C 1
ATOM 2978 O O . PRO B 1 63 ? 7.328 8.156 13.031 1 94.31 63 PRO B O 1
ATOM 2981 N N . ASP B 1 64 ? 8.602 9.945 12.758 1 94.56 64 ASP B N 1
ATOM 2982 C CA . ASP B 1 64 ? 8.773 10.148 14.195 1 94.56 64 ASP B CA 1
ATOM 2983 C C . ASP B 1 64 ? 7.809 11.211 14.719 1 94.56 64 ASP B C 1
ATOM 2985 O O . ASP B 1 64 ? 7.816 11.523 15.914 1 94.56 64 ASP B O 1
ATOM 2989 N N . LEU B 1 65 ? 7.023 11.789 13.852 1 95 65 LEU B N 1
ATOM 2990 C CA . LEU B 1 65 ? 5.996 12.734 14.266 1 95 65 LEU B CA 1
ATOM 2991 C C . LEU B 1 65 ? 4.855 12.016 14.984 1 95 65 LEU B C 1
ATOM 2993 O O . LEU B 1 65 ? 4.125 11.234 14.367 1 95 65 LEU B O 1
ATOM 2997 N N . ASN B 1 66 ? 4.766 12.234 16.297 1 95.81 66 ASN B N 1
ATOM 2998 C CA . ASN B 1 66 ? 3.732 11.547 17.062 1 95.81 66 ASN B CA 1
ATOM 2999 C C . ASN B 1 66 ? 2.498 12.422 17.266 1 95.81 66 ASN B C 1
ATOM 3001 O O . ASN B 1 66 ? 2.479 13.578 16.828 1 95.81 66 ASN B O 1
ATOM 3005 N N . SER B 1 67 ? 1.471 11.859 17.922 1 97.5 67 SER B N 1
ATOM 3006 C CA . SER B 1 67 ? 0.184 12.539 17.984 1 97.5 67 SER B CA 1
ATOM 3007 C C . SER B 1 67 ? 0.213 13.672 19.016 1 97.5 67 SER B C 1
ATOM 3009 O O . SER B 1 67 ? -0.66 14.539 19.016 1 97.5 67 SER B O 1
ATOM 3011 N N . GLU B 1 68 ? 1.215 13.688 19.922 1 97.94 68 GLU B N 1
ATOM 3012 C CA . GLU B 1 68 ? 1.397 14.852 20.781 1 97.94 68 GLU B CA 1
ATOM 3013 C C . GLU B 1 68 ? 1.663 16.109 19.969 1 97.94 68 GLU B C 1
ATOM 3015 O O . GLU B 1 68 ? 1.026 17.141 20.172 1 97.94 68 GLU B O 1
ATOM 3020 N N . VAL B 1 69 ? 2.572 15.977 19.031 1 97.5 69 VAL B N 1
ATOM 3021 C CA . VAL B 1 69 ? 2.939 17.094 18.156 1 97.5 69 VAL B CA 1
ATOM 3022 C C . VAL B 1 69 ? 1.756 17.469 17.266 1 97.5 69 VAL B C 1
ATOM 3024 O O . VAL B 1 69 ? 1.469 18.641 17.078 1 97.5 69 VAL B O 1
ATOM 3027 N N . LEU B 1 70 ? 1.03 16.5 16.75 1 98.25 70 LEU B N 1
ATOM 3028 C CA . LEU B 1 70 ? -0.071 16.734 15.828 1 98.25 70 LEU B CA 1
ATOM 3029 C C . LEU B 1 70 ? -1.197 17.5 16.516 1 98.25 70 LEU B C 1
ATOM 3031 O O . LEU B 1 70 ? -1.747 18.453 15.945 1 98.25 70 LEU B O 1
ATOM 3035 N N . ILE B 1 71 ? -1.568 17.078 17.734 1 98.62 71 ILE B N 1
ATOM 3036 C CA . ILE B 1 71 ? -2.633 17.734 18.469 1 98.62 71 ILE B CA 1
ATOM 3037 C C . ILE B 1 71 ? -2.242 19.188 18.75 1 98.62 71 ILE B C 1
ATOM 3039 O O . ILE B 1 71 ? -3.02 20.109 18.484 1 98.62 71 ILE B O 1
ATOM 3043 N N . SER B 1 72 ? -0.992 19.375 19.203 1 98.5 72 SER B N 1
ATOM 3044 C CA . SER B 1 72 ? -0.509 20.719 19.5 1 98.5 72 SER B CA 1
ATOM 3045 C C . SER B 1 72 ? -0.5 21.594 18.266 1 98.5 72 SER B C 1
ATOM 3047 O O . SER B 1 72 ? -0.89 22.766 18.312 1 98.5 72 SER B O 1
ATOM 3049 N N . LEU B 1 73 ? -0.022 21.031 17.203 1 98.5 73 LEU B N 1
ATOM 3050 C CA . LEU B 1 73 ? 0.045 21.75 15.938 1 98.5 73 LEU B CA 1
ATOM 3051 C C . LEU B 1 73 ? -1.347 22.172 15.477 1 98.5 73 LEU B C 1
ATOM 3053 O O . LEU B 1 73 ? -1.551 23.328 15.094 1 98.5 73 LEU B O 1
ATOM 3057 N N . SER B 1 74 ? -2.309 21.266 15.492 1 98.75 74 SER B N 1
ATOM 3058 C CA . SER B 1 74 ? -3.68 21.547 15.078 1 98.75 74 SER B CA 1
ATOM 3059 C C . SER B 1 74 ? -4.297 22.656 15.938 1 98.75 74 SER B C 1
ATOM 3061 O O . SER B 1 74 ? -4.922 23.578 15.406 1 98.75 74 SER B O 1
ATOM 3063 N N . GLN B 1 75 ? -4.129 22.578 17.25 1 98.56 75 GLN B N 1
ATOM 3064 C CA . GLN B 1 75 ? -4.672 23.578 18.172 1 98.56 75 GLN B CA 1
ATOM 3065 C C . GLN B 1 75 ? -4.062 24.953 17.922 1 98.56 75 GLN B C 1
ATOM 3067 O O . GLN B 1 75 ? -4.773 25.969 17.906 1 98.56 75 GLN B O 1
ATOM 3072 N N . GLN B 1 76 ? -2.779 24.953 17.688 1 98.25 76 GLN B N 1
ATOM 3073 C CA . GLN B 1 76 ? -2.088 26.203 17.422 1 98.25 76 GLN B CA 1
ATOM 3074 C C . GLN B 1 76 ? -2.549 26.828 16.109 1 98.25 76 GLN B C 1
ATOM 3076 O O . GLN B 1 76 ? -2.805 28.031 16.031 1 98.25 76 GLN B O 1
ATOM 3081 N N . ILE B 1 77 ? -2.611 26.016 15.07 1 98.5 77 ILE B N 1
ATOM 3082 C CA . ILE B 1 77 ? -3.035 26.5 13.758 1 98.5 77 ILE B CA 1
ATOM 3083 C C . ILE B 1 77 ? -4.445 27.078 13.852 1 98.5 77 ILE B C 1
ATOM 3085 O O . ILE B 1 77 ? -4.715 28.156 13.312 1 98.5 77 ILE B O 1
ATOM 3089 N N . GLU B 1 78 ? -5.352 26.375 14.516 1 97.62 78 GLU B N 1
ATOM 3090 C CA . GLU B 1 78 ? -6.723 26.844 14.672 1 97.62 78 GLU B CA 1
ATOM 3091 C C . GLU B 1 78 ? -6.754 28.219 15.336 1 97.62 78 GLU B C 1
ATOM 3093 O O . GLU B 1 78 ? -7.496 29.109 14.914 1 97.62 78 GLU B O 1
ATOM 3098 N N . ARG B 1 79 ? -5.949 28.406 16.344 1 97.38 79 ARG B N 1
ATOM 3099 C CA . ARG B 1 79 ? -5.887 29.688 17.047 1 97.38 79 ARG B CA 1
ATOM 3100 C C . ARG B 1 79 ? -5.355 30.797 16.141 1 97.38 79 ARG B C 1
ATOM 3102 O O . ARG B 1 79 ? -5.926 31.891 16.094 1 97.38 79 ARG B O 1
ATOM 3109 N N . ASP B 1 80 ? -4.312 30.5 15.461 1 97.88 80 ASP B N 1
ATOM 3110 C CA . ASP B 1 80 ? -3.672 31.5 14.617 1 97.88 80 ASP B CA 1
ATOM 3111 C C . ASP B 1 80 ? -4.582 31.906 13.461 1 97.88 80 ASP B C 1
ATOM 3113 O O . ASP B 1 80 ? -4.574 33.062 13.039 1 97.88 80 ASP B O 1
ATOM 3117 N N . LEU B 1 81 ? -5.348 31 12.961 1 97.69 81 LEU B N 1
ATOM 3118 C CA . LEU B 1 81 ? -6.215 31.266 11.82 1 97.69 81 LEU B CA 1
ATOM 3119 C C . LEU B 1 81 ? -7.41 32.125 12.227 1 97.69 81 LEU B C 1
ATOM 3121 O O . LEU B 1 81 ? -8.133 32.625 11.375 1 97.69 81 LEU B O 1
ATOM 3125 N N . MET B 1 82 ? -7.637 32.312 13.516 1 96.69 82 MET B N 1
ATOM 3126 C CA . MET B 1 82 ? -8.688 33.219 13.984 1 96.69 82 MET B CA 1
ATOM 3127 C C . MET B 1 82 ? -8.312 34.688 13.75 1 96.69 82 MET B C 1
ATOM 3129 O O . MET B 1 82 ? -9.172 35.562 13.742 1 96.69 82 MET B O 1
ATOM 3133 N N . ASP B 1 83 ? -7.012 34.938 13.641 1 96.31 83 ASP B N 1
ATOM 3134 C CA . ASP B 1 83 ? -6.527 36.281 13.344 1 96.31 83 ASP B CA 1
ATOM 3135 C C . ASP B 1 83 ? -6.848 36.656 11.906 1 96.31 83 ASP B C 1
ATOM 3137 O O . ASP B 1 83 ? -6.375 36.031 10.961 1 96.31 83 ASP B O 1
ATOM 3141 N N . ASP B 1 84 ? -7.547 37.75 11.727 1 95.06 84 ASP B N 1
ATOM 3142 C CA . ASP B 1 84 ? -8.008 38.188 10.414 1 95.06 84 ASP B CA 1
ATOM 3143 C C . ASP B 1 84 ? -6.836 38.562 9.516 1 95.06 84 ASP B C 1
ATOM 3145 O O . ASP B 1 84 ? -6.961 38.531 8.289 1 95.06 84 ASP B O 1
ATOM 3149 N N . SER B 1 85 ? -5.738 38.875 10.109 1 95.62 85 SER B N 1
ATOM 3150 C CA . SER B 1 85 ? -4.578 39.281 9.32 1 95.62 85 SER B CA 1
ATOM 3151 C C . SER B 1 85 ? -3.887 38.062 8.695 1 95.62 85 SER B C 1
ATOM 3153 O O . SER B 1 85 ? -3.061 38.219 7.793 1 95.62 85 SER B O 1
ATOM 3155 N N . VAL B 1 86 ? -4.199 36.875 9.25 1 97.25 86 VAL B N 1
ATOM 3156 C CA . VAL B 1 86 ? -3.598 35.656 8.719 1 97.25 86 VAL B CA 1
ATOM 3157 C C . VAL B 1 86 ? -4.434 35.156 7.559 1 97.25 86 VAL B C 1
ATOM 3159 O O . VAL B 1 86 ? -5.621 34.844 7.719 1 97.25 86 VAL B O 1
ATOM 3162 N N . SER B 1 87 ? -3.824 35 6.395 1 97.12 87 SER B N 1
ATOM 3163 C CA . SER B 1 87 ? -4.508 34.5 5.195 1 97.12 87 SER B CA 1
ATOM 3164 C C . SER B 1 87 ? -4.559 33 5.152 1 97.12 87 SER B C 1
ATOM 3166 O O . SER B 1 87 ? -5.508 32.406 4.617 1 97.12 87 SER B O 1
ATOM 3168 N N . GLY B 1 88 ? -3.572 32.375 5.637 1 98.06 88 GLY B N 1
ATOM 3169 C CA . GLY B 1 88 ? -3.436 30.938 5.629 1 98.06 88 GLY B CA 1
ATOM 3170 C C . GLY B 1 88 ? -2.148 30.453 6.27 1 98.06 88 GLY B C 1
ATOM 3171 O O . GLY B 1 88 ? -1.365 31.266 6.781 1 98.06 88 GLY B O 1
ATOM 3172 N N . VAL B 1 89 ? -1.977 29.203 6.312 1 98.62 89 VAL B N 1
ATOM 3173 C CA . VAL B 1 89 ? -0.782 28.641 6.93 1 98.62 89 VAL B CA 1
ATOM 3174 C C . VAL B 1 89 ? -0.169 27.594 6.012 1 98.62 89 VAL B C 1
ATOM 3176 O O . VAL B 1 89 ? -0.866 27 5.184 1 98.62 89 VAL B O 1
ATOM 3179 N N . VAL B 1 90 ? 1.136 27.406 6.141 1 98.75 90 VAL B N 1
ATOM 3180 C CA . VAL B 1 90 ? 1.914 26.375 5.473 1 98.75 90 VAL B CA 1
ATOM 3181 C C . VAL B 1 90 ? 2.615 25.5 6.516 1 98.75 90 VAL B C 1
ATOM 3183 O O . VAL B 1 90 ? 3.146 26.016 7.504 1 98.75 90 VAL B O 1
ATOM 3186 N N . VAL B 1 91 ? 2.537 24.219 6.387 1 98.75 91 VAL B N 1
ATOM 3187 C CA . VAL B 1 91 ? 3.271 23.281 7.227 1 98.75 91 VAL B CA 1
ATOM 3188 C C . VAL B 1 91 ? 4.305 22.531 6.383 1 98.75 91 VAL B C 1
ATOM 3190 O O . VAL B 1 91 ? 3.945 21.766 5.484 1 98.75 91 VAL B O 1
ATOM 3193 N N . THR B 1 92 ? 5.57 22.766 6.629 1 98.31 92 THR B N 1
ATOM 3194 C CA . THR B 1 92 ? 6.602 21.938 6.008 1 98.31 92 THR B CA 1
ATOM 3195 C C . THR B 1 92 ? 6.695 20.578 6.695 1 98.31 92 THR B C 1
ATOM 3197 O O . THR B 1 92 ? 6.605 20.5 7.922 1 98.31 92 THR B O 1
ATOM 3200 N N . HIS B 1 93 ? 6.832 19.562 5.98 1 97.94 93 HIS B N 1
ATOM 3201 C CA . HIS B 1 93 ? 6.656 18.203 6.508 1 97.94 93 HIS B CA 1
ATOM 3202 C C . HIS B 1 93 ? 7.453 17.188 5.699 1 97.94 93 HIS B C 1
ATOM 3204 O O . HIS B 1 93 ? 7.789 17.438 4.539 1 97.94 93 HIS B O 1
ATOM 3210 N N . GLY B 1 94 ? 7.855 16.094 6.348 1 96.75 94 GLY B N 1
ATOM 3211 C CA . GLY B 1 94 ? 8.398 14.969 5.598 1 96.75 94 GLY B CA 1
ATOM 3212 C C . GLY B 1 94 ? 7.359 14.273 4.734 1 96.75 94 GLY B C 1
ATOM 3213 O O . GLY B 1 94 ? 6.203 14.133 5.137 1 96.75 94 GLY B O 1
ATOM 3214 N N . THR B 1 95 ? 7.812 13.727 3.59 1 96.81 95 THR B N 1
ATOM 3215 C CA . THR B 1 95 ? 6.875 13.203 2.602 1 96.81 95 THR B CA 1
ATOM 3216 C C . THR B 1 95 ? 6.391 11.812 2.996 1 96.81 95 THR B C 1
ATOM 3218 O O . THR B 1 95 ? 5.367 11.336 2.5 1 96.81 95 THR B O 1
ATOM 3221 N N . ASP B 1 96 ? 7.035 11.109 3.895 1 96.5 96 ASP B N 1
ATOM 3222 C CA . ASP B 1 96 ? 6.699 9.727 4.219 1 96.5 96 ASP B CA 1
ATOM 3223 C C . ASP B 1 96 ? 5.316 9.625 4.855 1 96.5 96 ASP B C 1
ATOM 3225 O O . ASP B 1 96 ? 4.617 8.625 4.684 1 96.5 96 ASP B O 1
ATOM 3229 N N . THR B 1 97 ? 4.898 10.664 5.664 1 97.75 97 THR B N 1
ATOM 3230 C CA . THR B 1 97 ? 3.611 10.594 6.344 1 97.75 97 THR B CA 1
ATOM 3231 C C . THR B 1 97 ? 2.84 11.906 6.18 1 97.75 97 THR B C 1
ATOM 3233 O O . THR B 1 97 ? 1.967 12.219 6.992 1 97.75 97 THR B O 1
ATOM 3236 N N . ILE B 1 98 ? 3.205 12.703 5.137 1 98.44 98 ILE B N 1
ATOM 3237 C CA . ILE B 1 98 ? 2.605 14.016 4.938 1 98.44 98 ILE B CA 1
ATOM 3238 C C . ILE B 1 98 ? 1.104 13.867 4.699 1 98.44 98 ILE B C 1
ATOM 3240 O O . ILE B 1 98 ? 0.312 14.703 5.141 1 98.44 98 ILE B O 1
ATOM 3244 N N . GLU B 1 99 ? 0.697 12.812 4.004 1 98.25 99 GLU B N 1
ATOM 3245 C CA . GLU B 1 99 ? -0.726 12.633 3.732 1 98.25 99 GLU B CA 1
ATOM 3246 C C . GLU B 1 99 ? -1.501 12.359 5.016 1 98.25 99 GLU B C 1
ATOM 3248 O O . GLU B 1 99 ? -2.658 12.758 5.148 1 98.25 99 GLU B O 1
ATOM 3253 N N . GLU B 1 100 ? -0.883 11.703 5.992 1 98.44 100 GLU B N 1
ATOM 3254 C CA . GLU B 1 100 ? -1.514 11.438 7.281 1 98.44 100 GLU B CA 1
ATOM 3255 C C . GLU B 1 100 ? -1.716 12.719 8.078 1 98.44 100 GLU B C 1
ATOM 3257 O O . GLU B 1 100 ? -2.801 12.961 8.609 1 98.44 100 GLU B O 1
ATOM 3262 N N . THR B 1 101 ? -0.666 13.523 8.117 1 98.69 101 THR B N 1
ATOM 3263 C CA . THR B 1 101 ? -0.752 14.789 8.836 1 98.69 101 THR B CA 1
ATOM 3264 C C . THR B 1 101 ? -1.758 15.719 8.172 1 98.69 101 THR B C 1
ATOM 3266 O O . THR B 1 101 ? -2.537 16.391 8.852 1 98.69 101 THR B O 1
ATOM 3269 N N . ALA B 1 102 ? -1.755 15.773 6.832 1 98.75 102 ALA B N 1
ATOM 3270 C CA . ALA B 1 102 ? -2.699 16.609 6.102 1 98.75 102 ALA B CA 1
ATOM 3271 C C . ALA B 1 102 ? -4.141 16.188 6.387 1 98.75 102 ALA B C 1
ATOM 3273 O O . ALA B 1 102 ? -5.004 17.047 6.625 1 98.75 102 ALA B O 1
ATOM 3274 N N . PHE B 1 103 ? -4.414 14.93 6.371 1 98.69 103 PHE B N 1
ATOM 3275 C CA . PHE B 1 103 ? -5.75 14.406 6.625 1 98.69 103 PHE B CA 1
ATOM 3276 C C . PHE B 1 103 ? -6.184 14.703 8.055 1 98.69 103 PHE B C 1
ATOM 3278 O O . PHE B 1 103 ? -7.332 15.094 8.297 1 98.69 103 PHE B O 1
ATOM 3285 N N . PHE B 1 104 ? -5.273 14.555 9.023 1 98.81 104 PHE B N 1
ATOM 3286 C CA . PHE B 1 104 ? -5.539 14.875 10.422 1 98.81 104 PHE B CA 1
ATOM 3287 C C . PHE B 1 104 ? -5.953 16.328 10.57 1 98.81 104 PHE B C 1
ATOM 3289 O O . PHE B 1 104 ? -6.969 16.641 11.203 1 98.81 104 PHE B O 1
ATOM 3296 N N . LEU B 1 105 ? -5.16 17.203 9.961 1 98.88 105 LEU B N 1
ATOM 3297 C CA . LEU B 1 105 ? -5.449 18.625 10.062 1 98.88 105 LEU B CA 1
ATOM 3298 C C . LEU B 1 105 ? -6.762 18.969 9.359 1 98.88 105 LEU B C 1
ATOM 3300 O O . LEU B 1 105 ? -7.516 19.828 9.82 1 98.88 105 LEU B O 1
ATOM 3304 N N . ASP B 1 106 ? -7.02 18.328 8.25 1 98.56 106 ASP B N 1
ATOM 3305 C CA . ASP B 1 106 ? -8.273 18.547 7.527 1 98.56 106 ASP B CA 1
ATOM 3306 C C . ASP B 1 106 ? -9.477 18.25 8.414 1 98.56 106 ASP B C 1
ATOM 3308 O O . ASP B 1 106 ? -10.492 18.938 8.352 1 98.56 106 ASP B O 1
ATOM 3312 N N . LEU B 1 107 ? -9.336 17.219 9.242 1 98.38 107 LEU B N 1
ATOM 3313 C CA . LEU B 1 107 ? -10.445 16.766 10.062 1 98.38 107 LEU B CA 1
ATOM 3314 C C . LEU B 1 107 ? -10.531 17.562 11.359 1 98.38 107 LEU B C 1
ATOM 3316 O O . LEU B 1 107 ? -11.547 17.516 12.055 1 98.38 107 LEU B O 1
ATOM 3320 N N . THR B 1 108 ? -9.508 18.312 11.703 1 98.75 108 THR B N 1
ATOM 3321 C CA . THR B 1 108 ? -9.484 18.875 13.047 1 98.75 108 THR B CA 1
ATOM 3322 C C . THR B 1 108 ? -9.477 20.391 13 1 98.75 108 THR B C 1
ATOM 3324 O O . THR B 1 108 ? -9.641 21.062 14.023 1 98.75 108 THR B O 1
ATOM 3327 N N . ILE B 1 109 ? -9.312 21 11.852 1 98.12 109 ILE B N 1
ATOM 3328 C CA . ILE B 1 109 ? -9.352 22.453 11.695 1 98.12 109 ILE B CA 1
ATOM 3329 C C . ILE B 1 109 ? -10.672 22.859 11.047 1 98.12 109 ILE B C 1
ATOM 3331 O O . ILE B 1 109 ? -11.016 22.391 9.969 1 98.12 109 ILE B O 1
ATOM 3335 N N . LYS B 1 110 ? -11.328 23.719 11.625 1 96.38 110 LYS B N 1
ATOM 3336 C CA . LYS B 1 110 ? -12.656 24.141 11.18 1 96.38 110 LYS B CA 1
ATOM 3337 C C . LYS B 1 110 ? -12.562 25.344 10.242 1 96.38 110 LYS B C 1
ATOM 3339 O O . LYS B 1 110 ? -13.453 25.562 9.414 1 96.38 110 LYS B O 1
ATOM 3344 N N . SER B 1 111 ? -11.547 26.172 10.344 1 97.12 111 SER B N 1
ATOM 3345 C CA . SER B 1 111 ? -11.391 27.406 9.578 1 97.12 111 SER B CA 1
ATOM 3346 C C . SER B 1 111 ? -11.531 27.141 8.078 1 97.12 111 SER B C 1
ATOM 3348 O O . SER B 1 111 ? -11.094 26.109 7.582 1 97.12 111 SER B O 1
ATOM 3350 N N . ASP B 1 112 ? -12.078 28.078 7.379 1 96.69 112 ASP B N 1
ATOM 3351 C CA . ASP B 1 112 ? -12.18 27.984 5.926 1 96.69 112 ASP B CA 1
ATOM 3352 C C . ASP B 1 112 ? -10.906 28.484 5.254 1 96.69 112 ASP B C 1
ATOM 3354 O O . ASP B 1 112 ? -10.742 28.359 4.035 1 96.69 112 ASP B O 1
ATOM 3358 N N . LYS B 1 113 ? -10.023 29.109 6.027 1 98 113 LYS B N 1
ATOM 3359 C CA . LYS B 1 113 ? -8.766 29.594 5.477 1 98 113 LYS B CA 1
ATOM 3360 C C . LYS B 1 113 ? -7.855 28.453 5.062 1 98 113 LYS B C 1
ATOM 3362 O O . LYS B 1 113 ? -7.922 27.359 5.637 1 98 113 LYS B O 1
ATOM 3367 N N . PRO B 1 114 ? -7.008 28.672 4.105 1 98.12 114 PRO B N 1
ATOM 3368 C CA . PRO B 1 114 ? -6.203 27.594 3.553 1 98.12 114 PRO B CA 1
ATOM 3369 C C . PRO B 1 114 ? -5.16 27.062 4.539 1 98.12 114 PRO B C 1
ATOM 3371 O O . PRO B 1 114 ? -4.488 27.859 5.211 1 98.12 114 PRO B O 1
ATOM 3374 N N . VAL B 1 115 ? -5.055 25.797 4.691 1 98.81 115 VAL B N 1
ATOM 3375 C CA . VAL B 1 115 ? -3.982 25.047 5.336 1 98.81 115 VAL B CA 1
ATOM 3376 C C . VAL B 1 115 ? -3.256 24.188 4.305 1 98.81 115 VAL B C 1
ATOM 3378 O O . VAL B 1 115 ? -3.863 23.328 3.678 1 98.81 115 VAL B O 1
ATOM 3381 N N . VAL B 1 116 ? -1.987 24.438 4.125 1 98.88 116 VAL B N 1
ATOM 3382 C CA . VAL B 1 116 ? -1.259 23.797 3.033 1 98.88 116 VAL B CA 1
ATOM 3383 C C . VAL B 1 116 ? -0.05 23.047 3.59 1 98.88 116 VAL B C 1
ATOM 3385 O O . VAL B 1 116 ? 0.803 23.641 4.254 1 98.88 116 VAL B O 1
ATOM 3388 N N . LEU B 1 117 ? -0.016 21.766 3.393 1 98.88 117 LEU B N 1
ATOM 3389 C CA . LEU B 1 117 ? 1.189 20.984 3.684 1 98.88 117 LEU B CA 1
ATOM 3390 C C . LEU B 1 117 ? 2.094 20.922 2.459 1 98.88 117 LEU B C 1
ATOM 3392 O O . LEU B 1 117 ? 1.611 20.766 1.334 1 98.88 117 LEU B O 1
ATOM 3396 N N . VAL B 1 118 ? 3.385 20.984 2.732 1 98.56 118 VAL B N 1
ATOM 3397 C CA . VAL B 1 118 ? 4.352 20.969 1.641 1 98.56 118 VAL B CA 1
ATOM 3398 C C . VAL B 1 118 ? 5.598 20.188 2.066 1 98.56 118 VAL B C 1
ATOM 3400 O O . VAL B 1 118 ? 5.996 20.234 3.232 1 98.56 118 VAL B O 1
ATOM 3403 N N . GLY B 1 119 ? 6.145 19.391 1.272 1 97.25 119 GLY B N 1
ATOM 3404 C CA . GLY B 1 119 ? 7.398 18.672 1.426 1 97.25 119 GLY B CA 1
ATOM 3405 C C . GLY B 1 119 ? 8.234 18.641 0.16 1 97.25 119 GLY B C 1
ATOM 3406 O O . GLY B 1 119 ? 8.031 19.469 -0.738 1 97.25 119 GLY B O 1
ATOM 3407 N N . SER B 1 120 ? 9.234 17.875 0.198 1 95.75 120 SER B N 1
ATOM 3408 C CA . SER B 1 120 ? 10.078 17.656 -0.971 1 95.75 120 SER B CA 1
ATOM 3409 C C . SER B 1 120 ? 10.586 16.219 -1.016 1 95.75 120 SER B C 1
ATOM 3411 O O . SER B 1 120 ? 10.664 15.555 0.017 1 95.75 120 SER B O 1
ATOM 3413 N N . MET B 1 121 ? 10.812 15.758 -2.25 1 94.31 121 MET B N 1
ATOM 3414 C CA . MET B 1 121 ? 11.367 14.414 -2.418 1 94.31 121 MET B CA 1
ATOM 3415 C C . MET B 1 121 ? 12.891 14.438 -2.379 1 94.31 121 MET B C 1
ATOM 3417 O O . MET B 1 121 ? 13.523 13.445 -2.023 1 94.31 121 MET B O 1
ATOM 3421 N N . ARG B 1 122 ? 13.477 15.555 -2.684 1 92.69 122 ARG B N 1
ATOM 3422 C CA . ARG B 1 122 ? 14.922 15.742 -2.619 1 92.69 122 ARG B CA 1
ATOM 3423 C C . ARG B 1 122 ? 15.305 16.688 -1.483 1 92.69 122 ARG B C 1
ATOM 3425 O O . ARG B 1 122 ? 14.562 17.609 -1.169 1 92.69 122 ARG B O 1
ATOM 3432 N N . PRO B 1 123 ? 16.5 16.359 -0.851 1 91.19 123 PRO B N 1
ATOM 3433 C CA . PRO B 1 123 ? 16.938 17.25 0.231 1 91.19 123 PRO B CA 1
ATOM 3434 C C . PRO B 1 123 ? 17.328 18.625 -0.267 1 91.19 123 PRO B C 1
ATOM 3436 O O . PRO B 1 123 ? 17.594 18.812 -1.458 1 91.19 123 PRO B O 1
ATOM 3439 N N . ALA B 1 124 ? 17.344 19.547 0.651 1 89.5 124 ALA B N 1
ATOM 3440 C CA . ALA B 1 124 ? 17.656 20.938 0.323 1 89.5 124 ALA B CA 1
ATOM 3441 C C . ALA B 1 124 ? 19.062 21.047 -0.272 1 89.5 124 ALA B C 1
ATOM 3443 O O . ALA B 1 124 ? 19.328 21.953 -1.07 1 89.5 124 ALA B O 1
ATOM 3444 N N . SER B 1 125 ? 19.891 20.094 0.041 1 86.75 125 SER B N 1
ATOM 3445 C CA . SER B 1 125 ? 21.281 20.141 -0.395 1 86.75 125 SER B CA 1
ATOM 3446 C C . SER B 1 125 ? 21.453 19.562 -1.799 1 86.75 125 SER B C 1
ATOM 3448 O O . SER B 1 125 ? 22.547 19.609 -2.373 1 86.75 125 SER B O 1
ATOM 3450 N N . SER B 1 126 ? 20.406 19.031 -2.307 1 86.12 126 SER B N 1
ATOM 3451 C CA . SER B 1 126 ? 20.469 18.422 -3.633 1 86.12 126 SER B CA 1
ATOM 3452 C C . SER B 1 126 ? 20.812 19.453 -4.699 1 86.12 126 SER B C 1
ATOM 3454 O O . SER B 1 126 ? 20.5 20.641 -4.543 1 86.12 126 SER B O 1
ATOM 3456 N N . LEU B 1 127 ? 21.406 19.016 -5.816 1 82.5 127 LEU B N 1
ATOM 3457 C CA . LEU B 1 127 ? 21.719 19.859 -6.969 1 82.5 127 LEU B CA 1
ATOM 3458 C C . LEU B 1 127 ? 20.453 20.484 -7.535 1 82.5 127 LEU B C 1
ATOM 3460 O O . LEU B 1 127 ? 20.469 21.609 -8.047 1 82.5 127 LEU B O 1
ATOM 3464 N N . SER B 1 128 ? 19.422 19.781 -7.551 1 83.94 128 SER B N 1
ATOM 3465 C CA . SER B 1 128 ? 18.141 20.219 -8.062 1 83.94 128 SER B CA 1
ATOM 3466 C C . SER B 1 128 ? 17.016 19.922 -7.062 1 83.94 128 SER B C 1
ATOM 3468 O O . SER B 1 128 ? 16.172 19.062 -7.312 1 83.94 128 SER B O 1
ATOM 3470 N N . PRO B 1 129 ? 17.047 20.625 -6.008 1 91.81 129 PRO B N 1
ATOM 3471 C CA . PRO B 1 129 ? 16 20.359 -5.012 1 91.81 129 PRO B CA 1
ATOM 3472 C C . PRO B 1 129 ? 14.625 20.828 -5.465 1 91.81 129 PRO B C 1
ATOM 3474 O O . PRO B 1 129 ? 14.492 21.922 -6.043 1 91.81 129 PRO B O 1
ATOM 3477 N N . ASP B 1 130 ? 13.586 20 -5.266 1 94.31 130 ASP B N 1
ATOM 3478 C CA . ASP B 1 130 ? 12.227 20.406 -5.598 1 94.31 130 ASP B CA 1
ATOM 3479 C C . ASP B 1 130 ? 11.609 21.234 -4.477 1 94.31 130 ASP B C 1
ATOM 3481 O O . ASP B 1 130 ? 10.586 21.891 -4.68 1 94.31 130 ASP B O 1
ATOM 3485 N N . GLY B 1 131 ? 12.219 21.344 -3.328 1 95.12 131 GLY B N 1
ATOM 3486 C CA . GLY B 1 131 ? 11.711 21.984 -2.121 1 95.12 131 GLY B CA 1
ATOM 3487 C C . GLY B 1 131 ? 11.406 23.453 -2.305 1 95.12 131 GLY B C 1
ATOM 3488 O O . GLY B 1 131 ? 10.32 23.922 -1.948 1 95.12 131 GLY B O 1
ATOM 3489 N N . PRO B 1 132 ? 12.367 24.188 -2.896 1 94.12 132 PRO B N 1
ATOM 3490 C CA . PRO B 1 132 ? 12.164 25.625 -3.014 1 94.12 132 PRO B CA 1
ATOM 3491 C C . PRO B 1 132 ? 10.922 25.984 -3.83 1 94.12 132 PRO B C 1
ATOM 3493 O O . PRO B 1 132 ? 10.102 26.797 -3.396 1 94.12 132 PRO B O 1
ATOM 3496 N N . MET B 1 133 ? 10.742 25.359 -4.961 1 94.19 133 MET B N 1
ATOM 3497 C CA . MET B 1 133 ? 9.555 25.641 -5.773 1 94.19 133 MET B CA 1
ATOM 3498 C C . MET B 1 133 ? 8.289 25.172 -5.066 1 94.19 133 MET B C 1
ATOM 3500 O O . MET B 1 133 ? 7.273 25.859 -5.082 1 94.19 133 MET B O 1
ATOM 3504 N N . ASN B 1 134 ? 8.352 23.984 -4.457 1 97.44 134 ASN B N 1
ATOM 3505 C CA . ASN B 1 134 ? 7.207 23.5 -3.689 1 97.44 134 ASN B CA 1
ATOM 3506 C C . ASN B 1 134 ? 6.797 24.5 -2.613 1 97.44 134 ASN B C 1
ATOM 3508 O O . ASN B 1 134 ? 5.609 24.797 -2.447 1 97.44 134 ASN B O 1
ATOM 3512 N N . LEU B 1 135 ? 7.77 25 -1.888 1 97.25 135 LEU B N 1
ATOM 3513 C CA . LEU B 1 135 ? 7.5 25.922 -0.791 1 97.25 135 LEU B CA 1
ATOM 3514 C C . LEU B 1 135 ? 6.914 27.234 -1.313 1 97.25 135 LEU B C 1
ATOM 3516 O O . LEU B 1 135 ? 5.965 27.766 -0.737 1 97.25 135 LEU B O 1
ATOM 3520 N N . LEU B 1 136 ? 7.461 27.75 -2.387 1 96.56 136 LEU B N 1
ATOM 3521 C CA . LEU B 1 136 ? 6.93 28.969 -3 1 96.56 136 LEU B CA 1
ATOM 3522 C C . LEU B 1 136 ? 5.465 28.781 -3.387 1 96.56 136 LEU B C 1
ATOM 3524 O O . LEU B 1 136 ? 4.625 29.641 -3.086 1 96.56 136 LEU B O 1
ATOM 3528 N N . GLU B 1 137 ? 5.191 27.719 -4.004 1 97.31 137 GLU B N 1
ATOM 3529 C CA . GLU B 1 137 ? 3.834 27.422 -4.453 1 97.31 137 GLU B CA 1
ATOM 3530 C C . GLU B 1 137 ? 2.889 27.234 -3.27 1 97.31 137 GLU B C 1
ATOM 3532 O O . GLU B 1 137 ? 1.735 27.672 -3.316 1 97.31 137 GLU B O 1
ATOM 3537 N N . ALA B 1 138 ? 3.404 26.594 -2.248 1 98.38 138 ALA B N 1
ATOM 3538 C CA . ALA B 1 138 ? 2.59 26.406 -1.052 1 98.38 138 ALA B CA 1
ATOM 3539 C C . ALA B 1 138 ? 2.201 27.734 -0.431 1 98.38 138 ALA B C 1
ATOM 3541 O O . ALA B 1 138 ? 1.05 27.938 -0.034 1 98.38 138 ALA B O 1
ATOM 3542 N N . VAL B 1 139 ? 3.121 28.641 -0.348 1 97.62 139 VAL B N 1
ATOM 3543 C CA . VAL B 1 139 ? 2.859 29.969 0.225 1 97.62 139 VAL B CA 1
ATOM 3544 C C . VAL B 1 139 ? 1.887 30.734 -0.667 1 97.62 139 VAL B C 1
ATOM 3546 O O . VAL B 1 139 ? 0.964 31.391 -0.173 1 97.62 139 VAL B O 1
ATOM 3549 N N . ARG B 1 140 ? 2.066 30.641 -1.958 1 96.75 140 ARG B N 1
ATOM 3550 C CA . ARG B 1 140 ? 1.134 31.266 -2.887 1 96.75 140 ARG B CA 1
ATOM 3551 C C . ARG B 1 140 ? -0.278 30.719 -2.699 1 96.75 140 ARG B C 1
ATOM 3553 O O . ARG B 1 140 ? -1.247 31.484 -2.686 1 96.75 140 ARG B O 1
ATOM 3560 N N . LEU B 1 141 ? -0.341 29.422 -2.551 1 98.06 141 LEU B N 1
ATOM 3561 C CA . LEU B 1 141 ? -1.642 28.797 -2.367 1 98.06 141 LEU B CA 1
ATOM 3562 C C . LEU B 1 141 ? -2.285 29.234 -1.058 1 98.06 141 LEU B C 1
ATOM 3564 O O . LEU B 1 141 ? -3.484 29.516 -1.014 1 98.06 141 LEU B O 1
ATOM 3568 N N . ALA B 1 142 ? -1.506 29.312 -0.009 1 97.94 142 ALA B N 1
ATOM 3569 C CA . ALA B 1 142 ? -1.998 29.703 1.311 1 97.94 142 ALA B CA 1
ATOM 3570 C C . ALA B 1 142 ? -2.488 31.141 1.314 1 97.94 142 ALA B C 1
ATOM 3572 O O . ALA B 1 142 ? -3.283 31.531 2.174 1 97.94 142 ALA B O 1
ATOM 3573 N N . SER B 1 143 ? -2.006 31.922 0.376 1 95.69 143 SER B N 1
ATOM 3574 C CA . SER B 1 143 ? -2.379 33.344 0.294 1 95.69 143 SER B CA 1
ATOM 3575 C C . SER B 1 143 ? -3.461 33.562 -0.757 1 95.69 143 SER B C 1
ATOM 3577 O O . SER B 1 143 ? -3.904 34.688 -0.967 1 95.69 143 SER B O 1
ATOM 3579 N N . CYS B 1 144 ? -3.875 32.562 -1.387 1 94.31 144 CYS B N 1
ATOM 3580 C CA . CYS B 1 144 ? -4.805 32.656 -2.508 1 94.31 144 CYS B CA 1
ATOM 3581 C C . CYS B 1 144 ? -6.25 32.625 -2.023 1 94.31 144 CYS B C 1
ATOM 3583 O O . CYS B 1 144 ? -6.664 31.703 -1.318 1 94.31 144 CYS B O 1
ATOM 3585 N N . LYS B 1 145 ? -7.043 33.562 -2.404 1 94.12 145 LYS B N 1
ATOM 3586 C CA . LYS B 1 145 ? -8.438 33.656 -1.997 1 94.12 145 LYS B CA 1
ATOM 3587 C C . LYS B 1 145 ? -9.242 32.438 -2.51 1 94.12 145 LYS B C 1
ATOM 3589 O O . LYS B 1 145 ? -10.164 31.969 -1.839 1 94.12 145 LYS B O 1
ATOM 3594 N N . ASP B 1 146 ? -8.859 31.984 -3.654 1 95.19 146 ASP B N 1
ATOM 3595 C CA . ASP B 1 146 ? -9.586 30.875 -4.27 1 95.19 146 ASP B CA 1
ATOM 3596 C C . ASP B 1 146 ? -9.328 29.578 -3.527 1 95.19 146 ASP B C 1
ATOM 3598 O O . ASP B 1 146 ? -10.008 28.578 -3.764 1 95.19 146 ASP B O 1
ATOM 3602 N N . ALA B 1 147 ? -8.367 29.578 -2.652 1 96.75 147 ALA B N 1
ATOM 3603 C CA . ALA B 1 147 ? -8.039 28.375 -1.89 1 96.75 147 ALA B CA 1
ATOM 3604 C C . ALA B 1 147 ? -8.938 28.234 -0.661 1 96.75 147 ALA B C 1
ATOM 3606 O O . ALA B 1 147 ? -8.984 27.172 -0.034 1 96.75 147 ALA B O 1
ATOM 3607 N N . LYS B 1 148 ? -9.641 29.312 -0.323 1 96.81 148 LYS B N 1
ATOM 3608 C CA . LYS B 1 148 ? -10.523 29.281 0.838 1 96.81 148 LYS B CA 1
ATOM 3609 C C . LYS B 1 148 ? -11.664 28.281 0.637 1 96.81 148 LYS B C 1
ATOM 3611 O O . LYS B 1 148 ? -12.211 28.172 -0.461 1 96.81 148 LYS B O 1
ATOM 3616 N N . GLY B 1 149 ? -12.023 27.609 1.704 1 96.75 149 GLY B N 1
ATOM 3617 C CA . GLY B 1 149 ? -13.172 26.719 1.688 1 96.75 149 GLY B CA 1
ATOM 3618 C C . GLY B 1 149 ? -12.852 25.344 1.134 1 96.75 149 GLY B C 1
ATOM 3619 O O . GLY B 1 149 ? -13.75 24.531 0.903 1 96.75 149 GLY B O 1
ATOM 3620 N N . ARG B 1 150 ? -11.57 25.078 0.936 1 96.44 150 ARG B N 1
ATOM 3621 C CA . ARG B 1 150 ? -11.188 23.828 0.294 1 96.44 150 ARG B CA 1
ATOM 3622 C C .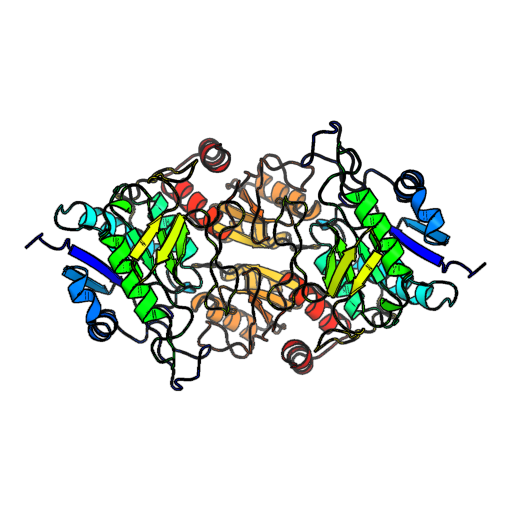 ARG B 1 150 ? -10.594 22.844 1.306 1 96.44 150 ARG B C 1
ATOM 3624 O O . ARG B 1 150 ? -10.273 21.703 0.964 1 96.44 150 ARG B O 1
ATOM 3631 N N . GLY B 1 151 ? -10.438 23.281 2.568 1 95.75 151 GLY B N 1
ATOM 3632 C CA . GLY B 1 151 ? -9.805 22.438 3.582 1 95.75 151 GLY B CA 1
ATOM 3633 C C . GLY B 1 151 ? -8.297 22.375 3.447 1 95.75 151 GLY B C 1
ATOM 3634 O O . GLY B 1 151 ? -7.676 23.297 2.932 1 95.75 151 GLY B O 1
ATOM 3635 N N . THR B 1 152 ? -7.719 21.391 4.016 1 98.5 152 THR B N 1
ATOM 3636 C CA . THR B 1 152 ? -6.273 21.188 3.982 1 98.5 152 THR B CA 1
ATOM 3637 C C . THR B 1 152 ? -5.832 20.625 2.639 1 98.5 152 THR B C 1
ATOM 3639 O O . THR B 1 152 ? -6.484 19.719 2.096 1 98.5 152 THR B O 1
ATOM 3642 N N . MET B 1 153 ? -4.801 21.141 2.1 1 98.62 153 MET B N 1
ATOM 3643 C CA . MET B 1 153 ? -4.277 20.719 0.803 1 98.62 153 MET B CA 1
ATOM 3644 C C . MET B 1 153 ? -2.797 20.375 0.9 1 98.62 153 MET B C 1
ATOM 3646 O O . MET B 1 153 ? -2.129 20.75 1.868 1 98.62 153 MET B O 1
ATOM 3650 N N . ILE B 1 154 ? -2.299 19.594 -0.017 1 98.69 154 ILE B N 1
ATOM 3651 C CA . ILE B 1 154 ? -0.894 19.219 -0.135 1 98.69 154 ILE B CA 1
ATOM 3652 C C . ILE B 1 154 ? -0.329 19.75 -1.455 1 98.69 154 ILE B C 1
ATOM 3654 O O . ILE B 1 154 ? -0.979 19.641 -2.498 1 98.69 154 ILE B O 1
ATOM 3658 N N . VAL B 1 155 ? 0.888 20.266 -1.378 1 98.25 155 VAL B N 1
ATOM 3659 C CA . VAL B 1 155 ? 1.503 20.828 -2.582 1 98.25 155 VAL B CA 1
ATOM 3660 C C . VAL B 1 155 ? 2.855 20.156 -2.822 1 98.25 155 VAL B C 1
ATOM 3662 O O . VAL B 1 155 ? 3.74 20.203 -1.963 1 98.25 155 VAL B O 1
ATOM 3665 N N . LEU B 1 156 ? 3.031 19.547 -3.91 1 96.62 156 LEU B N 1
ATOM 3666 C CA . LEU B 1 156 ? 4.281 19.031 -4.461 1 96.62 156 LEU B CA 1
ATOM 3667 C C . LEU B 1 156 ? 4.188 18.891 -5.977 1 96.62 156 LEU B C 1
ATOM 3669 O O . LEU B 1 156 ? 3.119 18.594 -6.516 1 96.62 156 LEU B O 1
ATOM 3673 N N . ASN B 1 157 ? 5.238 19.156 -6.676 1 96.5 157 ASN B N 1
ATOM 3674 C CA . ASN B 1 157 ? 5.379 18.859 -8.102 1 96.5 157 ASN B CA 1
ATOM 3675 C C . ASN B 1 157 ? 4.301 19.562 -8.922 1 96.5 157 ASN B C 1
ATOM 3677 O O . ASN B 1 157 ? 3.688 18.953 -9.797 1 96.5 157 ASN B O 1
ATOM 3681 N N . ASP B 1 158 ? 3.99 20.75 -8.602 1 96 158 ASP B N 1
ATOM 3682 C CA . ASP B 1 158 ? 3.094 21.641 -9.328 1 96 158 ASP B CA 1
ATOM 3683 C C . ASP B 1 158 ? 1.654 21.141 -9.273 1 96 158 ASP B C 1
ATOM 3685 O O . ASP B 1 158 ? 0.883 21.344 -10.211 1 96 158 ASP B O 1
ATOM 3689 N N . ARG B 1 159 ? 1.358 20.344 -8.242 1 97.38 159 ARG B N 1
ATOM 3690 C CA . ARG B 1 159 ? 0.001 19.828 -8.102 1 97.38 159 ARG B CA 1
ATOM 3691 C C . ARG B 1 159 ? -0.624 20.297 -6.789 1 97.38 159 ARG B C 1
ATOM 3693 O O . ARG B 1 159 ? 0.064 20.391 -5.77 1 97.38 159 ARG B O 1
ATOM 3700 N N . ILE B 1 160 ? -1.867 20.625 -6.82 1 97.81 160 ILE B N 1
ATOM 3701 C CA . ILE B 1 160 ? -2.674 20.875 -5.633 1 97.81 160 ILE B CA 1
ATOM 3702 C C . ILE B 1 160 ? -3.496 19.625 -5.301 1 97.81 160 ILE B C 1
ATOM 3704 O O . ILE B 1 160 ? -4.41 19.266 -6.047 1 97.81 160 ILE B O 1
ATOM 3708 N N . CYS B 1 161 ? -3.184 19.078 -4.148 1 97.44 161 CYS B N 1
ATOM 3709 C CA . CYS B 1 161 ? -3.723 17.766 -3.814 1 97.44 161 CYS B CA 1
ATOM 3710 C C . CYS B 1 161 ? -4.691 17.859 -2.645 1 97.44 161 CYS B C 1
ATOM 3712 O O . CYS B 1 161 ? -4.484 18.641 -1.718 1 97.44 161 CYS B O 1
ATOM 3714 N N . SER B 1 162 ? -5.742 16.984 -2.695 1 96.19 162 SER B N 1
ATOM 3715 C CA . SER B 1 162 ? -6.676 16.859 -1.581 1 96.19 162 SER B CA 1
ATOM 3716 C C . SER B 1 162 ? -6.043 16.109 -0.411 1 96.19 162 SER B C 1
ATOM 3718 O O . SER B 1 162 ? -5.367 15.102 -0.606 1 96.19 162 SER B O 1
ATOM 3720 N N . ALA B 1 163 ? -6.262 16.625 0.788 1 97.56 163 ALA B N 1
ATOM 3721 C CA . ALA B 1 163 ? -5.789 15.906 1.974 1 97.56 163 ALA B CA 1
ATOM 3722 C C . ALA B 1 163 ? -6.465 14.547 2.1 1 97.56 163 ALA B C 1
ATOM 3724 O O . ALA B 1 163 ? -5.855 13.586 2.58 1 97.56 163 ALA B O 1
ATOM 3725 N N . ARG B 1 164 ? -7.656 14.438 1.699 1 96.38 164 ARG B N 1
ATOM 3726 C CA . ARG B 1 164 ? -8.453 13.234 1.927 1 96.38 164 ARG B CA 1
ATOM 3727 C C . ARG B 1 164 ? -8.07 12.133 0.942 1 96.38 164 ARG B C 1
ATOM 3729 O O . ARG B 1 164 ? -7.965 10.961 1.32 1 96.38 164 ARG B O 1
ATOM 3736 N N . PHE B 1 165 ? -7.758 12.492 -0.302 1 95.62 165 PHE B N 1
ATOM 3737 C CA . PHE B 1 165 ? -7.742 11.453 -1.32 1 95.62 165 PHE B CA 1
ATOM 3738 C C . PHE B 1 165 ? -6.332 11.242 -1.86 1 95.62 165 PHE B C 1
ATOM 3740 O O . PHE B 1 165 ? -6.055 10.234 -2.514 1 95.62 165 PHE B O 1
ATOM 3747 N N . THR B 1 166 ? -5.418 12.141 -1.573 1 95.69 166 THR B N 1
ATOM 3748 C CA . THR B 1 166 ? -4.07 12.031 -2.121 1 95.69 166 THR B CA 1
ATOM 3749 C C . THR B 1 166 ? -3.217 11.086 -1.281 1 95.69 166 THR B C 1
ATOM 3751 O O . THR B 1 166 ? -3.283 11.109 -0.051 1 95.69 166 THR B O 1
ATOM 3754 N N . THR B 1 167 ? -2.469 10.242 -1.922 1 96.38 167 THR B N 1
ATOM 3755 C CA . THR B 1 167 ? -1.548 9.32 -1.27 1 96.38 167 THR B CA 1
ATOM 3756 C C . THR B 1 167 ? -0.198 9.305 -1.982 1 96.38 167 THR B C 1
ATOM 3758 O O . THR B 1 167 ? -0.121 9.586 -3.18 1 96.38 167 THR B O 1
ATOM 3761 N N . LYS B 1 168 ? 0.859 9.164 -1.174 1 96 168 LYS B N 1
ATOM 3762 C CA . LYS B 1 168 ? 2.164 8.898 -1.774 1 96 168 LYS B CA 1
ATOM 3763 C C . LYS B 1 168 ? 2.168 7.574 -2.529 1 96 168 LYS B C 1
ATOM 3765 O O . LYS B 1 168 ? 1.944 6.516 -1.938 1 96 168 LYS B O 1
ATOM 3770 N N . ILE B 1 169 ? 2.447 7.598 -3.854 1 95.19 169 ILE B N 1
ATOM 3771 C CA . ILE B 1 169 ? 2.336 6.387 -4.656 1 95.19 169 ILE B CA 1
ATOM 3772 C C . ILE B 1 169 ? 3.729 5.871 -5.012 1 95.19 169 ILE B C 1
ATOM 3774 O O . ILE B 1 169 ? 3.891 4.703 -5.379 1 95.19 169 ILE B O 1
ATOM 3778 N N . ASN B 1 170 ? 4.695 6.719 -4.988 1 95.44 170 ASN B N 1
ATOM 3779 C CA . ASN B 1 170 ? 6.07 6.328 -5.281 1 95.44 170 ASN B CA 1
ATOM 3780 C C . ASN B 1 170 ? 7.039 6.836 -4.215 1 95.44 170 ASN B C 1
ATOM 3782 O O . ASN B 1 170 ? 7.027 8.023 -3.875 1 95.44 170 ASN B O 1
ATOM 3786 N N . ALA B 1 171 ? 7.895 5.969 -3.75 1 93.81 171 ALA B N 1
ATOM 3787 C CA . ALA B 1 171 ? 8.766 6.277 -2.617 1 93.81 171 ALA B CA 1
ATOM 3788 C C . ALA B 1 171 ? 9.93 7.164 -3.047 1 93.81 171 ALA B C 1
ATOM 3790 O O . ALA B 1 171 ? 10.602 7.762 -2.205 1 93.81 171 ALA B O 1
ATOM 3791 N N . ASN B 1 172 ? 10.188 7.293 -4.371 1 92.88 172 ASN B N 1
ATOM 3792 C CA . ASN B 1 172 ? 11.5 7.805 -4.762 1 92.88 172 ASN B CA 1
ATOM 3793 C C . ASN B 1 172 ? 11.375 8.922 -5.793 1 92.88 172 ASN B C 1
ATOM 3795 O O . ASN B 1 172 ? 12.328 9.672 -6.016 1 92.88 172 ASN B O 1
ATOM 3799 N N . ARG B 1 173 ? 10.211 9.062 -6.449 1 92.19 173 ARG B N 1
ATOM 3800 C CA . ARG B 1 173 ? 10.07 9.977 -7.578 1 92.19 173 ARG B CA 1
ATOM 3801 C C . ARG B 1 173 ? 9.531 11.328 -7.117 1 92.19 173 ARG B C 1
ATOM 3803 O O . ARG B 1 173 ? 8.797 11.406 -6.125 1 92.19 173 ARG B O 1
ATOM 3810 N N . VAL B 1 174 ? 9.836 12.344 -7.887 1 92.88 174 VAL B N 1
ATOM 3811 C CA . VAL B 1 174 ? 9.391 13.688 -7.543 1 92.88 174 VAL B CA 1
ATOM 3812 C C . VAL B 1 174 ? 7.879 13.789 -7.715 1 92.88 174 VAL B C 1
ATOM 3814 O O . VAL B 1 174 ? 7.211 14.516 -6.973 1 92.88 174 VAL B O 1
ATOM 3817 N N . ASP B 1 175 ? 7.324 13.133 -8.695 1 93.38 175 ASP B N 1
ATOM 3818 C CA . ASP B 1 175 ? 5.879 13.094 -8.883 1 93.38 175 ASP B CA 1
ATOM 3819 C C . ASP B 1 175 ? 5.246 11.977 -8.055 1 93.38 175 ASP B C 1
ATOM 3821 O O . ASP B 1 175 ? 4.492 11.156 -8.594 1 93.38 175 ASP B O 1
ATOM 3825 N N . ALA B 1 176 ? 5.484 12.039 -6.773 1 93.94 176 ALA B N 1
ATOM 3826 C CA . ALA B 1 176 ? 5.289 10.906 -5.879 1 93.94 176 ALA B CA 1
ATOM 3827 C C . ALA B 1 176 ? 3.85 10.844 -5.371 1 93.94 176 ALA B C 1
ATOM 3829 O O . ALA B 1 176 ? 3.424 9.836 -4.801 1 93.94 176 ALA B O 1
ATOM 3830 N N . PHE B 1 177 ? 3.035 11.898 -5.531 1 96.12 177 PHE B N 1
ATOM 3831 C CA . PHE B 1 177 ? 1.717 11.938 -4.906 1 96.12 177 PHE B CA 1
ATOM 3832 C C . PHE B 1 177 ? 0.62 11.984 -5.965 1 96.12 177 PHE B C 1
ATOM 3834 O O . PHE B 1 177 ? 0.7 12.766 -6.914 1 96.12 177 PHE B O 1
ATOM 3841 N N . LYS B 1 178 ? -0.368 11.109 -5.832 1 94.25 178 LYS B N 1
ATOM 3842 C CA . LYS B 1 178 ? -1.509 11.016 -6.742 1 94.25 178 LYS B CA 1
ATOM 3843 C C . LYS B 1 178 ? -2.785 10.664 -5.984 1 94.25 178 LYS B C 1
ATOM 3845 O O . LYS B 1 178 ? -2.73 10.078 -4.902 1 94.25 178 LYS B O 1
ATOM 3850 N N . ALA B 1 179 ? -3.781 11.195 -6.625 1 91.81 179 ALA B N 1
ATOM 3851 C CA . ALA B 1 179 ? -5.094 10.664 -6.254 1 91.81 179 ALA B CA 1
ATOM 3852 C C . ALA B 1 179 ? -5.629 9.727 -7.324 1 91.81 179 ALA B C 1
ATOM 3854 O O . ALA B 1 179 ? -5.211 9.789 -8.484 1 91.81 179 ALA B O 1
ATOM 3855 N N . GLY B 1 180 ? -6.328 8.609 -6.906 1 90.06 180 GLY B N 1
ATOM 3856 C CA . GLY B 1 180 ? -6.93 7.703 -7.871 1 90.06 180 GLY B CA 1
ATOM 3857 C C . GLY B 1 180 ? -7.965 8.375 -8.758 1 90.06 180 GLY B C 1
ATOM 3858 O O . GLY B 1 180 ? -7.645 9.312 -9.492 1 90.06 180 GLY B O 1
ATOM 3859 N N . ASP B 1 181 ? -9.164 8.047 -8.742 1 86.88 181 ASP B N 1
ATOM 3860 C CA . ASP B 1 181 ? -10.25 8.516 -9.594 1 86.88 181 ASP B CA 1
ATOM 3861 C C . ASP B 1 181 ? -10.594 9.969 -9.289 1 86.88 181 ASP B C 1
ATOM 3863 O O . ASP B 1 181 ? -11.062 10.703 -10.172 1 86.88 181 ASP B O 1
ATOM 3867 N N . GLN B 1 182 ? -10.25 10.43 -8.117 1 91.25 182 GLN B N 1
ATOM 3868 C CA . GLN B 1 182 ? -10.633 11.766 -7.688 1 91.25 182 GLN B CA 1
ATOM 3869 C C . GLN B 1 182 ? -9.75 12.828 -8.344 1 91.25 182 GLN B C 1
ATOM 3871 O O . GLN B 1 182 ? -10.18 13.969 -8.523 1 91.25 182 GLN B O 1
ATOM 3876 N N . GLY B 1 183 ? -8.492 12.461 -8.664 1 92.38 183 GLY B N 1
ATOM 3877 C CA . GLY B 1 183 ? -7.578 13.383 -9.32 1 92.38 183 GLY B CA 1
ATOM 3878 C C . GLY B 1 183 ? -7.105 14.492 -8.398 1 92.38 183 GLY B C 1
ATOM 3879 O O . GLY B 1 183 ? -7.047 14.32 -7.184 1 92.38 183 GLY B O 1
ATOM 3880 N N . TYR B 1 184 ? -6.535 15.555 -9.016 1 95.25 184 TYR B N 1
ATOM 3881 C CA . TYR B 1 184 ? -6.035 16.703 -8.281 1 95.25 184 TYR B CA 1
ATOM 3882 C C . TYR B 1 184 ? -7.109 17.781 -8.148 1 95.25 184 TYR B C 1
ATOM 3884 O O . TYR B 1 184 ? -8.102 17.766 -8.883 1 95.25 184 TYR B O 1
ATOM 3892 N N . LEU B 1 185 ? -6.961 18.594 -7.168 1 96 185 LEU B N 1
ATOM 3893 C CA . LEU B 1 185 ? -7.836 19.766 -7.047 1 96 185 LEU B CA 1
ATOM 3894 C C . LEU B 1 185 ? -7.488 20.812 -8.094 1 96 185 LEU B C 1
ATOM 3896 O O . LEU B 1 185 ? -8.336 21.609 -8.477 1 96 185 LEU B O 1
ATOM 3900 N N . GLY B 1 186 ? -6.258 20.922 -8.523 1 95.94 186 GLY B N 1
ATOM 3901 C CA . GLY B 1 186 ? -5.715 21.875 -9.484 1 95.94 186 GLY B CA 1
ATOM 3902 C C . GLY B 1 186 ? -4.223 21.703 -9.711 1 95.94 186 GLY B C 1
ATOM 3903 O O . GLY B 1 186 ? -3.627 20.719 -9.258 1 95.94 186 GLY B O 1
ATOM 3904 N N . THR B 1 187 ? -3.674 22.609 -10.484 1 96.06 187 THR B N 1
ATOM 3905 C CA . THR B 1 187 ? -2.252 22.625 -10.805 1 96.06 187 THR B CA 1
ATOM 3906 C C . THR B 1 187 ? -1.688 24.047 -10.68 1 96.06 187 THR B C 1
ATOM 3908 O O . THR B 1 187 ? -2.432 24.984 -10.422 1 96.06 187 THR B O 1
ATOM 3911 N N . PHE B 1 188 ? -0.412 24.062 -10.688 1 94.31 188 PHE B N 1
ATOM 3912 C CA . PHE B 1 188 ? 0.244 25.359 -10.797 1 94.31 188 PHE B CA 1
ATOM 3913 C C . PHE B 1 188 ? 0.707 25.609 -12.227 1 94.31 188 PHE B C 1
ATOM 3915 O O . PHE B 1 188 ? 1.274 24.734 -12.867 1 94.31 188 PHE B O 1
ATOM 3922 N N . GLU B 1 189 ? 0.391 26.828 -12.711 1 89.62 189 GLU B N 1
ATOM 3923 C CA . GLU B 1 189 ? 0.917 27.344 -13.977 1 89.62 189 GLU B CA 1
ATOM 3924 C C . GLU B 1 189 ? 1.709 28.625 -13.758 1 89.62 189 GLU B C 1
ATOM 3926 O O . GLU B 1 189 ? 1.163 29.625 -13.281 1 89.62 189 GLU B O 1
ATOM 3931 N N . ASN B 1 190 ? 2.98 28.594 -14.117 1 89.12 190 ASN B N 1
ATOM 3932 C CA . ASN B 1 190 ? 3.877 29.703 -13.789 1 89.12 190 ASN B CA 1
ATOM 3933 C C . ASN B 1 190 ? 3.807 30.062 -12.305 1 89.12 190 ASN B C 1
ATOM 3935 O O . ASN B 1 190 ? 3.674 31.234 -11.953 1 89.12 190 ASN B O 1
ATOM 3939 N N . SER B 1 191 ? 3.691 29.016 -11.398 1 89.69 191 SER B N 1
ATOM 3940 C CA . SER B 1 191 ? 3.688 29.062 -9.938 1 89.69 191 SER B CA 1
ATOM 3941 C C . SER B 1 191 ? 2.4 29.688 -9.414 1 89.69 191 SER B C 1
ATOM 3943 O O . SER B 1 191 ? 2.346 30.141 -8.266 1 89.69 191 SER B O 1
ATOM 3945 N N . MET B 1 192 ? 1.415 29.766 -10.32 1 93.06 192 MET B N 1
ATOM 3946 C CA . MET B 1 192 ? 0.109 30.281 -9.914 1 93.06 192 MET B CA 1
ATOM 3947 C C . MET B 1 192 ? -0.912 29.156 -9.82 1 93.06 192 MET B C 1
ATOM 3949 O O . MET B 1 192 ? -1.012 28.328 -10.727 1 93.06 192 MET B O 1
ATOM 3953 N N . PRO B 1 193 ? -1.619 29.172 -8.68 1 96.06 193 PRO B N 1
ATOM 3954 C CA . PRO B 1 193 ? -2.607 28.094 -8.547 1 96.06 193 PRO B CA 1
ATOM 3955 C C . PRO B 1 193 ? -3.742 28.203 -9.562 1 96.06 193 PRO B C 1
ATOM 3957 O O . PRO B 1 193 ? -4.242 29.312 -9.82 1 96.06 193 PRO B O 1
ATOM 3960 N N . ASN B 1 194 ? -4.117 27.156 -10.203 1 94.94 194 ASN B N 1
ATOM 3961 C CA . ASN B 1 194 ? -5.219 27 -11.148 1 94.94 194 ASN B CA 1
ATOM 3962 C C . ASN B 1 194 ? -6.102 25.812 -10.781 1 94.94 194 ASN B C 1
ATOM 3964 O O . ASN B 1 194 ? -5.746 24.656 -11.055 1 94.94 194 ASN B O 1
ATOM 3968 N N . PHE B 1 195 ? -7.305 26.094 -10.227 1 96.06 195 PHE B N 1
ATOM 3969 C CA . PHE B 1 195 ? -8.195 25.047 -9.742 1 96.06 195 PHE B CA 1
ATOM 3970 C C . PHE B 1 195 ? -9.109 24.547 -10.852 1 96.06 195 PHE B C 1
ATOM 3972 O O . PHE B 1 195 ? -9.531 25.328 -11.711 1 96.06 195 PHE B O 1
ATOM 3979 N N . PHE B 1 196 ? -9.484 23.359 -10.789 1 93.69 196 PHE B N 1
ATOM 3980 C CA . PHE B 1 196 ? -10.352 22.766 -11.805 1 93.69 196 PHE B CA 1
ATOM 3981 C C . PHE B 1 196 ? -11.82 23.031 -11.484 1 93.69 196 PHE B C 1
ATOM 3983 O O . PHE B 1 196 ? -12.648 23.109 -12.391 1 93.69 196 PHE B O 1
ATOM 3990 N N . TYR B 1 197 ? -12.188 23.141 -10.156 1 91.69 197 TYR B N 1
ATOM 3991 C CA . TYR B 1 197 ? -13.562 23.281 -9.711 1 91.69 197 TYR B CA 1
ATOM 3992 C C . TYR B 1 197 ? -13.688 24.375 -8.641 1 91.69 197 TYR B C 1
ATOM 3994 O O . TYR B 1 197 ? -12.688 24.781 -8.047 1 91.69 197 TYR B O 1
ATOM 4002 N N . PRO B 1 198 ? -14.922 24.875 -8.352 1 92.94 198 PRO B N 1
ATOM 4003 C CA . PRO B 1 198 ? -15.133 25.797 -7.234 1 92.94 198 PRO B CA 1
ATOM 4004 C C . PRO B 1 198 ? -14.773 25.188 -5.883 1 92.94 198 PRO B C 1
ATOM 4006 O O . PRO B 1 198 ? -14.703 23.953 -5.762 1 92.94 198 PRO B O 1
ATOM 4009 N N . PRO B 1 199 ? -14.523 26 -4.93 1 94.5 199 PRO B N 1
ATOM 4010 C CA . PRO B 1 199 ? -14.102 25.5 -3.615 1 94.5 199 PRO B CA 1
ATOM 4011 C C . PRO B 1 199 ? -15.172 24.641 -2.947 1 94.5 199 PRO B C 1
ATOM 4013 O O . PRO B 1 199 ? -16.328 25.047 -2.836 1 94.5 199 PRO B O 1
ATOM 4016 N N . VAL B 1 200 ? -14.797 23.5 -2.533 1 91.69 200 VAL B N 1
ATOM 4017 C CA . VAL B 1 200 ? -15.641 22.594 -1.771 1 91.69 200 VAL B CA 1
ATOM 4018 C C . VAL B 1 200 ? -14.773 21.578 -1.03 1 91.69 200 VAL B C 1
ATOM 4020 O O . VAL B 1 200 ? -13.664 21.266 -1.467 1 91.69 200 VAL B O 1
ATOM 4023 N N . ARG B 1 201 ? -15.258 21.125 0.097 1 91.69 201 ARG B N 1
ATOM 4024 C CA . ARG B 1 201 ? -14.609 20.016 0.79 1 91.69 201 ARG B CA 1
ATOM 4025 C C . ARG B 1 201 ? -15.117 18.672 0.274 1 91.69 201 ARG B C 1
ATOM 4027 O O . ARG B 1 201 ? -16.188 18.594 -0.348 1 91.69 201 ARG B O 1
ATOM 4034 N N . ALA B 1 202 ? -14.312 17.688 0.494 1 89.56 202 ALA B N 1
ATOM 4035 C CA . ALA B 1 202 ? -14.672 16.344 0.058 1 89.56 202 ALA B CA 1
ATOM 4036 C C . ALA B 1 202 ? -15.969 15.875 0.714 1 89.56 202 ALA B C 1
ATOM 4038 O O . ALA B 1 202 ? -16.281 16.266 1.845 1 89.56 202 ALA B O 1
ATOM 4039 N N . ASN B 1 203 ? -16.625 14.992 -0.007 1 86.69 203 ASN B N 1
ATOM 4040 C CA . ASN B 1 203 ? -17.812 14.367 0.586 1 86.69 203 ASN B CA 1
ATOM 4041 C C . ASN B 1 203 ? -17.453 13.617 1.867 1 86.69 203 ASN B C 1
ATOM 4043 O O . ASN B 1 203 ? -16.344 13.094 2.002 1 86.69 203 ASN B O 1
ATOM 4047 N N . CYS B 1 204 ? -18.219 13.586 2.863 1 84.31 204 CYS B N 1
ATOM 4048 C CA . CYS B 1 204 ? -18.094 12.844 4.117 1 84.31 204 CYS B CA 1
ATOM 4049 C C . CYS B 1 204 ? -17.094 13.516 5.051 1 84.31 204 CYS B C 1
ATOM 4051 O O . CYS B 1 204 ? -16.656 12.906 6.023 1 84.31 204 CYS B O 1
ATOM 4053 N N . TRP B 1 205 ? -16.672 14.727 4.586 1 91.81 205 TRP B N 1
ATOM 4054 C CA . TRP B 1 205 ? -15.867 15.484 5.531 1 91.81 205 TRP B CA 1
ATOM 4055 C C . TRP B 1 205 ? -16.625 15.719 6.836 1 91.81 205 TRP B C 1
ATOM 4057 O O . TRP B 1 205 ? -17.828 16 6.82 1 91.81 205 TRP B O 1
ATOM 4067 N N . ARG B 1 206 ? -15.914 15.602 7.938 1 93.12 206 ARG B N 1
ATOM 4068 C CA . ARG B 1 206 ? -16.422 15.883 9.273 1 93.12 206 ARG B CA 1
ATOM 4069 C C . ARG B 1 206 ? -15.359 16.547 10.141 1 93.12 206 ARG B C 1
ATOM 4071 O O . ARG B 1 206 ? -14.188 16.172 10.086 1 93.12 206 ARG B O 1
ATOM 4078 N N . HIS B 1 207 ? -15.883 17.516 10.953 1 97.19 207 HIS B N 1
ATOM 4079 C CA . HIS B 1 207 ? -14.969 18.156 11.883 1 97.19 207 HIS B CA 1
ATOM 4080 C C . HIS B 1 207 ? -14.953 17.438 13.227 1 97.19 207 HIS B C 1
ATOM 4082 O O . HIS B 1 207 ? -16.016 17.156 13.805 1 97.19 207 HIS B O 1
ATOM 4088 N N . PHE B 1 208 ? -13.766 17.078 13.672 1 98.31 208 PHE B N 1
ATOM 4089 C CA . PHE B 1 208 ? -13.547 16.594 15.031 1 98.31 208 PHE B CA 1
ATOM 4090 C C . PHE B 1 208 ? -12.953 17.703 15.906 1 98.31 208 PHE B C 1
ATOM 4092 O O . PHE B 1 208 ? -11.812 18.109 15.703 1 98.31 208 PHE B O 1
ATOM 4099 N N . ASP B 1 209 ? -13.719 18.203 16.812 1 98.06 209 ASP B N 1
ATOM 4100 C CA . ASP B 1 209 ? -13.219 19.234 17.719 1 98.06 209 ASP B CA 1
ATOM 4101 C C . ASP B 1 209 ? -12.25 18.641 18.75 1 98.06 209 ASP B C 1
ATOM 4103 O O . ASP B 1 209 ? -12.656 17.906 19.641 1 98.06 209 ASP B O 1
ATOM 4107 N N . ILE B 1 210 ? -10.961 19 18.594 1 98.19 210 ILE B N 1
ATOM 4108 C CA . ILE B 1 210 ? -9.969 18.438 19.5 1 98.19 210 ILE B CA 1
ATOM 4109 C C . ILE B 1 210 ? -9.359 19.547 20.359 1 98.19 210 ILE B C 1
ATOM 4111 O O . ILE B 1 210 ? -8.25 19.406 20.875 1 98.19 210 ILE B O 1
ATOM 4115 N N . SER B 1 211 ? -10.016 20.719 20.469 1 97.19 211 SER B N 1
ATOM 4116 C CA . SER B 1 211 ? -9.5 21.875 21.172 1 97.19 211 SER B CA 1
ATOM 4117 C C . SER B 1 211 ? -9.289 21.578 22.656 1 97.19 211 SER B C 1
ATOM 4119 O O . SER B 1 211 ? -8.43 22.188 23.297 1 97.19 211 SER B O 1
ATOM 4121 N N . HIS B 1 212 ? -9.984 20.594 23.156 1 96.75 212 HIS B N 1
ATOM 4122 C CA . HIS B 1 212 ? -9.953 20.328 24.578 1 96.75 212 HIS B CA 1
ATOM 4123 C C . HIS B 1 212 ? -8.992 19.188 24.906 1 96.75 212 HIS B C 1
ATOM 4125 O O . HIS B 1 212 ? -8.766 18.891 26.078 1 96.75 212 HIS B O 1
ATOM 4131 N N . LEU B 1 213 ? -8.484 18.547 23.859 1 97.69 213 LEU B N 1
ATOM 4132 C CA . LEU B 1 213 ? -7.613 17.406 24.109 1 97.69 213 LEU B CA 1
ATOM 4133 C C . LEU B 1 213 ? -6.285 17.859 24.719 1 97.69 213 LEU B C 1
ATOM 4135 O O . LEU B 1 213 ? -5.754 18.906 24.328 1 97.69 213 LEU B O 1
ATOM 4139 N N . ASP B 1 214 ? -5.742 17.094 25.641 1 98.06 214 ASP B N 1
ATOM 4140 C CA . ASP B 1 214 ? -4.391 17.234 26.188 1 98.06 214 ASP B CA 1
ATOM 4141 C C . ASP B 1 214 ? -3.363 16.562 25.266 1 98.06 214 ASP B C 1
ATOM 4143 O O . ASP B 1 214 ? -3.275 15.336 25.234 1 98.06 214 ASP B O 1
ATOM 4147 N N . PRO B 1 215 ? -2.59 17.375 24.594 1 97.62 215 PRO B N 1
ATOM 4148 C CA . PRO B 1 215 ? -1.623 16.781 23.672 1 97.62 215 PRO B CA 1
ATOM 4149 C C . PRO B 1 215 ? -0.738 15.734 24.328 1 97.62 215 PRO B C 1
ATOM 4151 O O . PRO B 1 215 ? -0.356 14.75 23.688 1 97.62 215 PRO B O 1
ATOM 4154 N N . SER B 1 216 ? -0.408 15.867 25.594 1 97.12 216 SER B N 1
ATOM 4155 C CA . SER B 1 216 ? 0.519 14.969 26.266 1 97.12 216 SER B CA 1
ATOM 4156 C C . SER B 1 216 ? -0.062 13.562 26.391 1 97.12 216 SER B C 1
ATOM 4158 O O . SER B 1 216 ? 0.676 12.602 26.578 1 97.12 216 SER B O 1
ATOM 4160 N N . LYS B 1 217 ? -1.39 13.445 26.219 1 96.75 217 LYS B N 1
ATOM 4161 C CA . LYS B 1 217 ? -2.045 12.141 26.297 1 96.75 217 LYS B CA 1
ATOM 4162 C C . LYS B 1 217 ? -2.039 11.438 24.938 1 96.75 217 LYS B C 1
ATOM 4164 O O . LYS B 1 217 ? -2.348 10.25 24.859 1 96.75 217 LYS B O 1
ATOM 4169 N N . ARG B 1 218 ? -1.728 12.109 24 1 95.69 218 ARG B N 1
ATOM 4170 C CA . ARG B 1 218 ? -1.657 11.57 22.641 1 95.69 218 ARG B CA 1
ATOM 4171 C C . ARG B 1 218 ? -3.01 11.023 22.203 1 95.69 218 ARG B C 1
ATOM 4173 O O . ARG B 1 218 ? -3.984 11.078 22.953 1 95.69 218 ARG B O 1
ATOM 4180 N N . LEU B 1 219 ? -3.164 10.578 20.969 1 98.25 219 LEU B N 1
ATOM 4181 C CA . LEU B 1 219 ? -4.371 9.945 20.453 1 98.25 219 LEU B CA 1
ATOM 4182 C C . LEU B 1 219 ? -4.438 8.477 20.859 1 98.25 219 LEU B C 1
ATOM 4184 O O . LEU B 1 219 ? -3.408 7.863 21.156 1 98.25 219 LEU B O 1
ATOM 4188 N N . PRO B 1 220 ? -5.656 7.938 20.938 1 97.81 220 PRO B N 1
ATOM 4189 C CA . PRO B 1 220 ? -5.789 6.508 21.234 1 97.81 220 PRO B CA 1
ATOM 4190 C C . PRO B 1 220 ? -4.98 5.629 20.281 1 97.81 220 PRO B C 1
ATOM 4192 O O . PRO B 1 220 ? -4.891 5.926 19.094 1 97.81 220 PRO B O 1
ATOM 4195 N N . LYS B 1 221 ? -4.453 4.582 20.891 1 97.31 221 LYS B N 1
ATOM 4196 C CA . LYS B 1 221 ? -3.617 3.658 20.125 1 97.31 221 LYS B CA 1
ATOM 4197 C C . LYS B 1 221 ? -4.445 2.863 19.125 1 97.31 221 LYS B C 1
ATOM 4199 O O . LYS B 1 221 ? -5.422 2.205 19.5 1 97.31 221 LYS B O 1
ATOM 4204 N N . VAL B 1 222 ? -4.109 2.988 17.844 1 98.25 222 VAL B N 1
ATOM 4205 C CA . VAL B 1 222 ? -4.691 2.207 16.75 1 98.25 222 VAL B CA 1
ATOM 4206 C C . VAL B 1 222 ? -3.582 1.59 15.906 1 98.25 222 VAL B C 1
ATOM 4208 O O . VAL B 1 222 ? -2.721 2.305 15.391 1 98.25 222 VAL B O 1
ATOM 4211 N N . ASN B 1 223 ? -3.58 0.259 15.742 1 97.94 223 ASN B N 1
ATOM 4212 C CA . ASN B 1 223 ? -2.582 -0.431 14.93 1 97.94 223 ASN B CA 1
ATOM 4213 C C . ASN B 1 223 ? -3.125 -0.771 13.547 1 97.94 223 ASN B C 1
ATOM 4215 O O . ASN B 1 223 ? -4.336 -0.889 13.359 1 97.94 223 ASN B O 1
ATOM 4219 N N . ILE B 1 224 ? -2.215 -0.831 12.625 1 98.25 224 ILE B N 1
ATOM 4220 C CA . ILE B 1 224 ? -2.531 -1.339 11.289 1 98.25 224 ILE B CA 1
ATOM 4221 C C . ILE B 1 224 ? -1.918 -2.727 11.109 1 98.25 224 ILE B C 1
ATOM 4223 O O . ILE B 1 224 ? -0.724 -2.922 11.352 1 98.25 224 ILE B O 1
ATOM 4227 N N . LEU B 1 225 ? -2.688 -3.684 10.773 1 97.38 225 LEU B N 1
ATOM 4228 C CA . LEU B 1 225 ? -2.219 -5.023 10.43 1 97.38 225 LEU B CA 1
ATOM 4229 C C . LEU B 1 225 ? -2.309 -5.258 8.922 1 97.38 225 LEU B C 1
ATOM 4231 O O . LEU B 1 225 ? -3.318 -4.93 8.297 1 97.38 225 LEU B O 1
ATOM 4235 N N . CYS B 1 226 ? -1.263 -5.816 8.391 1 96.19 226 CYS B N 1
ATOM 4236 C CA . CYS B 1 226 ? -1.185 -6.062 6.953 1 96.19 226 CYS B CA 1
ATOM 4237 C C . CYS B 1 226 ? -1.748 -7.434 6.598 1 96.19 226 CYS B C 1
ATOM 4239 O O . CYS B 1 226 ? -1.375 -8.438 7.207 1 96.19 226 CYS B O 1
ATOM 4241 N N . GLY B 1 227 ? -2.592 -7.453 5.594 1 95.19 227 GLY B N 1
ATOM 4242 C CA . GLY B 1 227 ? -3.137 -8.711 5.117 1 95.19 227 GLY B CA 1
ATOM 4243 C C . GLY B 1 227 ? -2.221 -9.43 4.145 1 95.19 227 GLY B C 1
ATOM 4244 O O . GLY B 1 227 ? -1.577 -8.797 3.305 1 95.19 227 GLY B O 1
ATOM 4245 N N . HIS B 1 228 ? -2.109 -10.695 4.227 1 95.62 228 HIS B N 1
ATOM 4246 C CA . HIS B 1 228 ? -1.444 -11.617 3.314 1 95.62 228 HIS B CA 1
ATOM 4247 C C . HIS B 1 228 ? -1.868 -13.055 3.58 1 95.62 228 HIS B C 1
ATOM 4249 O O . HIS B 1 228 ? -2.393 -13.367 4.652 1 95.62 228 HIS B O 1
ATOM 4255 N N . PRO B 1 229 ? -1.726 -13.922 2.58 1 94.75 229 PRO B N 1
ATOM 4256 C CA . PRO B 1 229 ? -2.047 -15.328 2.855 1 94.75 229 PRO B CA 1
ATOM 4257 C C . PRO B 1 229 ? -1.267 -15.883 4.043 1 94.75 229 PRO B C 1
ATOM 4259 O O . PRO B 1 229 ? -0.114 -15.508 4.262 1 94.75 229 PRO B O 1
ATOM 4262 N N . GLU B 1 230 ? -1.883 -16.75 4.824 1 94.69 230 GLU B N 1
ATOM 4263 C CA . GLU B 1 230 ? -1.291 -17.406 5.984 1 94.69 230 GLU B CA 1
ATOM 4264 C C . GLU B 1 230 ? -0.904 -16.406 7.062 1 94.69 230 GLU B C 1
ATOM 4266 O O . GLU B 1 230 ? 0.145 -16.531 7.695 1 94.69 230 GLU B O 1
ATOM 4271 N N . LEU B 1 231 ? -1.707 -15.422 7.184 1 92.69 231 LEU B N 1
ATOM 4272 C CA . LEU B 1 231 ? -1.46 -14.391 8.188 1 92.69 231 LEU B CA 1
ATOM 4273 C C . LEU B 1 231 ? -1.37 -15 9.578 1 92.69 231 LEU B C 1
ATOM 4275 O O . LEU B 1 231 ? -1.958 -16.062 9.844 1 92.69 231 LEU B O 1
ATOM 4279 N N . GLU B 1 232 ? -0.609 -14.328 10.461 1 92.88 232 GLU B N 1
ATOM 4280 C CA . GLU B 1 232 ? -0.469 -14.711 11.859 1 92.88 232 GLU B CA 1
ATOM 4281 C C . GLU B 1 232 ? -1.604 -14.148 12.703 1 92.88 232 GLU B C 1
ATOM 4283 O O . GLU B 1 232 ? -1.629 -12.945 13 1 92.88 232 GLU B O 1
ATOM 4288 N N . ALA B 1 233 ? -2.391 -15.031 13.164 1 88.62 233 ALA B N 1
ATOM 4289 C CA . ALA B 1 233 ? -3.6 -14.641 13.891 1 88.62 233 ALA B CA 1
ATOM 4290 C C . ALA B 1 233 ? -3.256 -13.969 15.219 1 88.62 233 ALA B C 1
ATOM 4292 O O . ALA B 1 233 ? -3.984 -13.094 15.68 1 88.62 233 ALA B O 1
ATOM 4293 N N . GLU B 1 234 ? -2.16 -14.258 15.773 1 93.38 234 GLU B N 1
ATOM 4294 C CA . GLU B 1 234 ? -1.785 -13.781 17.109 1 93.38 234 GLU B CA 1
ATOM 4295 C C . GLU B 1 234 ? -1.424 -12.305 17.078 1 93.38 234 GLU B C 1
ATOM 4297 O O . GLU B 1 234 ? -1.354 -11.656 18.141 1 93.38 234 GLU B O 1
ATOM 4302 N N . LEU B 1 235 ? -1.144 -11.812 15.945 1 95.19 235 LEU B N 1
ATOM 4303 C CA . LEU B 1 235 ? -0.765 -10.406 15.875 1 95.19 235 LEU B CA 1
ATOM 4304 C C . LEU B 1 235 ? -1.943 -9.508 16.234 1 95.19 235 LEU B C 1
ATOM 4306 O O . LEU B 1 235 ? -1.759 -8.453 16.844 1 95.19 235 LEU B O 1
ATOM 4310 N N . PHE B 1 236 ? -3.141 -9.953 15.867 1 95.38 236 PHE B N 1
ATOM 4311 C CA . PHE B 1 236 ? -4.324 -9.188 16.266 1 95.38 236 PHE B CA 1
ATOM 4312 C C . PHE B 1 236 ? -4.488 -9.195 17.781 1 95.38 236 PHE B C 1
ATOM 4314 O O . PHE B 1 236 ? -4.684 -8.141 18.391 1 95.38 236 PHE B O 1
ATOM 4321 N N . ALA B 1 237 ? -4.418 -10.352 18.297 1 94.56 237 ALA B N 1
ATOM 4322 C CA . ALA B 1 237 ? -4.566 -10.477 19.75 1 94.56 237 ALA B CA 1
ATOM 4323 C C . ALA B 1 237 ? -3.51 -9.656 20.484 1 94.56 237 ALA B C 1
ATOM 4325 O O . ALA B 1 237 ? -3.805 -9.016 21.5 1 94.56 237 ALA B O 1
ATOM 4326 N N . GLU B 1 238 ? -2.299 -9.703 19.969 1 94.62 238 GLU B N 1
ATOM 4327 C CA . GLU B 1 238 ? -1.211 -8.945 20.578 1 94.62 238 GLU B CA 1
ATOM 4328 C C . GLU B 1 238 ? -1.476 -7.445 20.516 1 94.62 238 GLU B C 1
ATOM 4330 O O . GLU B 1 238 ? -1.118 -6.707 21.438 1 94.62 238 GLU B O 1
ATOM 4335 N N . SER B 1 239 ? -2.027 -6.988 19.422 1 95.12 239 SER B N 1
ATOM 4336 C CA . SER B 1 239 ? -2.383 -5.578 19.312 1 95.12 239 SER B CA 1
ATOM 4337 C C . SER B 1 239 ? -3.287 -5.137 20.453 1 95.12 239 SER B C 1
ATOM 4339 O O . SER B 1 239 ? -3.09 -4.062 21.031 1 95.12 239 SER B O 1
ATOM 4341 N N . ILE B 1 240 ? -4.211 -5.977 20.734 1 94 240 ILE B N 1
ATOM 4342 C CA . ILE B 1 240 ? -5.16 -5.672 21.812 1 94 240 ILE B CA 1
ATOM 4343 C C . ILE B 1 240 ? -4.449 -5.734 23.156 1 94 240 ILE B C 1
ATOM 4345 O O . ILE B 1 240 ? -4.637 -4.855 24 1 94 240 ILE B O 1
ATOM 4349 N N . ARG B 1 241 ? -3.674 -6.715 23.359 1 93.31 241 ARG B N 1
ATOM 4350 C CA . ARG B 1 241 ? -2.945 -6.891 24.609 1 93.31 241 ARG B CA 1
ATOM 4351 C C . ARG B 1 241 ? -2.064 -5.684 24.906 1 93.31 241 ARG B C 1
ATOM 4353 O O . ARG B 1 241 ? -1.874 -5.316 26.062 1 93.31 241 ARG B O 1
ATOM 4360 N N . CYS B 1 242 ? -1.606 -5.082 23.859 1 94.44 242 CYS B N 1
ATOM 4361 C CA . CYS B 1 242 ? -0.701 -3.949 24 1 94.44 242 CYS B CA 1
ATOM 4362 C C . CYS B 1 242 ? -1.479 -2.648 24.172 1 94.44 242 CYS B C 1
ATOM 4364 O O . CYS B 1 242 ? -0.886 -1.568 24.219 1 94.44 242 CYS B O 1
ATOM 4366 N N . GLY B 1 243 ? -2.795 -2.744 24.188 1 94.12 243 GLY B N 1
ATOM 4367 C CA . GLY B 1 243 ? -3.592 -1.592 24.578 1 94.12 243 GLY B CA 1
ATOM 4368 C C . GLY B 1 243 ? -4.23 -0.88 23.406 1 94.12 243 GLY B C 1
ATOM 4369 O O . GLY B 1 243 ? -4.754 0.227 23.547 1 94.12 243 GLY B O 1
ATOM 4370 N N . ALA B 1 244 ? -4.148 -1.447 22.203 1 96.12 244 ALA B N 1
ATOM 4371 C CA . ALA B 1 244 ? -4.832 -0.826 21.062 1 96.12 244 ALA B CA 1
ATOM 4372 C C . ALA B 1 244 ? -6.324 -0.671 21.344 1 96.12 244 ALA B C 1
ATOM 4374 O O . ALA B 1 244 ? -6.965 -1.59 21.859 1 96.12 244 ALA B O 1
ATOM 4375 N N . LYS B 1 245 ? -6.867 0.507 21.047 1 96.38 245 LYS B N 1
ATOM 4376 C CA . LYS B 1 245 ? -8.297 0.782 21.203 1 96.38 245 LYS B CA 1
ATOM 4377 C C . LYS B 1 245 ? -9.039 0.59 19.875 1 96.38 245 LYS B C 1
ATOM 4379 O O . LYS B 1 245 ? -10.266 0.654 19.844 1 96.38 245 LYS B O 1
ATOM 4384 N N . GLY B 1 246 ? -8.391 0.341 18.828 1 96.88 246 GLY B N 1
ATOM 4385 C CA . GLY B 1 246 ? -8.875 0.015 17.5 1 96.88 246 GLY B CA 1
ATOM 4386 C C . GLY B 1 246 ? -7.82 -0.621 16.609 1 96.88 246 GLY B C 1
ATOM 4387 O O . GLY B 1 246 ? -6.625 -0.549 16.922 1 96.88 246 GLY B O 1
ATOM 4388 N N . VAL B 1 247 ? -8.242 -1.276 15.578 1 97.31 247 VAL B N 1
ATOM 4389 C CA . VAL B 1 247 ? -7.332 -1.899 14.625 1 97.31 247 VAL B CA 1
ATOM 4390 C C . VAL B 1 247 ? -7.82 -1.647 13.203 1 97.31 247 VAL B C 1
ATOM 4392 O O . VAL B 1 247 ? -9.023 -1.736 12.93 1 97.31 247 VAL B O 1
ATOM 4395 N N . VAL B 1 248 ? -6.941 -1.237 12.367 1 98.25 248 VAL B N 1
ATOM 4396 C CA . VAL B 1 248 ? -7.207 -1.152 10.938 1 98.25 248 VAL B CA 1
ATOM 4397 C C . VAL B 1 248 ? -6.602 -2.361 10.227 1 98.25 248 VAL B C 1
ATOM 4399 O O . VAL B 1 248 ? -5.434 -2.695 10.438 1 98.25 248 VAL B O 1
ATOM 4402 N N . LEU B 1 249 ? -7.422 -3.037 9.469 1 96.88 249 LEU B N 1
ATOM 4403 C CA . LEU B 1 249 ? -6.961 -4.148 8.648 1 96.88 249 LEU B CA 1
ATOM 4404 C C . LEU B 1 249 ? -6.688 -3.693 7.219 1 96.88 249 LEU B C 1
ATOM 4406 O O . LEU B 1 249 ? -7.609 -3.291 6.504 1 96.88 249 LEU B O 1
ATOM 4410 N N . ALA B 1 250 ? -5.41 -3.688 6.859 1 97.94 250 ALA B N 1
ATOM 4411 C CA . ALA B 1 250 ? -5.055 -3.479 5.457 1 97.94 250 ALA B CA 1
ATOM 4412 C C . ALA B 1 250 ? -5.32 -4.734 4.633 1 97.94 250 ALA B C 1
ATOM 4414 O O . ALA B 1 250 ? -4.41 -5.531 4.395 1 97.94 250 ALA B O 1
ATOM 4415 N N . GLY B 1 251 ? -6.488 -4.809 4.172 1 96 251 GLY B N 1
ATOM 4416 C CA . GLY B 1 251 ? -6.977 -6.031 3.559 1 96 251 GLY B CA 1
ATOM 4417 C C . GLY B 1 251 ? -6.523 -6.203 2.123 1 96 251 GLY B C 1
ATOM 4418 O O . GLY B 1 251 ? -6.109 -5.238 1.477 1 96 251 GLY B O 1
ATOM 4419 N N . MET B 1 252 ? -6.621 -7.387 1.658 1 94.88 252 MET B N 1
ATOM 4420 C CA . MET B 1 252 ? -6.336 -7.719 0.266 1 94.88 252 MET B CA 1
ATOM 4421 C C . MET B 1 252 ? -7.516 -7.367 -0.632 1 94.88 252 MET B C 1
ATOM 4423 O O . MET B 1 252 ? -8.672 -7.637 -0.284 1 94.88 252 MET B O 1
ATOM 4427 N N . GLY B 1 253 ? -7.258 -6.773 -1.793 1 92.19 253 GLY B N 1
ATOM 4428 C CA . GLY B 1 253 ? -8.352 -6.332 -2.643 1 92.19 253 GLY B CA 1
ATOM 4429 C C . GLY B 1 253 ? -9.281 -5.348 -1.956 1 92.19 253 GLY B C 1
ATOM 4430 O O . GLY B 1 253 ? -8.828 -4.34 -1.404 1 92.19 253 GLY B O 1
ATOM 4431 N N . ALA B 1 254 ? -10.633 -5.668 -2.076 1 90.25 254 ALA B N 1
ATOM 4432 C CA . ALA B 1 254 ? -11.625 -4.789 -1.468 1 90.25 254 ALA B CA 1
ATOM 4433 C C . ALA B 1 254 ? -11.852 -5.148 -0.002 1 90.25 254 ALA B C 1
ATOM 4435 O O . ALA B 1 254 ? -12.984 -5.355 0.426 1 90.25 254 ALA B O 1
ATOM 4436 N N . GLY B 1 255 ? -10.711 -5.172 0.774 1 91.56 255 GLY B N 1
ATOM 4437 C CA . GLY B 1 255 ? -10.789 -5.395 2.209 1 91.56 255 GLY B CA 1
ATOM 4438 C C . GLY B 1 255 ? -10.867 -6.863 2.582 1 91.56 255 GLY B C 1
ATOM 4439 O O . GLY B 1 255 ? -11.273 -7.203 3.697 1 91.56 255 GLY B O 1
ATOM 4440 N N . CYS B 1 256 ? -10.516 -7.762 1.71 1 91.5 256 CYS B N 1
ATOM 4441 C CA . CYS B 1 256 ? -10.594 -9.195 1.971 1 91.5 256 CYS B CA 1
ATOM 4442 C C . CYS B 1 256 ? -9.523 -9.625 2.973 1 91.5 256 CYS B C 1
ATOM 4444 O O . CYS B 1 256 ? -8.422 -9.078 2.982 1 91.5 256 CYS B O 1
ATOM 4446 N N . TRP B 1 257 ? -9.969 -10.531 3.816 1 93 257 TRP B N 1
ATOM 4447 C CA . TRP B 1 257 ? -9.117 -11.18 4.812 1 93 257 TRP B CA 1
ATOM 4448 C C . TRP B 1 257 ? -9.172 -12.695 4.68 1 93 257 TRP B C 1
ATOM 4450 O O . TRP B 1 257 ? -10.055 -13.234 3.996 1 93 257 TRP B O 1
ATOM 4460 N N . SER B 1 258 ? -8.211 -13.391 5.125 1 92.75 258 SER B N 1
ATOM 4461 C CA . SER B 1 258 ? -8.328 -14.844 5.129 1 92.75 258 SER B CA 1
ATOM 4462 C C . SER B 1 258 ? -9.422 -15.312 6.082 1 92.75 258 SER B C 1
ATOM 4464 O O . SER B 1 258 ? -9.656 -14.695 7.121 1 92.75 258 SER B O 1
ATOM 4466 N N . LYS B 1 259 ? -10.07 -16.406 5.719 1 91.69 259 LYS B N 1
ATOM 4467 C CA . LYS B 1 259 ? -11.125 -16.953 6.566 1 91.69 259 LYS B CA 1
ATOM 4468 C C . LYS B 1 259 ? -10.594 -17.297 7.957 1 91.69 259 LYS B C 1
ATOM 4470 O O . LYS B 1 259 ? -11.219 -16.953 8.969 1 91.69 259 LYS B O 1
ATOM 4475 N N . ASP B 1 260 ? -9.43 -17.891 7.996 1 91.56 260 ASP B N 1
ATOM 4476 C CA . ASP B 1 260 ? -8.82 -18.25 9.273 1 91.56 260 ASP B CA 1
ATOM 4477 C C . ASP B 1 260 ? -8.492 -17 10.086 1 91.56 260 ASP B C 1
ATOM 4479 O O . ASP B 1 260 ? -8.641 -16.984 11.312 1 91.56 260 ASP B O 1
ATOM 4483 N N . GLY B 1 261 ? -8.008 -16.016 9.43 1 92.06 261 GLY B N 1
ATOM 4484 C CA . GLY B 1 261 ? -7.734 -14.758 10.109 1 92.06 261 GLY B CA 1
ATOM 4485 C C . GLY B 1 261 ? -8.977 -14.109 10.688 1 92.06 261 GLY B C 1
ATOM 4486 O O . GLY B 1 261 ? -8.961 -13.625 11.82 1 92.06 261 GLY B O 1
ATOM 4487 N N . GLY B 1 262 ? -10.039 -14.094 9.898 1 92.94 262 GLY B N 1
ATOM 4488 C CA . GLY B 1 262 ? -11.305 -13.562 10.375 1 92.94 262 GLY B CA 1
ATOM 4489 C C . GLY B 1 262 ? -11.844 -14.305 11.586 1 92.94 262 GLY B C 1
ATOM 4490 O O . GLY B 1 262 ? -12.328 -13.688 12.531 1 92.94 262 GLY B O 1
ATOM 4491 N N . LYS B 1 263 ? -11.781 -15.609 11.523 1 92.75 263 LYS B N 1
ATOM 4492 C CA . LYS B 1 263 ? -12.227 -16.438 12.641 1 92.75 263 LYS B CA 1
ATOM 4493 C C . LYS B 1 263 ? -11.414 -16.125 13.898 1 92.75 263 LYS B C 1
ATOM 4495 O O . LYS B 1 263 ? -11.961 -16.078 15 1 92.75 263 LYS B O 1
ATOM 4500 N N . ALA B 1 264 ? -10.125 -15.953 13.703 1 92.62 264 ALA B N 1
ATOM 4501 C CA . ALA B 1 264 ? -9.258 -15.633 14.828 1 92.62 264 ALA B CA 1
ATOM 4502 C C . ALA B 1 264 ? -9.633 -14.297 15.461 1 92.62 264 ALA B C 1
ATOM 4504 O O . ALA B 1 264 ? -9.641 -14.156 16.688 1 92.62 264 ALA B O 1
ATOM 4505 N N . ILE B 1 265 ? -9.906 -13.352 14.625 1 92.94 265 ILE B N 1
ATOM 4506 C CA . ILE B 1 265 ? -10.305 -12.031 15.109 1 92.94 265 ILE B CA 1
ATOM 4507 C C . ILE B 1 265 ? -11.625 -12.141 15.875 1 92.94 265 ILE B C 1
ATOM 4509 O O . ILE B 1 265 ? -11.773 -11.562 16.953 1 92.94 265 ILE B O 1
ATOM 4513 N N . SER B 1 266 ? -12.562 -12.898 15.328 1 92.31 266 SER B N 1
ATOM 4514 C CA . SER B 1 266 ? -13.852 -13.102 15.984 1 92.31 266 SER B CA 1
ATOM 4515 C C . SER B 1 266 ? -13.68 -13.719 17.359 1 92.31 266 SER B C 1
ATOM 4517 O O . SER B 1 266 ? -14.359 -13.328 18.312 1 92.31 266 SER B O 1
ATOM 4519 N N . LYS B 1 267 ? -12.82 -14.633 17.438 1 92.38 267 LYS B N 1
ATOM 4520 C CA . LYS B 1 267 ? -12.562 -15.305 18.703 1 92.38 267 LYS B CA 1
ATOM 4521 C C . LYS B 1 267 ? -12.023 -14.32 19.75 1 92.38 267 LYS B C 1
ATOM 4523 O O . LYS B 1 267 ? -12.469 -14.32 20.891 1 92.38 267 LYS B O 1
ATOM 4528 N N . VAL B 1 268 ? -11.047 -13.508 19.328 1 91.62 268 VAL B N 1
ATOM 4529 C CA . VAL B 1 268 ? -10.469 -12.516 20.234 1 91.62 268 VAL B CA 1
ATOM 4530 C C . VAL B 1 268 ? -11.555 -11.555 20.719 1 91.62 268 VAL B C 1
ATOM 4532 O O . VAL B 1 268 ? -11.586 -11.172 21.891 1 91.62 268 VAL B O 1
ATOM 4535 N N . ARG B 1 269 ? -12.422 -11.148 19.828 1 89.56 269 ARG B N 1
ATOM 4536 C CA . ARG B 1 269 ? -13.508 -10.227 20.156 1 89.56 269 ARG B CA 1
ATOM 4537 C C . ARG B 1 269 ? -14.453 -10.836 21.188 1 89.56 269 ARG B C 1
ATOM 4539 O O . ARG B 1 269 ? -14.891 -10.156 22.109 1 89.56 269 ARG B O 1
ATOM 4546 N N . GLU B 1 270 ? -14.805 -12 20.984 1 88.62 270 GLU B N 1
ATOM 4547 C CA . GLU B 1 270 ? -15.711 -12.711 21.891 1 88.62 270 GLU B CA 1
ATOM 4548 C C . GLU B 1 270 ? -15.117 -12.844 23.281 1 88.62 270 GLU B C 1
ATOM 4550 O O . GLU B 1 270 ? -15.844 -12.875 24.281 1 88.62 270 GLU B O 1
ATOM 4555 N N . GLU B 1 271 ? -13.828 -12.875 23.344 1 88.31 271 GLU B N 1
ATOM 4556 C CA . GLU B 1 271 ? -13.133 -13.023 24.625 1 88.31 271 GLU B CA 1
ATOM 4557 C C . GLU B 1 271 ? -12.953 -11.68 25.328 1 88.31 271 GLU B C 1
ATOM 4559 O O . GLU B 1 271 ? -12.281 -11.594 26.359 1 88.31 271 GLU B O 1
ATOM 4564 N N . GLY B 1 272 ? -13.578 -10.625 24.797 1 75.12 272 GLY B N 1
ATOM 4565 C CA . GLY B 1 272 ? -13.594 -9.359 25.516 1 75.12 272 GLY B CA 1
ATOM 4566 C C . GLY B 1 272 ? -12.805 -8.266 24.812 1 75.12 272 GLY B C 1
ATOM 4567 O O . GLY B 1 272 ? -12.625 -7.18 25.375 1 75.12 272 GLY B O 1
ATOM 4568 N N . GLY B 1 273 ? -12.438 -8.461 23.75 1 70.5 273 GLY B N 1
ATOM 4569 C CA . GLY B 1 273 ? -11.664 -7.465 23.031 1 70.5 273 GLY B CA 1
ATOM 4570 C C . GLY B 1 273 ? -12.508 -6.652 22.062 1 70.5 273 GLY B C 1
ATOM 4571 O O . GLY B 1 273 ? -12.203 -6.59 20.859 1 70.5 273 GLY B O 1
ATOM 4572 N N . LEU B 1 274 ? -13.508 -5.898 22.688 1 78.69 274 LEU B N 1
ATOM 4573 C CA . LEU B 1 274 ? -14.43 -5.203 21.797 1 78.69 274 LEU B CA 1
ATOM 4574 C C . LEU B 1 274 ? -13.867 -3.842 21.391 1 78.69 274 LEU B C 1
ATOM 4576 O O . LEU B 1 274 ? -13.898 -2.895 22.172 1 78.69 274 LEU B O 1
ATOM 4580 N N . ILE B 1 275 ? -13.195 -3.865 20.312 1 89.69 275 ILE B N 1
ATOM 4581 C CA . ILE B 1 275 ? -12.664 -2.635 19.75 1 89.69 275 ILE B CA 1
ATOM 4582 C C . ILE B 1 275 ? -13.172 -2.459 18.312 1 89.69 275 ILE B C 1
ATOM 4584 O O . ILE B 1 275 ? -13.695 -3.402 17.719 1 89.69 275 ILE B O 1
ATOM 4588 N N . SER B 1 276 ? -13.15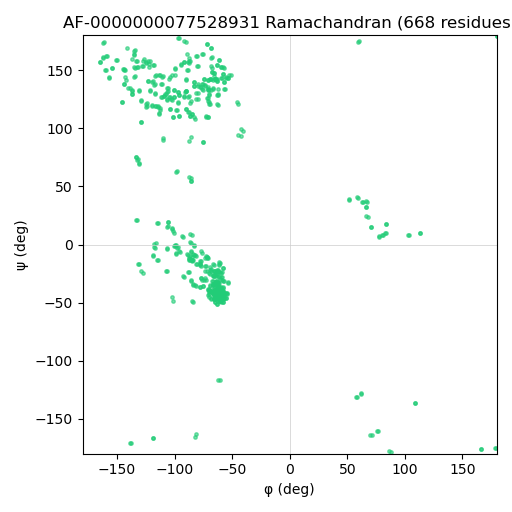6 -1.227 17.859 1 94.38 276 SER B N 1
ATOM 4589 C CA . SER B 1 276 ? -13.516 -0.973 16.469 1 94.38 276 SER B CA 1
ATOM 4590 C C . SER B 1 276 ? -12.453 -1.502 15.523 1 94.38 276 SER B C 1
ATOM 4592 O O . SER B 1 276 ? -11.258 -1.312 15.75 1 94.38 276 SER B O 1
ATOM 4594 N N . ILE B 1 277 ? -12.93 -2.227 14.625 1 96.06 277 ILE B N 1
ATOM 4595 C CA . ILE B 1 277 ? -12.078 -2.779 13.578 1 96.06 277 ILE B CA 1
ATOM 4596 C C . ILE B 1 277 ? -12.492 -2.213 12.219 1 96.06 277 ILE B C 1
ATOM 4598 O O . ILE B 1 277 ? -13.641 -2.352 11.805 1 96.06 277 ILE B O 1
ATOM 4602 N N . ILE B 1 278 ? -11.578 -1.514 11.555 1 97.5 278 ILE B N 1
ATOM 4603 C CA . ILE B 1 278 ? -11.844 -0.94 10.242 1 97.5 278 ILE B CA 1
ATOM 4604 C C . ILE B 1 278 ? -11.18 -1.797 9.164 1 97.5 278 ILE B C 1
ATOM 4606 O O . ILE B 1 278 ? -9.992 -2.1 9.242 1 97.5 278 ILE B O 1
ATOM 4610 N N . ALA B 1 279 ? -11.977 -2.236 8.203 1 96.5 279 ALA B N 1
ATOM 4611 C CA . ALA B 1 279 ? -11.453 -2.922 7.027 1 96.5 279 ALA B CA 1
ATOM 4612 C C . ALA B 1 279 ? -11.133 -1.932 5.91 1 96.5 279 ALA B C 1
ATOM 4614 O O . ALA B 1 279 ? -12.016 -1.202 5.449 1 96.5 279 ALA B O 1
ATOM 4615 N N . SER B 1 280 ? -9.938 -1.859 5.586 1 97 280 SER B N 1
ATOM 4616 C CA . SER B 1 280 ? -9.461 -1.05 4.473 1 97 280 SER B CA 1
ATOM 4617 C C . SER B 1 280 ? -8.781 -1.912 3.414 1 97 280 SER B C 1
ATOM 4619 O O . SER B 1 280 ? -9.039 -3.113 3.324 1 97 280 SER B O 1
ATOM 4621 N N . TYR B 1 281 ? -8.062 -1.283 2.5 1 95.56 281 TYR B N 1
ATOM 4622 C CA . TYR B 1 281 ? -7.422 -1.953 1.375 1 95.56 281 TYR B CA 1
ATOM 4623 C C . TYR B 1 281 ? -5.922 -1.681 1.361 1 95.56 281 TYR B C 1
ATOM 4625 O O . TYR B 1 281 ? -5.484 -0.569 1.665 1 95.56 281 TYR B O 1
ATOM 4633 N N . ARG B 1 282 ? -5.129 -2.686 1.038 1 95.81 282 ARG B N 1
ATOM 4634 C CA . ARG B 1 282 ? -3.688 -2.479 0.995 1 95.81 282 ARG B CA 1
ATOM 4635 C C . ARG B 1 282 ? -3.244 -1.992 -0.381 1 95.81 282 ARG B C 1
ATOM 4637 O O . ARG B 1 282 ? -2.072 -1.668 -0.583 1 95.81 282 ARG B O 1
ATOM 4644 N N . THR B 1 283 ? -4.16 -1.986 -1.416 1 95.88 283 THR B N 1
ATOM 4645 C CA . THR B 1 283 ? -3.859 -1.42 -2.725 1 95.88 283 THR B CA 1
ATOM 4646 C C . THR B 1 283 ? -3.715 0.096 -2.639 1 95.88 283 THR B C 1
ATOM 4648 O O . THR B 1 283 ? -4.023 0.697 -1.607 1 95.88 283 THR B O 1
ATOM 4651 N N . ALA B 1 284 ? -3.232 0.722 -3.678 1 94.88 284 ALA B N 1
ATOM 4652 C CA . ALA B 1 284 ? -3.053 2.172 -3.668 1 94.88 284 ALA B CA 1
ATOM 4653 C C . ALA B 1 284 ? -4.395 2.891 -3.57 1 94.88 284 ALA B C 1
ATOM 4655 O O . ALA B 1 284 ? -4.516 3.902 -2.875 1 94.88 284 ALA B O 1
ATOM 4656 N N . TYR B 1 285 ? -5.359 2.357 -4.281 1 95.06 285 TYR B N 1
ATOM 4657 C CA . TYR B 1 285 ? -6.699 2.932 -4.32 1 95.06 285 TYR B CA 1
ATOM 4658 C C . TYR B 1 285 ? -7.762 1.853 -4.129 1 95.06 285 TYR B C 1
ATOM 4660 O O . TYR B 1 285 ? -7.504 0.67 -4.367 1 95.06 285 TYR B O 1
ATOM 4668 N N . GLY B 1 286 ? -8.93 2.365 -3.689 1 94.38 286 GLY B N 1
ATOM 4669 C CA . GLY B 1 286 ? -10 1.391 -3.535 1 94.38 286 GLY B CA 1
ATOM 4670 C C . GLY B 1 286 ? -11.18 1.917 -2.738 1 94.38 286 GLY B C 1
ATOM 4671 O O . GLY B 1 286 ? -11.227 3.104 -2.412 1 94.38 286 GLY B O 1
ATOM 4672 N N . PHE B 1 287 ? -12.07 1.035 -2.549 1 94.12 287 PHE B N 1
ATOM 4673 C CA . PHE B 1 287 ? -13.289 1.244 -1.771 1 94.12 287 PHE B CA 1
ATOM 4674 C C . PHE B 1 287 ? -13.688 -0.03 -1.036 1 94.12 287 PHE B C 1
ATOM 4676 O O . PHE B 1 287 ? -13.742 -1.106 -1.634 1 94.12 287 PHE B O 1
ATOM 4683 N N . VAL B 1 288 ? -13.789 0.062 0.24 1 93.56 288 VAL B N 1
ATOM 4684 C CA . VAL B 1 288 ? -14.258 -1.064 1.039 1 93.56 288 VAL B CA 1
ATOM 4685 C C . VAL B 1 288 ? -15.617 -0.73 1.654 1 93.56 288 VAL B C 1
ATOM 4687 O O . VAL B 1 288 ? -15.727 0.196 2.461 1 93.56 288 VAL B O 1
ATOM 4690 N N . ASP B 1 289 ? -16.531 -1.445 1.287 1 89.56 289 ASP B N 1
ATOM 4691 C CA . ASP B 1 289 ? -17.875 -1.287 1.851 1 89.56 289 ASP B CA 1
ATOM 4692 C C . ASP B 1 289 ? -18 -2.018 3.186 1 89.56 289 ASP B C 1
ATOM 4694 O O . ASP B 1 289 ? -17 -2.449 3.758 1 89.56 289 ASP B O 1
ATOM 4698 N N . SER B 1 290 ? -19.234 -2.225 3.693 1 81.06 290 SER B N 1
ATOM 4699 C CA . SER B 1 290 ? -19.422 -2.93 4.957 1 81.06 290 SER B CA 1
ATOM 4700 C C . SER B 1 290 ? -18.906 -4.363 4.875 1 81.06 290 SER B C 1
ATOM 4702 O O . SER B 1 290 ? -18.984 -4.996 3.822 1 81.06 290 SER B O 1
ATOM 4704 N N . ALA B 1 291 ? -18.203 -4.668 5.883 1 68.25 291 ALA B N 1
ATOM 4705 C CA . ALA B 1 291 ? -17.594 -5.996 5.875 1 68.25 291 ALA B CA 1
ATOM 4706 C C . ALA B 1 291 ? -18.656 -7.086 5.875 1 68.25 291 ALA B C 1
ATOM 4708 O O . ALA B 1 291 ? -19.781 -6.867 6.34 1 68.25 291 ALA B O 1
ATOM 4709 N N . ASN B 1 292 ? -18.312 -8.109 5.125 1 72.62 292 ASN B N 1
ATOM 4710 C CA . ASN B 1 292 ? -19.188 -9.266 5.035 1 72.62 292 ASN B CA 1
ATOM 4711 C C . ASN B 1 292 ? -18.406 -10.57 5.102 1 72.62 292 ASN B C 1
ATOM 4713 O O . ASN B 1 292 ? -17.188 -10.578 4.93 1 72.62 292 ASN B O 1
ATOM 4717 N N . GLU B 1 293 ? -19.094 -11.562 5.426 1 76.44 293 GLU B N 1
ATOM 4718 C CA . GLU B 1 293 ? -18.516 -12.891 5.617 1 76.44 293 GLU B CA 1
ATOM 4719 C C . GLU B 1 293 ? -17.844 -13.383 4.348 1 76.44 293 GLU B C 1
ATOM 4721 O O . GLU B 1 293 ? -16.875 -14.148 4.41 1 76.44 293 GLU B O 1
ATOM 4726 N N . LEU B 1 294 ? -18.219 -12.922 3.295 1 75.38 294 LEU B N 1
ATOM 4727 C CA . LEU B 1 294 ? -17.672 -13.359 2.016 1 75.38 294 LEU B CA 1
ATOM 4728 C C . LEU B 1 294 ? -16.234 -12.898 1.862 1 75.38 294 LEU B C 1
ATOM 4730 O O . LEU B 1 294 ? -15.453 -13.516 1.132 1 75.38 294 LEU B O 1
ATOM 4734 N N . TYR B 1 295 ? -15.891 -11.891 2.676 1 80.25 295 TYR B N 1
ATOM 4735 C CA . TYR B 1 295 ? -14.547 -11.336 2.574 1 80.25 295 TYR B CA 1
ATOM 4736 C C . TYR B 1 295 ? -13.688 -11.766 3.758 1 80.25 295 TYR B C 1
ATOM 4738 O O . TYR B 1 295 ? -12.641 -11.172 4.023 1 80.25 295 TYR B O 1
ATOM 4746 N N . GLY B 1 296 ? -14.172 -12.781 4.465 1 87.44 296 GLY B N 1
ATOM 4747 C CA . GLY B 1 296 ? -13.398 -13.336 5.566 1 87.44 296 GLY B CA 1
ATOM 4748 C C . GLY B 1 296 ? -13.516 -12.523 6.844 1 87.44 296 GLY B C 1
ATOM 4749 O O . GLY B 1 296 ? -12.695 -12.68 7.754 1 87.44 296 GLY B O 1
ATOM 4750 N N . LEU B 1 297 ? -14.398 -11.594 6.805 1 90.81 297 LEU B N 1
ATOM 4751 C CA . LEU B 1 297 ? -14.617 -10.758 7.98 1 90.81 297 LEU B CA 1
ATOM 4752 C C . LEU B 1 297 ? -16.078 -10.828 8.438 1 90.81 297 LEU B C 1
ATOM 4754 O O . LEU B 1 297 ? -16.953 -11.227 7.668 1 90.81 297 LEU B O 1
ATOM 4758 N N . GLY B 1 298 ? -16.359 -10.617 9.672 1 88.31 298 GLY B N 1
ATOM 4759 C CA . GLY B 1 298 ? -17.719 -10.586 10.188 1 88.31 298 GLY B CA 1
ATOM 4760 C C . GLY B 1 298 ? -18.328 -9.203 10.148 1 88.31 298 GLY B C 1
ATOM 4761 O O . GLY B 1 298 ? -17.672 -8.227 9.773 1 88.31 298 GLY B O 1
ATOM 4762 N N . GLU B 1 299 ? -19.562 -9.102 10.477 1 87.88 299 GLU B N 1
ATOM 4763 C CA . GLU B 1 299 ? -20.328 -7.859 10.484 1 87.88 299 GLU B CA 1
ATOM 4764 C C . GLU B 1 299 ? -19.719 -6.848 11.453 1 87.88 299 GLU B C 1
ATOM 4766 O O . GLU B 1 299 ? -20.078 -5.668 11.422 1 87.88 299 GLU B O 1
ATOM 4771 N N . TRP B 1 300 ? -18.906 -7.324 12.281 1 89.25 300 TRP B N 1
ATOM 4772 C CA . TRP B 1 300 ? -18.25 -6.449 13.258 1 89.25 300 TRP B CA 1
ATOM 4773 C C . TRP B 1 300 ? -17.266 -5.516 12.578 1 89.25 300 TRP B C 1
ATOM 4775 O O . TRP B 1 300 ? -16.922 -4.465 13.133 1 89.25 300 TRP B O 1
ATOM 4785 N N . ALA B 1 301 ? -16.75 -5.875 11.469 1 93.38 301 ALA B N 1
ATOM 4786 C CA . ALA B 1 301 ? -15.797 -5.035 10.758 1 93.38 301 ALA B CA 1
ATOM 4787 C C . ALA B 1 301 ? -16.484 -3.865 10.078 1 93.38 301 ALA B C 1
ATOM 4789 O O . ALA B 1 301 ? -17.547 -4.035 9.453 1 93.38 301 ALA B O 1
ATOM 4790 N N . ILE B 1 302 ? -15.969 -2.695 10.227 1 95.69 302 ILE B N 1
ATOM 4791 C CA . ILE B 1 302 ? -16.5 -1.475 9.617 1 95.69 302 ILE B CA 1
ATOM 4792 C C . ILE B 1 302 ? -15.734 -1.176 8.32 1 95.69 302 ILE B C 1
ATOM 4794 O O . ILE B 1 302 ? -14.508 -1.208 8.297 1 95.69 302 ILE B O 1
ATOM 4798 N N . GLY B 1 303 ? -16.5 -0.896 7.223 1 95.62 303 GLY B N 1
ATOM 4799 C CA . GLY B 1 303 ? -15.852 -0.539 5.965 1 95.62 303 GLY B CA 1
ATOM 4800 C C . GLY B 1 303 ? -15.211 0.834 5.996 1 95.62 303 GLY B C 1
ATOM 4801 O O . GLY B 1 303 ? -15.828 1.807 6.434 1 95.62 303 GLY B O 1
ATOM 4802 N N . GLY B 1 304 ? -14.031 0.901 5.527 1 96.19 304 GLY B N 1
ATOM 4803 C CA . GLY B 1 304 ? -13.266 2.135 5.547 1 96.19 304 GLY B CA 1
ATOM 4804 C C . GLY B 1 304 ? -13.586 3.059 4.387 1 96.19 304 GLY B C 1
ATOM 4805 O O . GLY B 1 304 ? -13.047 4.16 4.297 1 96.19 304 GLY B O 1
ATOM 4806 N N . GLY B 1 305 ? -14.523 2.617 3.467 1 94.38 305 GLY B N 1
ATOM 4807 C CA . GLY B 1 305 ? -14.836 3.434 2.305 1 94.38 305 GLY B CA 1
ATOM 4808 C C . GLY B 1 305 ? -13.648 3.662 1.393 1 94.38 305 GLY B C 1
ATOM 4809 O O . GLY B 1 305 ? -12.961 2.713 1.008 1 94.38 305 GLY B O 1
ATOM 4810 N N . PHE B 1 306 ? -13.391 4.945 1.073 1 94.94 306 PHE B N 1
ATOM 4811 C CA . PHE B 1 306 ? -12.336 5.309 0.133 1 94.94 306 PHE B CA 1
ATOM 4812 C C . PHE B 1 306 ? -11.031 5.598 0.868 1 94.94 306 PHE B C 1
ATOM 4814 O O . PHE B 1 306 ? -10.07 6.082 0.268 1 94.94 306 PHE B O 1
ATOM 4821 N N . LEU B 1 307 ? -10.992 5.355 2.154 1 96.5 307 LEU B N 1
ATOM 4822 C CA . LEU B 1 307 ? -9.797 5.703 2.908 1 96.5 307 LEU B CA 1
ATOM 4823 C C . LEU B 1 307 ? -8.812 4.539 2.939 1 96.5 307 LEU B C 1
ATOM 4825 O O . LEU B 1 307 ? -9.203 3.396 3.186 1 96.5 307 LEU B O 1
ATOM 4829 N N . ASN B 1 308 ? -7.535 4.832 2.637 1 97.5 308 ASN B N 1
ATOM 4830 C CA . ASN B 1 308 ? -6.484 3.836 2.803 1 97.5 308 ASN B CA 1
ATOM 4831 C C . ASN B 1 308 ? -6.172 3.59 4.277 1 97.5 308 ASN B C 1
ATOM 4833 O O . ASN B 1 308 ? -6.691 4.289 5.148 1 97.5 308 ASN B O 1
ATOM 4837 N N . PRO B 1 309 ? -5.328 2.6 4.629 1 98.44 309 PRO B N 1
ATOM 4838 C CA . PRO B 1 309 ? -5.148 2.188 6.023 1 98.44 309 PRO B CA 1
ATOM 4839 C C . PRO B 1 309 ? -4.613 3.314 6.906 1 98.44 309 PRO B C 1
ATOM 4841 O O . PRO B 1 309 ? -5.145 3.553 7.996 1 98.44 309 PRO B O 1
ATOM 4844 N N . PRO B 1 310 ? -3.582 4.094 6.523 1 98.38 310 PRO B N 1
ATOM 4845 C CA . PRO B 1 310 ? -3.117 5.18 7.391 1 98.38 310 PRO B CA 1
ATOM 4846 C C . PRO B 1 310 ? -4.207 6.211 7.68 1 98.38 310 PRO B C 1
ATOM 4848 O O . PRO B 1 310 ? -4.297 6.723 8.797 1 98.38 310 PRO B O 1
ATOM 4851 N N . LYS B 1 311 ? -5.02 6.543 6.73 1 98.38 311 LYS B N 1
ATOM 4852 C CA . LYS B 1 311 ? -6.066 7.535 6.945 1 98.38 311 LYS B CA 1
ATOM 4853 C C . LYS B 1 311 ? -7.219 6.953 7.762 1 98.38 311 LYS B C 1
ATOM 4855 O O . LYS B 1 311 ? -7.84 7.656 8.562 1 98.38 311 LYS B O 1
ATOM 4860 N N . CYS B 1 312 ? -7.512 5.648 7.535 1 98.5 312 CYS B N 1
ATOM 4861 C CA . CYS B 1 312 ? -8.453 4.984 8.43 1 98.5 312 CYS B CA 1
ATOM 4862 C C . CYS B 1 312 ? -7.984 5.07 9.875 1 98.5 312 CYS B C 1
ATOM 4864 O O . CYS B 1 312 ? -8.789 5.297 10.781 1 98.5 312 CYS B O 1
ATOM 4866 N N . ARG B 1 313 ? -6.707 4.852 10.07 1 98.62 313 ARG B N 1
ATOM 4867 C CA . ARG B 1 313 ? -6.137 4.918 11.414 1 98.62 313 ARG B CA 1
ATOM 4868 C C . ARG B 1 313 ? -6.352 6.293 12.031 1 98.62 313 ARG B C 1
ATOM 4870 O O . ARG B 1 313 ? -6.805 6.398 13.172 1 98.62 313 ARG B O 1
ATOM 4877 N N . ILE B 1 314 ? -6.105 7.352 11.25 1 98.62 314 ILE B N 1
ATOM 4878 C CA . ILE B 1 314 ? -6.246 8.719 11.734 1 98.62 314 ILE B CA 1
ATOM 4879 C C . ILE B 1 314 ? -7.703 8.984 12.109 1 98.62 314 ILE B C 1
ATOM 4881 O O . ILE B 1 314 ? -7.992 9.492 13.195 1 98.62 314 ILE B O 1
ATOM 4885 N N . GLN B 1 315 ? -8.633 8.672 11.188 1 98.5 315 GLN B N 1
ATOM 4886 C CA . GLN B 1 315 ? -10.047 8.938 11.438 1 98.5 315 GLN B CA 1
ATOM 4887 C C . GLN B 1 315 ? -10.547 8.133 12.633 1 98.5 315 GLN B C 1
ATOM 4889 O O . GLN B 1 315 ? -11.32 8.648 13.453 1 98.5 315 GLN B O 1
ATOM 4894 N N . LEU B 1 316 ? -10.102 6.887 12.734 1 98.56 316 LEU B N 1
ATOM 4895 C CA . LEU B 1 316 ? -10.508 6.07 13.875 1 98.56 316 LEU B CA 1
ATOM 4896 C C . LEU B 1 316 ? -9.961 6.641 15.18 1 98.56 316 LEU B C 1
ATOM 4898 O O . LEU B 1 316 ? -10.672 6.688 16.188 1 98.56 316 LEU B O 1
ATOM 4902 N N . GLN B 1 317 ? -8.703 7.066 15.195 1 98.69 317 GLN B N 1
ATOM 4903 C CA . GLN B 1 317 ? -8.117 7.695 16.375 1 98.69 317 GLN B CA 1
ATOM 4904 C C . GLN B 1 317 ? -8.938 8.898 16.812 1 98.69 317 GLN B C 1
ATOM 4906 O O . GLN B 1 317 ? -9.172 9.094 18.016 1 98.69 317 GLN B O 1
ATOM 4911 N N . LEU B 1 318 ? -9.375 9.688 15.836 1 98.69 318 LEU B N 1
ATOM 4912 C CA . LEU B 1 318 ? -10.141 10.883 16.156 1 98.69 318 LEU B CA 1
ATOM 4913 C C . LEU B 1 318 ? -11.531 10.523 16.672 1 98.69 318 LEU B C 1
ATOM 4915 O O . LEU B 1 318 ? -12.031 11.148 17.609 1 98.69 318 LEU B O 1
ATOM 4919 N N . CYS B 1 319 ? -12.172 9.492 16.078 1 98.44 319 CYS B N 1
ATOM 4920 C CA . CYS B 1 319 ? -13.445 9 16.594 1 98.44 319 CYS B CA 1
ATOM 4921 C C . CYS B 1 319 ? -13.312 8.586 18.062 1 98.44 319 CYS B C 1
ATOM 4923 O O . CYS B 1 319 ? -14.141 8.961 18.891 1 98.44 319 CYS B O 1
ATOM 4925 N N . LEU B 1 320 ? -12.25 7.844 18.344 1 98.12 320 LEU B N 1
ATOM 4926 C CA . LEU B 1 320 ? -12.023 7.332 19.688 1 98.12 320 LEU B CA 1
ATOM 4927 C C . LEU B 1 320 ? -11.68 8.469 20.656 1 98.12 320 LEU B C 1
ATOM 4929 O O . LEU B 1 320 ? -12.164 8.492 21.781 1 98.12 320 LEU B O 1
ATOM 4933 N N . ALA B 1 321 ? -10.883 9.406 20.188 1 98 321 ALA B N 1
ATOM 4934 C CA . ALA B 1 321 ? -10.438 10.523 21.016 1 98 321 ALA B CA 1
ATOM 4935 C C . ALA B 1 321 ? -11.617 11.422 21.406 1 98 321 ALA B C 1
ATOM 4937 O O . ALA B 1 321 ? -11.57 12.117 22.422 1 98 321 ALA B O 1
ATOM 4938 N N . THR B 1 322 ? -12.625 11.422 20.562 1 97.19 322 THR B N 1
ATOM 4939 C CA . THR B 1 322 ? -13.797 12.25 20.828 1 97.19 322 THR B CA 1
ATOM 4940 C C . THR B 1 322 ? -14.945 11.391 21.375 1 97.19 322 THR B C 1
ATOM 4942 O O . THR B 1 322 ? -16.109 11.805 21.328 1 97.19 322 THR B O 1
ATOM 4945 N N . ASP B 1 323 ? -14.688 10.18 21.781 1 96.44 323 ASP B N 1
ATOM 4946 C CA . ASP B 1 323 ? -15.531 9.281 22.562 1 96.44 323 ASP B CA 1
ATOM 4947 C C . ASP B 1 323 ? -16.766 8.852 21.781 1 96.44 323 ASP B C 1
ATOM 4949 O O . ASP B 1 323 ? -17.875 8.812 22.312 1 96.44 323 ASP B O 1
ATOM 4953 N N . LEU B 1 324 ? -16.594 8.641 20.516 1 96.06 324 LEU B N 1
ATOM 4954 C CA . LEU B 1 324 ? -17.703 8.117 19.734 1 96.06 324 LEU B CA 1
ATOM 4955 C C . LEU B 1 324 ? -17.922 6.633 20.016 1 96.06 324 LEU B C 1
ATOM 4957 O O . LEU B 1 324 ? -16.953 5.879 20.172 1 96.06 324 LEU B O 1
ATOM 4961 N N . ALA B 1 325 ? -19.172 6.23 20.047 1 94.81 325 ALA B N 1
ATOM 4962 C CA . ALA B 1 325 ? -19.516 4.816 20.188 1 94.81 325 ALA B CA 1
ATOM 4963 C C . ALA B 1 325 ? -19.297 4.07 18.875 1 94.81 325 ALA B C 1
ATOM 4965 O O . ALA B 1 325 ? -19.203 4.684 17.812 1 94.81 325 ALA B O 1
ATOM 4966 N N . VAL B 1 326 ? -19.266 2.787 18.984 1 92.5 326 VAL B N 1
ATOM 4967 C CA . VAL B 1 326 ? -18.984 1.939 17.844 1 92.5 326 VAL B CA 1
ATOM 4968 C C . VAL B 1 326 ? -20.016 2.209 16.734 1 92.5 326 VAL B C 1
ATOM 4970 O O . VAL B 1 326 ? -19.656 2.264 15.555 1 92.5 326 VAL B O 1
ATOM 4973 N N . SER B 1 327 ? -21.25 2.398 17.109 1 93 327 SER B N 1
ATOM 4974 C CA . SER B 1 327 ? -22.312 2.648 16.141 1 93 327 SER B CA 1
ATOM 4975 C C . SER B 1 327 ? -22.078 3.975 15.414 1 93 327 SER B C 1
ATOM 4977 O O . SER B 1 327 ? -22.359 4.09 14.219 1 93 327 SER B O 1
ATOM 4979 N N . GLU B 1 328 ? -21.625 4.984 16.125 1 95.81 328 GLU B N 1
ATOM 4980 C CA . GLU B 1 328 ? -21.328 6.281 15.531 1 95.81 328 GLU B CA 1
ATOM 4981 C C . GLU B 1 328 ? -20.094 6.211 14.648 1 95.81 328 GLU B C 1
ATOM 4983 O O . GLU B 1 328 ? -20.031 6.855 13.602 1 95.81 328 GLU B O 1
ATOM 4988 N N . ILE B 1 329 ? -19.125 5.426 15.141 1 96.56 329 ILE B N 1
ATOM 4989 C CA . ILE B 1 329 ? -17.922 5.223 14.344 1 96.56 329 ILE B CA 1
ATOM 4990 C C . ILE B 1 329 ? -18.281 4.598 13 1 96.56 329 ILE B C 1
ATOM 4992 O O . ILE B 1 329 ? -17.797 5.031 11.953 1 96.56 329 ILE B O 1
ATOM 4996 N N . ARG B 1 330 ? -19.156 3.637 12.984 1 95.12 330 ARG B N 1
ATOM 4997 C CA . ARG B 1 330 ? -19.609 3.004 11.75 1 95.12 330 ARG B CA 1
ATOM 4998 C C . ARG B 1 330 ? -20.25 4.027 10.82 1 95.12 330 ARG B C 1
ATOM 5000 O O . ARG B 1 330 ? -20 4.02 9.617 1 95.12 330 ARG B O 1
ATOM 5007 N N . LYS B 1 331 ? -21.031 4.93 11.344 1 94.88 331 LYS B N 1
ATOM 5008 C CA . LYS B 1 331 ? -21.688 5.957 10.539 1 94.88 331 LYS B CA 1
ATOM 5009 C C . LYS B 1 331 ? -20.656 6.891 9.906 1 94.88 331 LYS B C 1
ATOM 5011 O O . LYS B 1 331 ? -20.797 7.297 8.75 1 94.88 331 LYS B O 1
ATOM 5016 N N . VAL B 1 332 ? -19.656 7.207 10.688 1 96 332 VAL B N 1
ATOM 5017 C CA . VAL B 1 332 ? -18.625 8.102 10.203 1 96 332 VAL B CA 1
ATOM 5018 C C . VAL B 1 332 ? -17.906 7.477 9 1 96 332 VAL B C 1
ATOM 5020 O O . VAL B 1 332 ? -17.656 8.156 8.008 1 96 332 VAL B O 1
ATOM 5023 N N . PHE B 1 333 ? -17.609 6.18 9.055 1 96.06 333 PHE B N 1
ATOM 5024 C CA . PHE B 1 333 ? -16.844 5.52 8 1 96.06 333 PHE B CA 1
ATOM 5025 C C . PHE B 1 333 ? -17.75 5.137 6.836 1 96.06 333 PHE B C 1
ATOM 5027 O O . PHE B 1 333 ? -17.328 5.184 5.676 1 96.06 333 PHE B O 1
ATOM 5034 N N . GLU B 1 334 ? -18.953 4.77 7.109 1 91.94 334 GLU B N 1
ATOM 5035 C CA . GLU B 1 334 ? -19.781 4.191 6.059 1 91.94 334 GLU B CA 1
ATOM 5036 C C . GLU B 1 334 ? -20.781 5.219 5.516 1 91.94 334 GLU B C 1
ATOM 5038 O O . GLU B 1 334 ? -21.641 4.887 4.703 1 91.94 334 GLU B O 1
ATOM 5043 N N . ALA B 1 335 ? -20.516 6.477 5.938 1 83.5 335 ALA B N 1
ATOM 5044 C CA . ALA B 1 335 ? -21.328 7.559 5.391 1 83.5 335 ALA B CA 1
ATOM 5045 C C . ALA B 1 335 ? -21.047 7.77 3.906 1 83.5 335 ALA B C 1
ATOM 5047 O O . ALA B 1 335 ? -19.922 7.547 3.449 1 83.5 335 ALA B O 1
ATOM 5048 N N . ARG B 1 336 ? -22.156 8.086 3.139 1 73.25 336 ARG B N 1
ATOM 5049 C CA . ARG B 1 336 ? -22 8.352 1.711 1 73.25 336 ARG B CA 1
ATOM 5050 C C . ARG B 1 336 ? -22.25 9.82 1.396 1 73.25 336 ARG B C 1
ATOM 5052 O O . ARG B 1 336 ? -23.047 10.477 2.066 1 73.25 336 ARG B O 1
#

InterPro domains:
  IPR004550 L-asparaginase, type II [TIGR00520] (7-334)
  IPR004550 L-asparaginase, type II [cd08964] (6-330)
  IPR006034 Asparaginase/glutaminase-like [PIRSF001220] (4-333)
  IPR006034 Asparaginase/glutaminase-like [PR00139] (7-18)
  IPR006034 Asparaginase/glutaminase-like [PR00139] (87-105)
  IPR006034 Asparaginase/glutaminase-like [PR00139] (147-165)
  IPR006034 Asparaginase/glutaminase-like [PS51732] (5-336)
  IPR006034 Asparaginase/glutaminase-like [PTHR11707] (5-334)
  IPR006034 Asparaginase/glutaminase-like [SM00870] (6-330)
  IPR020827 Asparaginase/glutaminase, active site 1 [PS00144] (9-17)
  IPR027473 L-asparaginase, C-terminal [G3DSA:3.40.50.40] (221-335)
  IPR027474 L-asparaginase, N-terminal [PF00710] (7-199)
  IPR027475 Asparaginase/glutaminase, active site 2 [PS00917] (88-98)
  IPR036152 Asparaginase/glutaminase-like superfamily [SSF53774] (6-334)
  IPR037152 L-asparaginase, N-terminal domain superfamily [G3DSA:3.40.50.1170] (5-218)
  IPR040919 Asparaginase/glutaminase, C-terminal [PF17763] (221-333)

Sequence (672 aa):
MTTKGTVIIYATGGTIAGAAPSSTSTAMYQSGALRVDELIRGLPELEHVAEITSQQICNLGSPDLNSEVLISLSQQIERDLMDDSVSGVVVTHGTDTIEETAFFLDLTIKSDKPVVLVGSMRPASSLSPDGPMNLLEAVRLASCKDAKGRGTMIVLNDRICSARFTTKINANRVDAFKAGDQGYLGTFENSMPNFFYPPVRANCWRHFDISHLDPSKRLPKVNILCGHPELEAELFAESIRCGAKGVVLAGMGAGCWSKDGGKAISKVREEGGLISIIASYRTAYGFVDSANELYGLGEWAIGGGFLNPPKCRIQLQLCLATDLAVSEIRKVFEARMTTKGTVIIYATGGTIAGAAPSSTSTAMYQSGALRVDELIRGLPELEHVAEITSQQICNLGSPDLNSEVLISLSQQIERDLMDDSVSGVVVTHGTDTIEETAFFLDLTIKSDKPVVLVGSMRPASSLSPDGPMNLLEAVRLASCKDAKGRGTMIVLNDRICSARFTTKINANRVDAFKAGDQGYLGTFENSMPNFFYPPVRANCWRHFDISHLDPSKRLPKVNILCGHPELEAELFAESIRCGAKGVVLAGMGAGCWSKDGGKAISKVREEGGLISIIASYRTAYGFVDSANELYGLGEWAIGGGFLNPPKCRIQLQLCLATDLAVSEIRKVFEAR

Nearest PDB structures (foldseek):
  5i3z-assembly1_D  TM=9.524E-01  e=4.369E-40  Dickeya chrysanthemi
  5i4b-assembly1_A  TM=9.554E-01  e=1.747E-39  Dickeya chrysanthemi
  1hg0-assembly1_D  TM=9.453E-01  e=5.487E-39  Dickeya chrysanthemi
  5f52-assembly1_B  TM=9.544E-01  e=1.945E-38  Dickeya chrysanthemi
  7u6m-assembly1_D  TM=9.461E-01  e=1.724E-38  Dickeya chrysanthemi

pLDDT: mean 93.14, std 7.46, range [33.31, 98.88]

Solvent-accessible surface area (backbone atoms only — not comparable to full-atom values): 33272 Å² total; per-residue (Å²): 123,84,77,60,43,27,36,41,36,38,23,34,16,2,27,36,20,10,40,32,96,42,44,82,38,63,80,63,50,43,44,19,65,48,52,58,66,57,58,50,67,73,39,67,70,46,65,79,66,30,44,77,46,75,43,78,76,48,61,34,44,34,43,63,54,43,49,34,58,49,46,48,49,45,50,49,49,50,57,52,60,67,37,86,62,38,39,18,30,31,33,39,25,12,59,55,39,37,45,47,55,29,33,48,43,40,28,48,44,81,63,45,50,18,36,25,35,27,29,19,68,26,20,55,40,22,80,76,40,51,21,66,62,19,49,48,36,30,52,43,42,14,63,33,75,78,37,35,43,35,43,23,29,35,26,47,74,58,33,35,30,42,19,79,60,31,38,63,38,32,36,76,48,71,80,18,65,47,33,66,94,79,43,61,51,27,34,44,58,96,69,34,82,45,67,77,64,80,62,53,61,65,86,73,69,59,80,48,85,55,80,81,61,60,31,91,69,40,58,55,45,56,49,60,44,55,56,55,55,79,59,67,53,61,55,60,54,48,44,46,73,72,57,35,58,28,38,26,36,19,10,33,30,55,28,28,42,28,54,69,44,27,52,43,50,51,53,46,33,74,73,66,53,82,50,55,32,34,28,11,24,59,31,72,33,49,54,11,59,76,40,36,63,82,34,17,31,49,74,77,32,32,14,29,28,69,33,42,39,68,50,41,37,51,54,48,25,50,37,54,66,67,68,51,50,70,72,54,46,40,48,65,39,63,51,124,121,85,75,58,42,26,33,40,36,38,25,34,16,3,29,36,19,10,39,33,96,42,42,82,38,63,82,63,47,44,44,18,64,48,52,60,68,57,56,51,68,73,40,67,71,46,66,79,66,27,44,77,46,76,44,78,77,48,61,34,44,33,44,64,54,42,49,35,59,49,47,47,49,44,49,49,50,50,57,53,60,68,38,82,63,40,38,17,30,32,33,40,26,12,60,54,40,36,45,48,53,30,32,50,44,39,28,48,41,82,63,45,51,17,37,25,35,27,30,19,69,24,20,54,39,22,79,76,38,50,22,65,61,18,49,50,37,29,51,42,43,14,61,35,74,78,36,34,43,37,42,23,31,35,25,46,74,56,33,34,29,44,19,79,62,32,38,62,38,33,34,74,48,71,81,18,66,46,31,66,94,78,44,61,53,26,33,43,57,96,68,35,82,45,66,78,64,81,64,53,61,66,86,73,69,58,82,47,86,57,80,82,60,59,31,91,69,41,58,53,45,57,48,59,46,54,54,55,53,78,61,67,54,62,56,59,54,48,43,46,75,73,58,36,57,28,38,26,34,20,9,33,30,56,28,27,43,28,54,69,45,28,53,44,50,51,52,46,34,73,73,67,53,83,48,55,34,33,27,10,24,60,31,72,32,48,53,10,60,73,39,37,64,82,32,19,30,48,75,77,31,30,15,29,28,70,32,43,40,68,50,41,38,49,53,50,25,51,39,53,65,66,67,50,50,69,72,54,45,40,48,64,38,62,50,123

Secondary structure (DSSP, 8-state):
-----EEEEEEEESGGG-B-SSTT-SSS-BTT-S-HHHHHHT-GGGGGT-EEEEEEEEEE-GGG--HHHHHHHHHHHHHHTTSTTEEEEEEE--TTSHHHHHHHHHHH---SS-EEEE--SS-TTSSS-SHHHHHHHHHHHHT-GGGTTS-EEEEETTEEEETTT-EE-BSS-TT-EE-STT--SEEEETTEEEESS-S-PPTT------TT--GGG-SPPEEEEE--TT--THHHHHHHHTT-SEEEEEEBTTTB--HHHHHHHHHHHHTT---EEEEEESSSB--B-S--GGGT--TTEEE-BT--HHHHHHHHHHHHHTT--HHHHHHHHH--/-----EEEEEEEESGGG-B-SSTT-SSS-BTT-S-HHHHHHT-GGGGGT-EEEEEEEEEE-GGG--HHHHHHHHHHHHHHTTSTTEEEEEEE--TTSHHHHHHHHHHH---SS-EEEE--SS-TTSSS-SHHHHHHHHHHHHT-GGGTTS-EEEEETTEEEETTT-EE-BSS-TT-EE-STT--SEEEETTEEEESS-S-PPTT------TT--GGG-SPPEEEEE--TT--THHHHHHHHTT-SEEEEEEBTTTB--HHHHHHHHHHHHTT---EEEEEESSSB--B-S--GGGT--TTEEE-BT--HHHHHHHHHHHHHTT--HHHHHHHHH--

Radius of gyration: 25.18 Å; Cα contacts (8 Å, |Δi|>4): 1727; chains: 2; bounding box: 55×81×66 Å

Organism: Fusarium solani (NCBI:txid169388)